Protein AF-A0A9X0A6A7-F1 (afdb_monomer_lite)

Secondary structure (DSSP, 8-state):
----PPPPHHHHHHHTTT--S---EEETTEEE-HHHHHHHHT-----EE------------SSS--SS--SS--S---------------------------------------PPPPPEEEEETTEEEEEPPPGGGTTS----PPPSS-------EEEEEETTEEEEEETTTTEEEEE---SS-EEEEEE-TTSSEEEEEEBP-SSTT----EEEEETTT--EEEEE-TTT-SSBEEEEEEPPGGGTT-EEEEEESSTT--EEEEETTTTEEEEEE---SS-EEEEEE-SS-TTEEEEEEBTEEEEEEEETTEEEEEE-B--SS---SBEEEEEE-TTS-EEEEETTS-EEEE-TT-SB-EEEEEETTSSSS-EEEEEE-TTSPEEEEETTTTEEEEEEESSSEEEEEEEEEPPTT---EEEEEE-TTTS-EEEEEETTSEEEEEEB-TTSSS-B-GGG---EEEEE--TTHHHHHHHTT--

Foldseek 3Di:
DDDDDDDDPVVVVVVVPPPPDWDWDDDPPDTHGVVVVVVVLLADFPWAKFWAPPPPPPCPPPDPPPDDPDDPDDDDDDDDDDDDDDDDDDDDDDDDDDDDDDDDDDDDDDDDDDDQDAWDWDADPNDTDTHGDPPVPDPDPVPDDDDPDDDDDTWIWTWGDDWQWIWTATLVVRDIDIQNPAPTGWQEKDDFQSSFKIKTWFWQDDDPVNFTWIFIAGNVVSDGPDIAQGVNADTIQNYKEFFAVVVSSQKIWTFHPDQQRKIWIDSVVVSDTLEIDRHHNFDWQYKYYFNVDRQWIWIWWAQWIWIWGQDPSYIDIDTQADDPVDTARTFQDWDAFPQQWIWTWGFQQWIWIAHNVGSYIDVVQIGRNNDNGTFQEWDAAPQRWIWTWFQQQQKIFIWQDDVHTHGPVAMEHDDPPFGTFNYWYARDPPSQKIWTQGSQRWIKIWGFPPPDSGRQPGNPTDIDTSDHPDPCVVPVVVVVVPD

Structure (mmCIF, N/CA/C/O backbone):
data_AF-A0A9X0A6A7-F1
#
_entry.id   AF-A0A9X0A6A7-F1
#
loop_
_atom_site.group_PDB
_atom_site.id
_atom_site.type_symbol
_atom_site.label_atom_id
_atom_site.label_alt_id
_atom_site.label_comp_id
_atom_site.label_asym_id
_atom_site.label_entity_id
_atom_site.label_seq_id
_atom_site.pdbx_PDB_ins_code
_atom_site.Cartn_x
_atom_site.Cartn_y
_atom_site.Cartn_z
_atom_site.occupancy
_atom_site.B_iso_or_equiv
_atom_site.auth_seq_id
_atom_site.auth_comp_id
_atom_site.auth_asym_id
_atom_site.auth_atom_id
_atom_site.pdbx_PDB_model_num
ATOM 1 N N . MET A 1 1 ? 1.467 -46.127 4.667 1.00 22.56 1 MET A N 1
ATOM 2 C CA . MET A 1 1 ? 0.309 -46.349 5.569 1.00 22.56 1 MET A CA 1
ATOM 3 C C . MET A 1 1 ? 0.331 -45.250 6.623 1.00 22.56 1 MET A C 1
ATOM 5 O O . MET A 1 1 ? 1.383 -44.643 6.739 1.00 22.56 1 MET A O 1
ATOM 9 N N . LYS A 1 2 ? -0.797 -45.018 7.312 1.00 24.25 2 LYS A N 1
ATOM 10 C CA . LYS A 1 2 ? -0.947 -44.501 8.693 1.00 24.25 2 LYS A CA 1
ATOM 11 C C . LYS A 1 2 ? 0.256 -43.810 9.369 1.00 24.25 2 LYS A C 1
ATOM 13 O O . LYS A 1 2 ? 1.313 -44.421 9.456 1.00 24.25 2 LYS A O 1
ATOM 18 N N . ASP A 1 3 ? 0.142 -42.628 9.968 1.00 27.12 3 ASP A N 1
ATOM 19 C CA . ASP A 1 3 ? -0.986 -41.698 10.210 1.00 27.12 3 ASP A CA 1
ATOM 20 C C . ASP A 1 3 ? -0.429 -40.252 9.980 1.00 27.12 3 ASP A C 1
ATOM 22 O O . ASP A 1 3 ? 0.742 -40.109 9.644 1.00 27.12 3 ASP A O 1
ATOM 26 N N . GLY A 1 4 ? -1.149 -39.127 9.944 1.00 33.72 4 GLY A N 1
ATOM 27 C CA . GLY A 1 4 ? -2.275 -38.662 10.760 1.00 33.72 4 GLY A CA 1
ATOM 28 C C . GLY A 1 4 ? -1.872 -37.570 11.772 1.00 33.72 4 GLY A C 1
ATOM 29 O O . GLY A 1 4 ? -2.642 -37.294 12.685 1.00 33.72 4 GLY A O 1
ATOM 30 N N . GLU A 1 5 ? -0.704 -36.935 11.609 1.00 27.47 5 GLU A N 1
ATOM 31 C CA . GLU A 1 5 ? -0.249 -35.802 12.429 1.00 27.47 5 GLU A CA 1
ATOM 32 C C . GLU A 1 5 ? -0.403 -34.466 11.682 1.00 27.47 5 GLU A C 1
ATOM 34 O O . GLU A 1 5 ? 0.126 -34.276 10.584 1.00 27.47 5 GLU A O 1
ATOM 39 N N . GLY A 1 6 ? -1.149 -33.537 12.283 1.00 27.61 6 GLY A N 1
ATOM 40 C CA . GLY A 1 6 ? -1.184 -32.129 11.890 1.00 27.61 6 GLY A CA 1
ATOM 41 C C . GLY A 1 6 ? -0.259 -31.320 12.797 1.00 27.61 6 GLY A C 1
ATOM 42 O O . GLY A 1 6 ? -0.292 -31.497 14.011 1.00 27.61 6 GLY A O 1
ATOM 43 N N . TRP A 1 7 ? 0.559 -30.448 12.211 1.00 33.16 7 TRP A N 1
ATOM 44 C CA . TRP A 1 7 ? 1.580 -29.672 12.922 1.00 33.16 7 TRP A CA 1
ATOM 45 C C . TRP A 1 7 ? 0.976 -28.745 13.989 1.00 33.16 7 TRP A C 1
ATOM 47 O O . TRP A 1 7 ? 0.117 -27.919 13.671 1.00 33.16 7 TRP A O 1
ATOM 57 N N . ASP A 1 8 ? 1.450 -28.834 15.237 1.00 29.64 8 ASP A N 1
ATOM 58 C CA . ASP A 1 8 ? 1.030 -27.914 16.297 1.00 29.64 8 ASP A CA 1
ATOM 59 C C . ASP A 1 8 ? 1.689 -26.537 16.104 1.00 29.64 8 ASP A C 1
ATOM 61 O O . ASP A 1 8 ? 2.912 -26.369 16.129 1.00 29.64 8 ASP A O 1
ATOM 65 N N . TYR A 1 9 ? 0.846 -25.516 15.962 1.00 34.06 9 TYR A N 1
ATOM 66 C CA . TYR A 1 9 ? 1.228 -24.108 15.882 1.00 34.06 9 TYR A CA 1
ATOM 67 C C . TYR A 1 9 ? 2.108 -23.647 17.063 1.00 34.06 9 TYR A C 1
ATOM 69 O O . TYR A 1 9 ? 2.899 -22.710 16.926 1.00 34.06 9 TYR A O 1
ATOM 77 N N . ASN A 1 10 ? 2.021 -24.308 18.221 1.00 32.03 10 ASN A N 1
ATOM 78 C CA . ASN A 1 10 ? 2.828 -23.989 19.395 1.00 32.03 10 ASN A CA 1
ATOM 79 C C . ASN A 1 10 ? 4.309 -24.397 19.261 1.00 32.03 10 ASN A C 1
ATOM 81 O O . ASN A 1 10 ? 5.158 -23.696 19.810 1.00 32.03 10 ASN A O 1
ATOM 85 N N . GLU A 1 11 ? 4.653 -25.440 18.494 1.00 32.41 11 GLU A N 1
ATOM 86 C CA . GLU A 1 11 ? 6.059 -25.829 18.253 1.00 32.41 11 GLU A CA 1
ATOM 87 C C . GLU A 1 11 ? 6.775 -24.855 17.305 1.00 32.41 11 GLU A C 1
ATOM 89 O O . GLU A 1 11 ? 7.938 -24.489 17.511 1.00 32.41 11 GLU A O 1
ATOM 94 N N . LEU A 1 12 ? 6.053 -24.345 16.302 1.00 31.97 12 LEU A N 1
ATOM 95 C CA . LEU A 1 12 ? 6.520 -23.235 15.466 1.00 31.97 12 LEU A CA 1
ATOM 96 C C . LEU A 1 12 ? 6.758 -21.975 16.318 1.00 31.97 12 LEU A C 1
ATOM 98 O O . LEU A 1 12 ? 7.754 -21.270 16.142 1.00 31.97 12 LEU A O 1
ATOM 102 N N . LYS A 1 13 ? 5.872 -21.715 17.287 1.00 30.58 13 LYS A N 1
ATOM 103 C CA . LYS A 1 13 ? 5.918 -20.537 18.163 1.00 30.58 13 LYS A CA 1
ATOM 104 C C . LYS A 1 13 ? 7.076 -20.559 19.169 1.00 30.58 13 LYS A C 1
ATOM 106 O O . LYS A 1 13 ? 7.669 -19.509 19.410 1.00 30.58 13 LYS A O 1
ATOM 111 N N . THR A 1 14 ? 7.430 -21.716 19.734 1.00 29.12 14 THR A N 1
ATOM 112 C CA . THR A 1 14 ? 8.611 -21.853 20.610 1.00 29.12 14 THR A CA 1
ATOM 113 C C . THR A 1 14 ? 9.916 -21.800 19.818 1.00 29.12 14 THR A C 1
ATOM 115 O O . THR A 1 14 ? 10.851 -21.118 20.239 1.00 29.12 14 THR A O 1
ATOM 118 N N . SER A 1 15 ? 9.961 -22.408 18.627 1.00 30.00 15 SER A N 1
ATOM 119 C CA . SER A 1 15 ? 11.117 -22.336 17.716 1.00 30.00 15 SER A CA 1
ATOM 120 C C . SER A 1 15 ? 11.502 -20.888 17.368 1.00 30.00 15 SER A C 1
ATOM 122 O O . SER A 1 15 ? 12.683 -20.535 17.337 1.00 30.00 15 SER A O 1
ATOM 124 N N . PHE A 1 16 ? 10.507 -20.010 17.197 1.00 27.56 16 PHE A N 1
ATOM 125 C CA . PHE A 1 16 ? 10.702 -18.580 16.932 1.00 27.56 16 PHE A CA 1
ATOM 126 C C . PHE A 1 16 ? 11.385 -17.793 18.069 1.00 27.56 16 PHE A C 1
ATOM 128 O O . PHE A 1 16 ? 11.919 -16.714 17.813 1.00 27.56 16 PHE A O 1
ATOM 135 N N . GLN A 1 17 ? 11.388 -18.288 19.313 1.00 28.72 17 GLN A N 1
ATOM 136 C CA . GLN A 1 17 ? 11.932 -17.549 20.463 1.00 28.72 17 GLN A CA 1
ATOM 137 C C . GLN A 1 17 ? 13.428 -17.786 20.739 1.00 28.72 17 GLN A C 1
ATOM 139 O O . GLN A 1 17 ? 13.971 -17.127 21.627 1.00 28.72 17 GLN A O 1
ATOM 144 N N . HIS A 1 18 ? 14.110 -18.703 20.037 1.00 28.11 18 HIS A N 1
ATOM 145 C CA . HIS A 1 18 ? 15.494 -19.101 20.377 1.00 28.11 18 HIS A CA 1
ATOM 146 C C . HIS A 1 18 ? 16.529 -19.040 19.232 1.00 28.11 18 HIS A C 1
ATOM 148 O O . HIS A 1 18 ? 17.720 -19.222 19.489 1.00 28.11 18 HIS A O 1
ATOM 154 N N . CYS A 1 19 ? 16.143 -18.716 17.992 1.00 28.52 19 CYS A N 1
ATOM 155 C CA . CYS A 1 19 ? 17.060 -18.679 16.837 1.00 28.52 19 CYS A CA 1
ATOM 156 C C . CYS A 1 19 ? 17.505 -17.265 16.401 1.00 28.52 19 CYS A C 1
ATOM 158 O O . CYS A 1 19 ? 17.434 -16.919 15.226 1.00 28.52 19 CYS A O 1
ATOM 160 N N . ASP A 1 20 ? 18.055 -16.467 17.322 1.00 35.94 20 ASP A N 1
ATOM 161 C CA . ASP A 1 20 ? 18.580 -15.111 17.038 1.00 35.94 20 ASP A CA 1
ATOM 162 C C . ASP A 1 20 ? 20.069 -15.091 16.602 1.00 35.94 20 ASP A C 1
ATOM 164 O O . ASP A 1 20 ? 20.794 -14.111 16.774 1.00 35.94 20 ASP A O 1
ATOM 168 N N . ARG A 1 21 ? 20.583 -16.215 16.074 1.00 31.36 21 ARG A N 1
ATOM 169 C CA . ARG A 1 21 ? 21.954 -16.342 15.537 1.00 31.36 21 ARG A CA 1
ATOM 170 C C . ARG A 1 21 ? 21.954 -17.217 14.287 1.00 31.36 21 ARG A C 1
ATOM 172 O O . ARG A 1 21 ? 21.617 -18.396 14.350 1.00 31.36 21 ARG A O 1
ATOM 179 N N . GLY A 1 22 ? 22.338 -16.625 13.156 1.00 35.69 22 GLY A N 1
ATOM 180 C CA . GLY A 1 22 ? 22.172 -17.216 11.827 1.00 35.69 22 GLY A CA 1
ATOM 181 C C . GLY A 1 22 ? 22.886 -18.556 11.635 1.00 35.69 22 GLY A C 1
ATOM 182 O O . GLY A 1 22 ? 24.112 -18.611 11.565 1.00 35.69 22 GLY A O 1
ATOM 183 N N . ARG A 1 23 ? 22.092 -19.616 11.478 1.00 33.72 23 ARG A N 1
ATOM 184 C CA . ARG A 1 23 ? 22.473 -20.906 10.892 1.00 33.72 23 ARG A CA 1
ATOM 185 C C . ARG A 1 23 ? 21.365 -21.352 9.943 1.00 33.72 23 ARG A C 1
ATOM 187 O O . ARG A 1 23 ? 20.203 -21.000 10.146 1.00 33.72 23 ARG A O 1
ATOM 194 N N . THR A 1 24 ? 21.730 -22.125 8.930 1.00 33.28 24 THR A N 1
ATOM 195 C CA . THR A 1 24 ? 20.784 -22.933 8.160 1.00 33.28 24 THR A CA 1
ATOM 196 C C . THR A 1 24 ? 20.178 -24.025 9.047 1.00 33.28 24 THR A C 1
ATOM 198 O O . THR A 1 24 ? 20.755 -24.421 10.064 1.00 33.28 24 THR A O 1
ATOM 201 N N . GLY A 1 25 ? 18.993 -24.504 8.679 1.00 32.25 25 GLY A N 1
ATOM 202 C CA . GLY A 1 25 ? 18.346 -25.658 9.298 1.00 32.25 25 GLY A CA 1
ATOM 203 C C . GLY A 1 25 ? 17.686 -26.524 8.236 1.00 32.25 25 GLY A C 1
ATOM 204 O O . GLY A 1 25 ? 17.488 -26.086 7.109 1.00 32.25 25 GLY A O 1
ATOM 205 N N . PHE A 1 26 ? 17.386 -27.774 8.567 1.00 32.78 26 PHE A N 1
ATOM 206 C CA . PHE A 1 26 ? 16.934 -28.757 7.584 1.00 32.78 26 PHE A CA 1
ATOM 207 C C . PHE A 1 26 ? 15.434 -29.026 7.716 1.00 32.78 26 PHE A C 1
ATOM 209 O O . PHE A 1 26 ? 14.932 -29.196 8.826 1.00 32.78 26 PHE A O 1
ATOM 216 N N . ILE A 1 27 ? 14.731 -29.111 6.583 1.00 32.94 27 ILE A N 1
ATOM 217 C CA . ILE A 1 27 ? 13.374 -29.671 6.508 1.00 32.94 27 ILE A CA 1
ATOM 218 C C . ILE A 1 27 ? 13.475 -30.982 5.729 1.00 32.94 27 ILE A C 1
ATOM 220 O O . ILE A 1 27 ? 13.661 -30.992 4.508 1.00 32.94 27 ILE A O 1
ATOM 224 N N . GLY A 1 28 ? 13.424 -32.102 6.454 1.00 52.09 28 GLY A N 1
ATOM 225 C CA . GLY A 1 28 ? 13.822 -33.402 5.914 1.00 52.09 28 GLY A CA 1
ATOM 226 C C . GLY A 1 28 ? 15.255 -33.351 5.368 1.00 52.09 28 GLY A C 1
ATOM 227 O O . GLY A 1 28 ? 16.141 -32.766 5.982 1.00 52.09 28 GLY A O 1
ATOM 228 N N . ASN A 1 29 ? 15.476 -33.902 4.174 1.00 25.73 29 ASN A N 1
ATOM 229 C CA . ASN A 1 29 ? 16.801 -33.953 3.541 1.00 25.73 29 ASN A CA 1
ATOM 230 C C . ASN A 1 29 ? 17.162 -32.688 2.725 1.00 25.73 29 ASN A C 1
ATOM 232 O O . ASN A 1 29 ? 17.981 -32.772 1.810 1.00 25.73 29 ASN A O 1
ATOM 236 N N . LYS A 1 30 ? 16.549 -31.525 2.996 1.00 28.44 30 LYS A N 1
ATOM 237 C CA . LYS A 1 30 ? 16.887 -30.253 2.331 1.00 28.44 30 LYS A CA 1
ATOM 238 C C . LYS A 1 30 ? 17.318 -29.193 3.334 1.00 28.44 30 LYS A C 1
ATOM 240 O O . LYS A 1 30 ? 16.608 -28.928 4.300 1.00 28.44 30 LYS A O 1
ATOM 245 N N . GLU A 1 31 ? 18.463 -28.575 3.062 1.00 29.80 31 GLU A N 1
ATOM 246 C CA . GLU A 1 31 ? 18.955 -27.410 3.793 1.00 29.80 31 GLU A CA 1
ATOM 247 C C . GLU A 1 31 ? 18.126 -26.169 3.432 1.00 29.80 31 GLU A C 1
ATOM 249 O O . GLU A 1 31 ? 17.845 -25.912 2.259 1.00 29.80 31 GLU A O 1
ATOM 254 N N . VAL A 1 32 ? 17.725 -25.405 4.446 1.00 32.44 32 VAL A N 1
ATOM 255 C CA . VAL A 1 32 ? 16.904 -24.199 4.331 1.00 32.44 32 VAL A CA 1
ATOM 256 C C . VAL A 1 32 ? 17.599 -23.050 5.060 1.00 32.44 32 VAL A C 1
ATOM 258 O O . VAL A 1 32 ? 17.988 -23.148 6.226 1.00 32.44 32 VAL A O 1
ATOM 261 N N . ASN A 1 33 ? 17.755 -21.928 4.362 1.00 33.41 33 ASN A N 1
ATOM 262 C CA . ASN A 1 33 ? 18.252 -20.687 4.938 1.00 33.41 33 ASN A CA 1
ATOM 263 C C . ASN A 1 33 ? 17.093 -19.927 5.594 1.00 33.41 33 ASN A C 1
ATOM 265 O O . ASN A 1 33 ? 16.207 -19.417 4.910 1.00 33.41 33 ASN A O 1
ATOM 269 N N . TRP A 1 34 ? 17.094 -19.816 6.923 1.00 33.38 34 TRP A N 1
ATOM 270 C CA . TRP A 1 34 ? 15.976 -19.202 7.647 1.00 33.38 34 TRP A CA 1
ATOM 271 C C . TRP A 1 34 ? 15.793 -17.700 7.384 1.00 33.38 34 TRP A C 1
ATOM 273 O O . TRP A 1 34 ? 14.681 -17.201 7.549 1.00 33.38 34 TRP A O 1
ATOM 283 N N . ARG A 1 35 ? 16.822 -16.996 6.881 1.00 33.81 35 ARG A N 1
ATOM 284 C CA . ARG A 1 35 ? 16.675 -15.619 6.363 1.00 33.81 35 ARG A CA 1
ATOM 285 C C . ARG A 1 35 ? 15.742 -15.542 5.155 1.00 33.81 35 ARG A C 1
ATOM 287 O O . ARG A 1 35 ? 15.048 -14.545 4.981 1.00 33.81 35 ARG A O 1
ATOM 294 N N . ASP A 1 36 ? 15.716 -16.589 4.337 1.00 30.92 36 ASP A N 1
ATOM 295 C CA . ASP A 1 36 ? 14.842 -16.646 3.170 1.00 30.92 36 ASP A CA 1
ATOM 296 C C . ASP A 1 36 ? 13.426 -17.082 3.570 1.00 30.92 36 ASP A C 1
ATOM 298 O O . ASP A 1 36 ? 12.470 -16.644 2.941 1.00 30.92 36 ASP A O 1
ATOM 302 N N . LEU A 1 37 ? 13.260 -17.857 4.655 1.00 27.30 37 LEU A N 1
ATOM 303 C CA . LEU A 1 37 ? 11.936 -18.232 5.169 1.00 27.30 37 LEU A CA 1
ATOM 304 C C . LEU A 1 37 ? 11.198 -17.054 5.829 1.00 27.30 37 LEU A C 1
ATOM 306 O O . LEU A 1 37 ? 9.998 -16.903 5.602 1.00 27.30 37 LEU A O 1
ATOM 310 N N . SER A 1 38 ? 11.883 -16.183 6.585 1.00 26.61 38 SER A N 1
ATOM 311 C CA . SER A 1 38 ? 11.249 -14.952 7.089 1.00 26.61 38 SER A CA 1
ATOM 312 C C . SER A 1 38 ? 10.813 -14.055 5.926 1.00 26.61 38 SER A C 1
ATOM 314 O O . SER A 1 38 ? 9.642 -13.691 5.846 1.00 26.61 38 SER A O 1
ATOM 316 N N . ARG A 1 39 ? 11.702 -13.849 4.942 1.00 32.78 39 ARG A N 1
ATOM 317 C CA . ARG A 1 39 ? 11.408 -13.148 3.678 1.00 32.78 39 ARG A CA 1
ATOM 318 C C . ARG A 1 39 ? 10.298 -13.815 2.844 1.00 32.78 39 ARG A C 1
ATOM 320 O O . ARG A 1 39 ? 9.667 -13.148 2.027 1.00 32.78 39 ARG A O 1
ATOM 327 N N . PHE A 1 40 ? 10.040 -15.113 3.029 1.00 25.22 40 PHE A N 1
ATOM 328 C CA . PHE A 1 40 ? 8.964 -15.849 2.353 1.00 25.22 40 PHE A CA 1
ATOM 329 C C . PHE A 1 40 ? 7.593 -15.603 2.999 1.00 25.22 40 PHE A C 1
ATOM 331 O O . PHE A 1 40 ? 6.604 -15.459 2.285 1.00 25.22 40 PHE A O 1
ATOM 338 N N . LEU A 1 41 ? 7.536 -15.497 4.331 1.00 27.00 41 LEU A N 1
ATOM 339 C CA . LEU A 1 41 ? 6.324 -15.128 5.079 1.00 27.00 41 LEU A CA 1
ATOM 340 C C . LEU A 1 41 ? 6.034 -13.615 5.004 1.00 27.00 41 LEU A C 1
ATOM 342 O O . LEU A 1 41 ? 4.882 -13.181 5.062 1.00 27.00 41 LEU A O 1
ATOM 346 N N . GLU A 1 42 ? 7.069 -12.797 4.805 1.00 30.58 42 GLU A N 1
ATOM 347 C CA . GLU A 1 42 ? 6.954 -11.351 4.586 1.00 30.58 42 GLU A CA 1
ATOM 348 C C . GLU A 1 42 ? 6.368 -10.976 3.213 1.00 30.58 42 GLU A C 1
ATOM 350 O O . GLU A 1 42 ? 5.966 -9.825 3.047 1.00 30.58 42 GLU A O 1
ATOM 355 N N . LYS A 1 43 ? 6.222 -11.909 2.256 1.00 34.84 43 LYS A N 1
ATOM 356 C CA . LYS A 1 43 ? 5.682 -11.622 0.912 1.00 34.84 43 LYS A CA 1
ATOM 357 C C . LYS A 1 43 ? 4.348 -10.866 0.970 1.00 34.84 43 LYS A C 1
ATOM 359 O O . LYS A 1 43 ? 3.411 -11.268 1.662 1.00 34.84 43 LYS A O 1
ATOM 364 N N . ALA A 1 44 ? 4.288 -9.731 0.277 1.00 30.03 44 ALA A N 1
ATOM 365 C CA . ALA A 1 44 ? 3.191 -8.784 0.404 1.00 30.03 44 ALA A CA 1
ATOM 366 C C . ALA A 1 44 ? 2.027 -9.127 -0.534 1.00 30.03 44 ALA A C 1
ATOM 368 O O . ALA A 1 44 ? 2.050 -8.816 -1.720 1.00 30.03 44 ALA A O 1
ATOM 369 N N . LEU A 1 45 ? 0.950 -9.673 0.029 1.00 32.75 45 LEU A N 1
ATOM 370 C CA . LEU A 1 45 ? -0.377 -9.572 -0.576 1.00 32.75 45 LEU A CA 1
ATOM 371 C C . LEU A 1 45 ? -0.883 -8.127 -0.428 1.00 32.75 45 LEU A C 1
ATOM 373 O O . LEU A 1 45 ? -1.726 -7.838 0.414 1.00 32.75 45 LEU A O 1
ATOM 377 N N . SER A 1 46 ? -0.370 -7.202 -1.242 1.00 44.06 46 SER A N 1
ATOM 378 C CA . SER A 1 46 ? -1.073 -5.946 -1.518 1.00 44.06 46 SER A CA 1
ATOM 379 C C . SER A 1 46 ? -2.201 -6.230 -2.510 1.00 44.06 46 SER A C 1
ATOM 381 O O . SER A 1 46 ? -2.091 -5.939 -3.696 1.00 44.06 46 SER A O 1
ATOM 383 N N . VAL A 1 47 ? -3.292 -6.834 -2.018 1.00 42.25 47 VAL A N 1
ATOM 384 C CA . VAL A 1 47 ? -4.543 -6.907 -2.784 1.00 42.25 47 VAL A CA 1
ATOM 385 C C . VAL A 1 47 ? -5.048 -5.480 -2.958 1.00 42.25 47 VAL A C 1
ATOM 387 O O . VAL A 1 47 ? -5.417 -4.836 -1.977 1.00 42.25 47 VAL A O 1
ATOM 390 N N . VAL A 1 48 ? -5.061 -4.987 -4.193 1.00 54.88 48 VAL A N 1
ATOM 391 C CA . VAL A 1 48 ? -5.617 -3.675 -4.544 1.00 54.88 48 VAL A CA 1
ATOM 392 C C . VAL A 1 48 ? -6.714 -3.881 -5.578 1.00 54.88 48 VAL A C 1
ATOM 394 O O . VAL A 1 48 ? -6.520 -4.603 -6.553 1.00 54.88 48 VAL A O 1
ATOM 397 N N . ALA A 1 49 ? -7.871 -3.255 -5.376 1.00 40.75 49 ALA A N 1
ATOM 398 C CA . ALA A 1 49 ? -8.911 -3.236 -6.391 1.00 40.75 49 ALA A CA 1
ATOM 399 C C . ALA A 1 49 ? -8.562 -2.215 -7.483 1.00 40.75 49 ALA A C 1
ATOM 401 O O . ALA A 1 49 ? -8.335 -1.036 -7.195 1.00 40.75 49 ALA A O 1
ATOM 402 N N . LEU A 1 50 ? -8.576 -2.657 -8.736 1.00 42.72 50 LEU A N 1
ATOM 403 C CA . LEU A 1 50 ? -8.786 -1.780 -9.881 1.00 42.72 50 LEU A CA 1
ATOM 404 C C . LEU A 1 50 ? -10.274 -1.439 -9.993 1.00 42.72 50 LEU A C 1
ATOM 406 O O . LEU A 1 50 ? -11.152 -2.113 -9.450 1.00 42.72 50 LEU A O 1
ATOM 410 N N . GLY A 1 51 ? -10.559 -0.360 -10.709 1.00 31.20 51 GLY A N 1
ATOM 411 C CA . GLY A 1 51 ? -11.921 0.017 -11.056 1.00 31.20 51 GLY A CA 1
ATOM 412 C C . GLY A 1 51 ? -11.908 1.292 -11.870 1.00 31.20 51 GLY A C 1
ATOM 413 O O . GLY A 1 51 ? -11.343 2.303 -11.453 1.00 31.20 51 GLY A O 1
ATOM 414 N N . ASN A 1 52 ? -12.511 1.217 -13.047 1.00 29.17 52 ASN A N 1
ATOM 415 C CA . ASN A 1 52 ? -12.408 2.252 -14.057 1.00 29.17 52 ASN A CA 1
ATOM 416 C C . ASN A 1 52 ? -13.411 3.376 -13.747 1.00 29.17 52 ASN A C 1
ATOM 418 O O . ASN A 1 52 ? -14.584 3.274 -14.085 1.00 29.17 52 ASN A O 1
ATOM 422 N N . SER A 1 53 ? -12.966 4.443 -13.076 1.00 27.81 53 SER A N 1
ATOM 423 C CA . SER A 1 53 ? -13.818 5.589 -12.710 1.00 27.81 53 SER A CA 1
ATOM 424 C C . SER A 1 53 ? -13.661 6.746 -13.704 1.00 27.81 53 SER A C 1
ATOM 426 O O . SER A 1 53 ? -13.372 7.891 -13.339 1.00 27.81 53 SER A O 1
ATOM 428 N N . LEU A 1 54 ? -13.847 6.441 -14.991 1.00 28.48 54 LEU A N 1
ATOM 429 C CA . LEU A 1 54 ? -13.929 7.436 -16.060 1.00 28.48 54 LEU A CA 1
ATOM 430 C C . LEU A 1 54 ? -15.312 8.101 -16.068 1.00 28.48 54 LEU A C 1
ATOM 432 O O . LEU A 1 54 ? -16.098 7.940 -16.998 1.00 28.48 54 LEU A O 1
ATOM 436 N N . ARG A 1 55 ? -15.590 8.927 -15.049 1.00 25.45 55 ARG A N 1
ATOM 437 C CA . ARG A 1 55 ? -16.599 9.979 -15.217 1.00 25.45 55 ARG A CA 1
ATOM 438 C C . ARG A 1 55 ? -16.148 10.882 -16.359 1.00 25.45 55 ARG A C 1
ATOM 440 O O . ARG A 1 55 ? -15.116 11.545 -16.261 1.00 25.45 55 ARG A O 1
ATOM 447 N N . SER A 1 56 ? -16.939 10.922 -17.423 1.00 23.36 56 SER A N 1
ATOM 448 C CA . SER A 1 56 ? -16.767 11.859 -18.524 1.00 23.36 56 SER A CA 1
ATOM 449 C C . SER A 1 56 ? -17.030 13.286 -18.038 1.00 23.36 56 SER A C 1
ATOM 451 O O . SER A 1 56 ? -18.161 13.770 -18.074 1.00 23.36 56 SER A O 1
ATOM 453 N N . GLU A 1 57 ? -15.980 13.980 -17.594 1.00 26.42 57 GLU A N 1
ATOM 454 C CA . GLU A 1 57 ? -15.995 15.442 -17.540 1.00 26.42 57 GLU A CA 1
ATOM 455 C C . GLU A 1 57 ? -16.049 15.979 -18.974 1.00 26.42 57 GLU A C 1
ATOM 457 O O . GLU A 1 57 ? -15.026 16.265 -19.606 1.00 26.42 57 GLU A O 1
ATOM 462 N N . GLU A 1 58 ? -17.266 16.109 -19.504 1.00 23.81 58 GLU A N 1
ATOM 463 C CA . GLU A 1 58 ? -17.500 16.888 -20.709 1.00 23.81 58 GLU A CA 1
ATOM 464 C C . GLU A 1 58 ? -16.970 18.304 -20.495 1.00 23.81 58 GLU A C 1
ATOM 466 O O . GLU A 1 58 ? -17.468 19.077 -19.671 1.00 23.81 58 GLU A O 1
ATOM 471 N N . LYS A 1 59 ? -15.956 18.673 -21.281 1.00 25.14 59 LYS A N 1
ATOM 472 C CA . LYS A 1 59 ? -15.468 20.049 -21.356 1.00 25.14 59 LYS A CA 1
ATOM 473 C C . LYS A 1 59 ? -16.484 20.907 -22.103 1.00 25.14 59 LYS A C 1
ATOM 475 O O . LYS A 1 59 ? -16.253 21.290 -23.250 1.00 25.14 59 LYS A O 1
ATOM 480 N N . VAL A 1 60 ? -17.579 21.260 -21.427 1.00 25.03 60 VAL A N 1
ATOM 481 C CA . VAL A 1 60 ? -18.492 22.322 -21.858 1.00 25.03 60 VAL A CA 1
ATOM 482 C C . VAL A 1 60 ? -17.707 23.634 -21.860 1.00 25.03 60 VAL A C 1
ATOM 484 O O . VAL A 1 60 ? -17.565 24.325 -20.850 1.00 25.03 60 VAL A O 1
ATOM 487 N N . SER A 1 61 ? -17.124 23.938 -23.019 1.00 25.83 61 SER A N 1
ATOM 488 C CA . SER A 1 61 ? -16.317 25.128 -23.261 1.00 25.83 61 SER A CA 1
ATOM 489 C C . SER A 1 61 ? -17.146 26.374 -22.965 1.00 25.83 61 SER A C 1
ATOM 491 O O . SER A 1 61 ? -18.112 26.675 -23.664 1.00 25.83 61 SER A O 1
ATOM 493 N N . SER A 1 62 ? -16.775 27.115 -21.922 1.00 30.45 62 SER A N 1
ATOM 494 C CA . SER A 1 62 ? -17.525 28.266 -21.411 1.00 30.45 62 SER A CA 1
ATOM 495 C C . SER A 1 62 ? -17.333 29.535 -22.257 1.00 30.45 62 SER A C 1
ATOM 497 O O . SER A 1 62 ? -16.952 30.594 -21.757 1.00 30.45 62 SER A O 1
ATOM 499 N N . LYS A 1 63 ? -17.618 29.440 -23.563 1.00 30.95 63 LYS A N 1
ATOM 500 C CA . LYS A 1 63 ? -17.683 30.547 -24.531 1.00 30.95 63 LYS A CA 1
ATOM 501 C C . LYS A 1 63 ? -18.810 30.307 -25.542 1.00 30.95 63 LYS A C 1
ATOM 503 O O . LYS A 1 63 ? -18.953 29.212 -26.063 1.00 30.95 63 LYS A O 1
ATOM 508 N N . ASN A 1 64 ? -19.548 31.377 -25.851 1.00 32.47 64 ASN A N 1
ATOM 509 C CA . ASN A 1 64 ? -20.645 31.455 -26.831 1.00 32.47 64 ASN A CA 1
ATOM 510 C C . ASN A 1 64 ? -21.983 30.783 -26.453 1.00 32.47 64 ASN A C 1
ATOM 512 O O . ASN A 1 64 ? -22.522 29.996 -27.221 1.00 32.47 64 ASN A O 1
ATOM 516 N N . CYS A 1 65 ? -22.602 31.209 -25.343 1.00 27.50 65 CYS A N 1
ATOM 517 C CA . CYS A 1 65 ? -24.067 31.113 -25.189 1.00 27.50 65 CYS A CA 1
ATOM 518 C C . CYS A 1 65 ? -24.690 32.355 -24.510 1.00 27.50 65 CYS A C 1
ATOM 520 O O . CYS A 1 65 ? -25.632 32.282 -23.727 1.00 27.50 65 CYS A O 1
ATOM 522 N N . SER A 1 66 ? -24.136 33.540 -24.786 1.00 31.69 66 SER A N 1
ATOM 523 C CA . SER A 1 66 ? -24.550 34.825 -24.203 1.00 31.69 66 SER A CA 1
ATOM 524 C C . SER A 1 66 ? -25.580 35.577 -25.064 1.00 31.69 66 SER A C 1
ATOM 526 O O . SER A 1 66 ? -25.380 36.740 -25.417 1.00 31.69 66 SER A O 1
ATOM 528 N N . ARG A 1 67 ? -26.702 34.917 -25.394 1.00 33.25 67 ARG A N 1
ATOM 529 C CA . ARG A 1 67 ? -27.953 35.524 -25.904 1.00 33.25 67 ARG A CA 1
ATOM 530 C C . ARG A 1 67 ? -29.127 34.535 -25.769 1.00 33.25 67 ARG A C 1
ATOM 532 O O . ARG A 1 67 ? -28.917 33.336 -25.665 1.00 33.25 67 ARG A O 1
ATOM 539 N N . THR A 1 68 ? -30.355 35.063 -25.788 1.00 32.09 68 THR A N 1
ATOM 540 C CA . THR A 1 68 ? -31.622 34.296 -25.902 1.00 32.09 68 THR A CA 1
ATOM 541 C C . THR A 1 68 ? -32.145 33.557 -24.650 1.00 32.09 68 THR A C 1
ATOM 543 O O . THR A 1 68 ? -32.920 32.617 -24.772 1.00 32.09 68 THR A O 1
ATOM 546 N N . ILE A 1 69 ? -31.878 34.056 -23.434 1.00 28.34 69 ILE A N 1
ATOM 547 C CA . ILE A 1 69 ? -32.798 33.865 -22.284 1.00 28.34 69 ILE A CA 1
ATOM 548 C C . ILE A 1 69 ? -33.135 35.240 -21.687 1.00 28.34 69 ILE A C 1
ATOM 550 O O . ILE A 1 69 ? -32.530 35.694 -20.720 1.00 28.34 69 ILE A O 1
ATOM 554 N N . ALA A 1 70 ? -34.076 35.939 -22.328 1.00 29.44 70 ALA A N 1
ATOM 555 C CA . ALA A 1 70 ? -34.534 37.280 -21.938 1.00 29.44 70 ALA A CA 1
ATOM 556 C C . ALA A 1 70 ? -36.041 37.493 -22.213 1.00 29.44 70 ALA A C 1
ATOM 558 O O . ALA A 1 70 ? -36.483 38.585 -22.561 1.00 29.44 70 ALA A O 1
ATOM 559 N N . ALA A 1 71 ? -36.833 36.430 -22.062 1.00 31.45 71 ALA A N 1
ATOM 560 C CA . ALA A 1 71 ? -38.294 36.438 -22.098 1.00 31.45 71 ALA A CA 1
ATOM 561 C C . ALA A 1 71 ? -38.831 35.435 -21.056 1.00 31.45 71 ALA A C 1
ATOM 563 O O . ALA A 1 71 ? -38.063 34.646 -20.513 1.00 31.45 71 ALA A O 1
ATOM 564 N N . VAL A 1 72 ? -40.139 35.465 -20.772 1.00 31.25 72 VAL A N 1
ATOM 565 C CA . VAL A 1 72 ? -40.814 34.556 -19.814 1.00 31.25 72 VAL A CA 1
ATOM 566 C C . VAL A 1 72 ? -40.309 34.685 -18.359 1.00 31.25 72 VAL A C 1
ATOM 568 O O . VAL A 1 72 ? -39.966 33.713 -17.693 1.00 31.25 72 VAL A O 1
ATOM 571 N N . LYS A 1 73 ? -40.319 35.916 -17.819 1.00 29.45 73 LYS A N 1
ATOM 572 C CA . LYS A 1 73 ? -40.380 36.149 -16.357 1.00 29.45 73 LYS A CA 1
ATOM 573 C C . LYS A 1 73 ? -41.105 37.450 -15.963 1.00 29.45 73 LYS A C 1
ATOM 575 O O . LYS A 1 73 ? -40.605 38.278 -15.208 1.00 29.45 73 LYS A O 1
ATOM 580 N N . LYS A 1 74 ? -42.325 37.612 -16.485 1.00 29.59 74 LYS A N 1
ATOM 581 C CA . LYS A 1 74 ? -43.380 38.507 -15.970 1.00 29.59 74 LYS A CA 1
ATOM 582 C C . LYS A 1 74 ? -44.706 37.737 -15.980 1.00 29.59 74 LYS A C 1
ATOM 584 O O . LYS A 1 74 ? -44.880 36.890 -16.848 1.00 29.59 74 LYS A O 1
ATOM 589 N N . HIS A 1 75 ? -45.601 38.067 -15.043 1.00 27.83 75 HIS A N 1
ATOM 590 C CA . HIS A 1 75 ? -46.827 37.332 -14.667 1.00 27.83 75 HIS A CA 1
ATOM 591 C C . HIS A 1 75 ? -46.601 36.044 -13.856 1.00 27.83 75 HIS A C 1
ATOM 593 O O . HIS A 1 75 ? -46.613 34.940 -14.387 1.00 27.83 75 HIS A O 1
ATOM 599 N N . ASN A 1 76 ? -46.433 36.191 -12.536 1.00 29.58 76 ASN A N 1
ATOM 600 C CA . ASN A 1 76 ? -47.511 35.898 -11.573 1.00 29.58 76 ASN A CA 1
ATOM 601 C C . ASN A 1 76 ? -47.026 36.149 -10.135 1.00 29.58 76 ASN A C 1
ATOM 603 O O . ASN A 1 76 ? -46.131 35.469 -9.642 1.00 29.58 76 ASN A O 1
ATOM 607 N N . SER A 1 77 ? -47.617 37.141 -9.464 1.00 25.16 77 SER A N 1
ATOM 608 C CA . SER A 1 77 ? -47.321 37.482 -8.066 1.00 25.16 77 SER A CA 1
ATOM 609 C C . SER A 1 77 ? -48.510 38.216 -7.439 1.00 25.16 77 SER A C 1
ATOM 611 O O . SER A 1 77 ? -48.665 39.427 -7.610 1.00 25.16 77 SER A O 1
ATOM 613 N N . SER A 1 78 ? -49.388 37.488 -6.753 1.00 27.12 78 SER A N 1
ATOM 614 C CA . SER A 1 78 ? -50.538 38.022 -6.007 1.00 27.12 78 SER A CA 1
ATOM 615 C C . SER A 1 78 ? -50.985 36.982 -4.977 1.00 27.12 78 SER A C 1
ATOM 617 O O . SER A 1 78 ? -51.060 35.818 -5.351 1.00 27.12 78 SER A O 1
ATOM 619 N N . LEU A 1 79 ? -51.321 37.413 -3.750 1.00 28.33 79 LEU A N 1
ATOM 620 C CA . LEU A 1 79 ? -51.997 36.633 -2.687 1.00 28.33 79 LEU A CA 1
ATOM 621 C C . LEU A 1 79 ? -51.195 35.395 -2.201 1.00 28.33 79 LEU A C 1
ATOM 623 O O . LEU A 1 79 ? -51.130 34.391 -2.895 1.00 28.33 79 LEU A O 1
ATOM 627 N N . THR A 1 80 ? -50.440 35.362 -1.093 1.00 25.36 80 THR A N 1
ATOM 628 C CA . THR A 1 80 ? -50.568 35.868 0.301 1.00 25.36 80 THR A CA 1
ATOM 629 C C . THR A 1 80 ? -51.647 35.199 1.165 1.00 25.36 80 THR A C 1
ATOM 631 O O . THR A 1 80 ? -52.826 35.365 0.876 1.00 25.36 80 THR A O 1
ATOM 634 N N . THR A 1 81 ? -51.203 34.618 2.300 1.00 25.20 81 THR A N 1
ATOM 635 C CA . THR A 1 81 ? -51.943 34.323 3.565 1.00 25.20 81 THR A CA 1
ATOM 636 C C . THR A 1 81 ? -53.134 33.339 3.513 1.00 25.20 81 THR A C 1
ATOM 638 O O . THR A 1 81 ? -53.892 33.352 2.556 1.00 25.20 81 THR A O 1
ATOM 641 N N . SER A 1 82 ? -53.403 32.487 4.518 1.00 24.11 82 SER A N 1
ATOM 642 C CA . SER A 1 82 ? -52.677 32.091 5.753 1.00 24.11 82 SER A CA 1
ATOM 643 C C . SER A 1 82 ? -53.333 30.830 6.391 1.00 24.11 82 SER A C 1
ATOM 645 O O . SER A 1 82 ? -54.251 30.277 5.801 1.00 24.11 82 SER A O 1
ATOM 647 N N . THR A 1 83 ? -52.820 30.363 7.548 1.00 25.38 83 THR A N 1
ATOM 648 C CA . THR A 1 83 ? -53.525 29.767 8.733 1.00 25.38 83 THR A CA 1
ATOM 649 C C . THR A 1 83 ? -54.985 29.248 8.584 1.00 25.38 83 THR A C 1
ATOM 651 O O . THR A 1 83 ? -55.824 29.965 8.057 1.00 25.38 83 THR A O 1
ATOM 654 N N . GLU A 1 84 ? -55.433 28.123 9.169 1.00 24.66 84 GLU A N 1
ATOM 655 C CA . GLU A 1 84 ? -54.856 27.288 10.245 1.00 24.66 84 GLU A CA 1
ATOM 656 C C . GLU A 1 84 ? -55.552 25.902 10.407 1.00 24.66 84 GLU A C 1
ATOM 658 O O . GLU A 1 84 ? -56.564 25.616 9.781 1.00 24.66 84 GLU A O 1
ATOM 663 N N . THR A 1 85 ? -54.953 25.075 11.273 1.00 24.06 85 THR A N 1
ATOM 664 C CA . THR A 1 85 ? -55.377 23.849 12.007 1.00 24.06 85 THR A CA 1
ATOM 665 C C . THR A 1 85 ? -56.826 23.296 12.041 1.00 24.06 85 THR A C 1
ATOM 667 O O . THR A 1 85 ? -57.786 24.052 12.071 1.00 24.06 85 THR A O 1
ATOM 670 N N . GLN A 1 86 ? -56.899 21.981 12.374 1.00 23.36 86 GLN A N 1
ATOM 671 C CA . GLN A 1 86 ? -57.979 21.252 13.107 1.00 23.36 86 GLN A CA 1
ATOM 672 C C . GLN A 1 86 ? -59.297 20.945 12.343 1.00 23.36 86 GLN A C 1
ATOM 674 O O . GLN A 1 86 ? -59.666 21.684 11.444 1.00 23.36 86 GLN A O 1
ATOM 679 N N . THR A 1 87 ? -60.096 19.892 12.621 1.00 23.62 87 THR A N 1
ATOM 680 C CA . THR A 1 87 ? -59.933 18.531 13.229 1.00 23.62 87 THR A CA 1
ATOM 681 C C . THR A 1 87 ? -61.217 17.718 12.956 1.00 23.62 87 THR A C 1
ATOM 683 O O . THR A 1 87 ? -62.278 18.332 12.931 1.00 23.62 87 THR A O 1
ATOM 686 N N . SER A 1 88 ? -61.147 16.368 12.957 1.00 23.77 88 SER A N 1
ATOM 687 C CA . SER A 1 88 ? -62.274 15.411 13.210 1.00 23.77 88 SER A CA 1
ATOM 688 C C . SER A 1 88 ? -63.504 15.442 12.263 1.00 23.77 88 SER A C 1
ATOM 690 O O . SER A 1 88 ? -63.766 16.442 11.614 1.00 23.77 88 SER A O 1
ATOM 692 N N . SER A 1 89 ? -64.335 14.397 12.133 1.00 26.20 89 SER A N 1
ATOM 693 C CA . SER A 1 89 ? -64.204 12.940 12.377 1.00 26.20 89 SER A CA 1
ATOM 694 C C . SER A 1 89 ? -65.381 12.196 11.698 1.00 26.20 89 SER A C 1
ATOM 696 O O . SER A 1 89 ? -66.319 12.835 11.228 1.00 26.20 89 SER A O 1
ATOM 698 N N . ASP A 1 90 ? -65.343 10.853 11.715 1.00 26.86 90 ASP A N 1
ATOM 699 C CA . ASP A 1 90 ? -66.490 9.931 11.545 1.00 26.86 90 ASP A CA 1
ATOM 700 C C . ASP A 1 90 ? -67.226 9.907 10.180 1.00 26.86 90 ASP A C 1
ATOM 702 O O . ASP A 1 90 ? -66.960 10.709 9.291 1.00 26.86 90 ASP A O 1
ATOM 706 N N . GLY A 1 91 ? -68.156 8.948 9.988 1.00 25.47 91 GLY A N 1
ATOM 707 C CA . GLY A 1 91 ? -69.197 9.097 8.945 1.00 25.47 91 GLY A CA 1
ATOM 708 C C . GLY A 1 91 ? -69.581 7.927 8.019 1.00 25.47 91 GLY A C 1
ATOM 709 O O . GLY A 1 91 ? -70.218 8.187 7.012 1.00 25.47 91 GLY A O 1
ATOM 710 N N . ASN A 1 92 ? -69.222 6.674 8.319 1.00 26.36 92 ASN A N 1
ATOM 711 C CA . ASN A 1 92 ? -69.931 5.423 7.945 1.00 26.36 92 ASN A CA 1
ATOM 712 C C . ASN A 1 92 ? -70.808 5.322 6.645 1.00 26.36 92 ASN A C 1
ATOM 714 O O . ASN A 1 92 ? -71.886 5.897 6.574 1.00 26.36 92 ASN A O 1
ATOM 718 N N . VAL A 1 93 ? -70.484 4.330 5.788 1.00 26.94 93 VAL A N 1
ATOM 719 C CA . VAL A 1 93 ? -71.435 3.423 5.065 1.00 26.94 93 VAL A CA 1
ATOM 720 C C . VAL A 1 93 ? -72.352 3.967 3.933 1.00 26.94 93 VAL A C 1
ATOM 722 O O . VAL A 1 93 ? -73.041 4.966 4.067 1.00 26.94 93 VAL A O 1
ATOM 725 N N . GLY A 1 94 ? -72.488 3.174 2.849 1.00 26.69 94 GLY A N 1
ATOM 726 C CA . GLY A 1 94 ? -73.596 3.249 1.865 1.00 26.69 94 GLY A CA 1
ATOM 727 C C . GLY A 1 94 ? -73.155 3.600 0.430 1.00 26.69 94 GLY A C 1
ATOM 728 O O . GLY A 1 94 ? -73.019 4.763 0.089 1.00 26.69 94 GLY A O 1
ATOM 729 N N . SER A 1 95 ? -72.772 2.649 -0.431 1.00 25.34 95 SER A N 1
ATOM 730 C CA . SER A 1 95 ? -73.622 1.687 -1.173 1.00 25.34 95 SER A CA 1
ATOM 731 C C . SER A 1 95 ? -74.299 2.226 -2.455 1.00 25.34 95 SER A C 1
ATOM 733 O O . SER A 1 95 ? -75.431 2.687 -2.420 1.00 25.34 95 SER A O 1
ATOM 735 N N . LEU A 1 96 ? -73.618 2.010 -3.592 1.00 26.84 96 LEU A N 1
ATOM 736 C CA . LEU A 1 96 ? -74.128 1.461 -4.872 1.00 26.84 96 LEU A CA 1
ATOM 737 C C . LEU A 1 96 ? -75.505 1.899 -5.440 1.00 26.84 96 LEU A C 1
ATOM 739 O O . LEU A 1 96 ? -76.554 1.564 -4.901 1.00 26.84 96 LEU A O 1
ATOM 743 N N . GLY A 1 97 ? -75.490 2.424 -6.677 1.00 24.03 97 GLY A N 1
ATOM 744 C CA . GLY A 1 97 ? -76.669 2.580 -7.557 1.00 24.03 97 GLY A CA 1
ATOM 745 C C . GLY A 1 97 ? -76.553 3.824 -8.454 1.00 24.03 97 GLY A C 1
ATOM 746 O O . GLY A 1 97 ? -76.883 4.912 -8.012 1.00 24.03 97 GLY A O 1
ATOM 747 N N . ARG A 1 98 ? -75.965 3.816 -9.660 1.00 24.03 98 ARG A N 1
ATOM 748 C CA . ARG A 1 98 ? -76.209 2.998 -10.872 1.00 24.03 98 ARG A CA 1
ATOM 749 C C . ARG A 1 98 ? -77.601 3.213 -11.494 1.00 24.03 98 ARG A C 1
ATOM 751 O O . ARG A 1 98 ? -78.490 2.409 -11.246 1.00 24.03 98 ARG A O 1
ATOM 758 N N . CYS A 1 99 ? -77.731 4.180 -12.413 1.00 24.11 99 CYS A N 1
ATOM 759 C CA . CYS A 1 99 ? -78.165 3.878 -13.790 1.00 24.11 99 CYS A CA 1
ATOM 760 C C . CYS A 1 99 ? -78.023 5.045 -14.788 1.00 24.11 99 CYS A C 1
ATOM 762 O O . CYS A 1 99 ? -78.033 6.217 -14.435 1.00 24.11 99 CYS A O 1
ATOM 764 N N . SER A 1 100 ? -77.880 4.661 -16.055 1.00 29.39 100 SER A N 1
ATOM 765 C CA . SER A 1 100 ? -77.709 5.484 -17.259 1.00 29.39 100 SER A CA 1
ATOM 766 C C . SER A 1 100 ? -78.953 6.258 -17.706 1.00 29.39 100 SER A C 1
ATOM 768 O O . SER A 1 100 ? -80.067 5.760 -17.543 1.00 29.39 100 SER A O 1
ATOM 770 N N . SER A 1 101 ? -78.750 7.306 -18.510 1.00 26.81 101 SER A N 1
ATOM 771 C CA . SER A 1 101 ? -79.695 7.699 -19.564 1.00 26.81 101 SER A CA 1
ATOM 772 C C . SER A 1 101 ? -79.020 7.734 -20.946 1.00 26.81 101 SER A C 1
ATOM 774 O O . SER A 1 101 ? -77.830 8.010 -21.084 1.00 26.81 101 SER A O 1
ATOM 776 N N . LYS A 1 102 ? -79.802 7.403 -21.978 1.00 27.88 102 LYS A N 1
ATOM 777 C CA . LYS A 1 102 ? -79.565 7.728 -23.398 1.00 27.88 102 LYS A CA 1
ATOM 778 C C . LYS A 1 102 ? -80.591 8.827 -23.760 1.00 27.88 102 LYS A C 1
ATOM 780 O O . LYS A 1 102 ? -81.537 9.001 -23.000 1.00 27.88 102 LYS A O 1
ATOM 785 N N . HIS A 1 103 ? -80.555 9.583 -24.854 1.00 28.88 103 HIS A N 1
ATOM 786 C CA . HIS A 1 103 ? -79.770 9.624 -26.096 1.00 28.88 103 HIS A CA 1
ATOM 787 C C . HIS A 1 103 ? -79.712 11.103 -26.546 1.00 28.88 103 HIS A C 1
ATOM 789 O O . HIS A 1 103 ? -80.586 11.875 -26.160 1.00 28.88 103 HIS A O 1
ATOM 795 N N . ASN A 1 104 ? -78.799 11.472 -27.452 1.00 26.75 104 ASN A N 1
ATOM 796 C CA . ASN A 1 104 ? -79.187 11.941 -28.797 1.00 26.75 104 ASN A CA 1
ATOM 797 C C . ASN A 1 104 ? -77.975 12.127 -29.718 1.00 26.75 104 ASN A C 1
ATOM 799 O O . ASN A 1 104 ? -76.842 12.244 -29.258 1.00 26.75 104 ASN A O 1
ATOM 803 N N . LYS A 1 105 ? -78.234 12.098 -31.030 1.00 33.56 105 LYS A N 1
ATOM 804 C CA . LYS A 1 105 ? -77.283 12.471 -32.083 1.00 33.56 105 LYS A CA 1
ATOM 805 C C . LYS A 1 105 ? -77.625 13.869 -32.598 1.00 33.56 105 LYS A C 1
ATOM 807 O O . LYS A 1 105 ? -78.802 14.193 -32.729 1.00 33.56 105 LYS A O 1
ATOM 812 N N . SER A 1 106 ? -76.603 14.614 -32.989 1.00 30.08 106 SER A N 1
ATOM 813 C CA . SER A 1 106 ? -76.674 15.679 -33.990 1.00 30.08 106 SER A CA 1
ATOM 814 C C . SER A 1 106 ? -75.467 15.523 -34.915 1.00 30.08 106 SER A C 1
ATOM 816 O O . SER A 1 106 ? -74.414 15.048 -34.483 1.00 30.08 106 SER A O 1
ATOM 818 N N . ASP A 1 107 ? -75.644 15.817 -36.198 1.00 37.16 107 ASP A N 1
ATOM 819 C CA . ASP A 1 107 ? -74.679 15.441 -37.229 1.00 37.16 107 ASP A CA 1
ATOM 820 C C . ASP A 1 107 ? -73.370 16.236 -37.163 1.00 37.16 107 ASP A C 1
ATOM 822 O O . ASP A 1 107 ? -73.349 17.419 -36.823 1.00 37.16 107 ASP A O 1
ATOM 826 N N . PHE A 1 108 ? -72.278 15.586 -37.570 1.00 30.19 108 PHE A N 1
ATOM 827 C CA . PHE A 1 108 ? -71.024 16.248 -37.916 1.00 30.19 108 PHE A CA 1
ATOM 828 C C . PHE A 1 108 ? -70.570 15.789 -39.301 1.00 30.19 108 PHE A C 1
ATOM 830 O O . PHE A 1 108 ? -70.740 14.627 -39.675 1.00 30.19 108 PHE A O 1
ATOM 837 N N . GLN A 1 109 ? -70.047 16.727 -40.088 1.00 34.47 109 GLN A N 1
ATOM 838 C CA . GLN A 1 109 ? -69.726 16.498 -41.495 1.00 34.47 109 GLN A CA 1
ATOM 839 C C . GLN A 1 109 ? -68.493 15.601 -41.663 1.00 34.47 109 GLN A C 1
ATOM 841 O O . GLN A 1 109 ? -67.584 15.589 -40.836 1.00 34.47 109 GLN A O 1
ATOM 846 N N . ARG A 1 110 ? -68.470 14.853 -42.770 1.00 36.88 110 ARG A N 1
ATOM 847 C CA . ARG A 1 110 ? -67.408 13.902 -43.111 1.00 36.88 110 ARG A CA 1
ATOM 848 C C . ARG A 1 110 ? -66.129 14.658 -43.502 1.00 36.88 110 ARG A C 1
ATOM 850 O O . ARG A 1 110 ? -66.074 15.249 -44.578 1.00 36.88 110 ARG A O 1
ATOM 857 N N . SER A 1 111 ? -65.123 14.639 -42.631 1.00 34.38 111 SER A N 1
ATOM 858 C CA . SER A 1 111 ? -63.757 15.085 -42.934 1.00 34.38 111 SER A CA 1
ATOM 859 C C . SER A 1 111 ? -63.108 14.198 -44.014 1.00 34.38 111 SER A C 1
ATOM 861 O O . SER A 1 111 ? -63.554 13.062 -44.212 1.00 34.38 111 SER A O 1
ATOM 863 N N . PRO A 1 112 ? -62.092 14.698 -44.748 1.00 39.50 112 PRO A N 1
ATOM 864 C CA . PRO A 1 112 ? -61.438 13.934 -45.810 1.00 39.50 112 PRO A CA 1
ATOM 865 C C . PRO A 1 112 ? -60.711 12.696 -45.272 1.00 39.50 112 PRO A C 1
ATOM 867 O O . PRO A 1 112 ? -60.338 12.633 -44.102 1.00 39.50 112 PRO A O 1
ATOM 870 N N . GLU A 1 113 ? -60.503 11.720 -46.156 1.00 45.44 113 GLU A N 1
ATOM 871 C CA . GLU A 1 113 ? -59.863 10.442 -45.845 1.00 45.44 113 GLU A CA 1
ATOM 872 C C . GLU A 1 113 ? -58.395 10.642 -45.441 1.00 45.44 113 GLU A C 1
ATOM 874 O O . GLU A 1 113 ? -57.508 10.815 -46.279 1.00 45.44 113 GLU A O 1
ATOM 879 N N . THR A 1 114 ? -58.131 10.592 -44.135 1.00 45.09 114 THR A N 1
ATOM 880 C CA . THR A 1 114 ? -56.790 10.356 -43.600 1.00 45.09 114 THR A CA 1
ATOM 881 C C . THR A 1 114 ? -56.356 8.959 -44.023 1.00 45.09 114 THR A C 1
ATOM 883 O O . THR A 1 114 ? -56.939 7.973 -43.570 1.00 45.09 114 THR A O 1
ATOM 886 N N . LYS A 1 115 ? -55.350 8.861 -44.897 1.00 50.03 115 LYS A N 1
ATOM 887 C CA . LYS A 1 115 ? -54.704 7.578 -45.188 1.00 50.03 115 LYS A CA 1
ATOM 888 C C . LYS A 1 115 ? -54.090 7.043 -43.897 1.00 50.03 115 LYS A C 1
ATOM 890 O O . LYS A 1 115 ? -53.226 7.706 -43.329 1.00 50.03 115 LYS A O 1
ATOM 895 N N . GLU A 1 116 ? -54.526 5.867 -43.461 1.00 54.34 116 GLU A N 1
ATOM 896 C CA . GLU A 1 116 ? -53.843 5.134 -42.393 1.00 54.34 116 GLU A CA 1
ATOM 897 C C . GLU A 1 116 ? -52.396 4.824 -42.835 1.00 54.34 116 GLU A C 1
ATOM 899 O O . GLU A 1 116 ? -52.172 4.550 -44.021 1.00 54.34 116 GLU A O 1
ATOM 904 N N . PRO A 1 117 ? -51.406 4.885 -41.927 1.00 57.94 117 PRO A N 1
ATOM 905 C CA . PRO A 1 117 ? -50.014 4.602 -42.263 1.00 57.94 117 PRO A CA 1
ATOM 906 C C . PRO A 1 117 ? -49.817 3.129 -42.651 1.00 57.94 117 PRO A C 1
ATOM 908 O O . PRO A 1 117 ? -50.230 2.224 -41.921 1.00 57.94 117 PRO A O 1
ATOM 911 N N . ASP A 1 118 ? -49.135 2.881 -43.776 1.00 65.44 118 ASP A N 1
ATOM 912 C CA . ASP A 1 118 ? -48.796 1.523 -44.219 1.00 65.44 118 ASP A CA 1
ATOM 913 C C . ASP A 1 118 ? -47.952 0.795 -43.146 1.00 65.44 118 ASP A C 1
ATOM 915 O O . ASP A 1 118 ? -46.903 1.303 -42.731 1.00 65.44 118 ASP A O 1
ATOM 919 N N . PRO A 1 119 ? -48.363 -0.399 -42.675 1.00 71.31 119 PRO A N 1
ATOM 920 C CA . PRO A 1 119 ? -47.698 -1.061 -41.560 1.00 71.31 119 PRO A CA 1
ATOM 921 C C . PRO A 1 119 ? -46.324 -1.624 -41.932 1.00 71.31 119 PRO A C 1
ATOM 923 O O . PRO A 1 119 ? -46.166 -2.387 -42.891 1.00 71.31 119 PRO A O 1
ATOM 926 N N . VAL A 1 120 ? -45.336 -1.357 -41.078 1.00 77.75 120 VAL A N 1
ATOM 927 C CA . VAL A 1 120 ? -43.979 -1.899 -41.186 1.00 77.75 120 VAL A CA 1
ATOM 928 C C . VAL A 1 120 ? -44.022 -3.416 -40.995 1.00 77.75 120 VAL A C 1
ATOM 930 O O . VAL A 1 120 ? -44.343 -3.932 -39.920 1.00 77.75 120 VAL A O 1
ATOM 933 N N . LYS A 1 121 ? -43.691 -4.147 -42.061 1.00 81.31 121 LYS A N 1
ATOM 934 C CA . LYS A 1 121 ? -43.728 -5.610 -42.105 1.00 81.31 121 LYS A CA 1
ATOM 935 C C . LYS A 1 121 ? -42.389 -6.220 -41.679 1.00 81.31 121 LYS A C 1
ATOM 937 O O . LYS A 1 121 ? -41.442 -6.273 -42.461 1.00 81.31 121 LYS A O 1
ATOM 942 N N . LEU A 1 122 ? -42.345 -6.793 -40.481 1.00 78.62 122 LEU A N 1
ATOM 943 C CA . LEU A 1 122 ? -41.246 -7.640 -40.012 1.00 78.62 122 LEU A CA 1
ATOM 944 C C . LEU A 1 122 ? -41.523 -9.114 -40.340 1.00 78.62 122 LEU A C 1
ATOM 946 O O . LEU A 1 122 ? -42.662 -9.572 -40.286 1.00 78.62 122 LEU A O 1
ATOM 950 N N . THR A 1 123 ? -40.483 -9.888 -40.664 1.00 83.31 123 THR A N 1
ATOM 951 C CA . THR A 1 123 ? -40.613 -11.335 -40.928 1.00 83.31 123 THR A CA 1
ATOM 952 C C . THR A 1 123 ? -39.756 -12.122 -39.943 1.00 83.31 123 THR A C 1
ATOM 954 O O . THR A 1 123 ? -38.538 -12.188 -40.079 1.00 83.31 123 THR A O 1
ATOM 957 N N . LEU A 1 124 ? -40.391 -12.735 -38.943 1.00 65.56 124 LEU A N 1
ATOM 958 C CA . LEU A 1 124 ? -39.724 -13.497 -37.886 1.00 65.56 124 LEU A CA 1
ATOM 959 C C . LEU A 1 124 ? -39.962 -14.995 -38.093 1.00 65.56 124 LEU A C 1
ATOM 961 O O . LEU A 1 124 ? -41.091 -15.476 -38.008 1.00 65.56 124 LEU A O 1
ATOM 965 N N . ARG A 1 125 ? -38.883 -15.736 -38.389 1.00 71.81 125 ARG A N 1
ATOM 966 C CA . ARG A 1 125 ? -38.896 -17.195 -38.649 1.00 71.81 125 ARG A CA 1
ATOM 967 C C . ARG A 1 125 ? -39.969 -17.621 -39.672 1.00 71.81 125 ARG A C 1
ATOM 969 O O . ARG A 1 125 ? -40.678 -18.601 -39.471 1.00 71.81 125 ARG A O 1
ATOM 976 N N . GLY A 1 126 ? -40.110 -16.850 -40.753 1.00 72.75 126 GLY A N 1
ATOM 977 C CA . GLY A 1 126 ? -41.086 -17.092 -41.826 1.00 72.75 126 GLY A CA 1
ATOM 978 C C . GLY A 1 126 ? -42.513 -16.597 -41.548 1.00 72.75 126 GLY A C 1
ATOM 979 O O . GLY A 1 126 ? -43.343 -16.631 -42.453 1.00 72.75 126 GLY A O 1
ATOM 980 N N . ARG A 1 127 ? -42.814 -16.093 -40.342 1.00 66.12 127 ARG A N 1
ATOM 981 C CA . ARG A 1 127 ? -44.108 -15.475 -40.020 1.00 66.12 127 ARG A CA 1
ATOM 982 C C . ARG A 1 127 ? -44.029 -13.956 -40.167 1.00 66.12 127 ARG A C 1
ATOM 984 O O . ARG A 1 127 ? -43.159 -13.314 -39.582 1.00 66.12 127 ARG A O 1
ATOM 991 N N . ASN A 1 128 ? -44.966 -13.385 -40.920 1.00 84.38 128 ASN A N 1
ATOM 992 C CA . ASN A 1 128 ? -45.116 -11.936 -41.050 1.00 84.38 128 ASN A CA 1
ATOM 993 C C . ASN A 1 128 ? -45.751 -11.355 -39.774 1.00 84.38 128 ASN A C 1
ATOM 995 O O . ASN A 1 128 ? -46.739 -11.897 -39.272 1.00 84.38 128 ASN A O 1
ATOM 999 N N . ILE A 1 129 ? -45.201 -10.248 -39.286 1.00 84.31 129 ILE A N 1
ATOM 1000 C CA . ILE A 1 129 ? -45.716 -9.420 -38.193 1.00 84.31 129 ILE A CA 1
ATOM 1001 C C . ILE A 1 129 ? -45.779 -7.985 -38.719 1.00 84.31 129 ILE A C 1
ATOM 1003 O O . ILE A 1 129 ? -44.857 -7.531 -39.393 1.00 84.31 129 ILE A O 1
ATOM 1007 N N . TYR A 1 130 ? -46.874 -7.290 -38.434 1.00 83.75 130 TYR A N 1
ATOM 1008 C CA . TYR A 1 130 ? -47.158 -5.952 -38.945 1.00 83.75 130 TYR A CA 1
ATOM 1009 C C . TYR A 1 130 ? -47.195 -4.976 -37.769 1.00 83.75 130 TYR A C 1
ATOM 1011 O O . TYR A 1 130 ? -47.928 -5.210 -36.807 1.00 83.75 130 TYR A O 1
ATOM 1019 N N . LEU A 1 131 ? -46.380 -3.922 -37.830 1.00 77.75 131 LEU A N 1
ATOM 1020 C CA . LEU A 1 131 ? -46.315 -2.863 -36.825 1.00 77.75 131 LEU A CA 1
ATOM 1021 C C . LEU A 1 131 ? -46.827 -1.556 -37.431 1.00 77.75 131 LEU A C 1
ATOM 1023 O O . LEU A 1 131 ? -46.331 -1.118 -38.465 1.00 77.75 131 LEU A O 1
ATOM 1027 N N . TYR A 1 132 ? -47.796 -0.929 -36.773 1.00 77.19 132 TYR A N 1
ATOM 1028 C CA . TYR A 1 132 ? -48.336 0.367 -37.177 1.00 77.19 132 TYR A CA 1
ATOM 1029 C C . TYR A 1 132 ? -47.595 1.470 -36.404 1.00 77.19 132 TYR A C 1
ATOM 1031 O O . TYR A 1 132 ? -47.645 1.458 -35.169 1.00 77.19 132 TYR A O 1
ATOM 1039 N N . PRO A 1 133 ? -46.868 2.384 -37.074 1.00 66.12 133 PRO A N 1
ATOM 1040 C CA . PRO A 1 133 ? -46.278 3.541 -36.410 1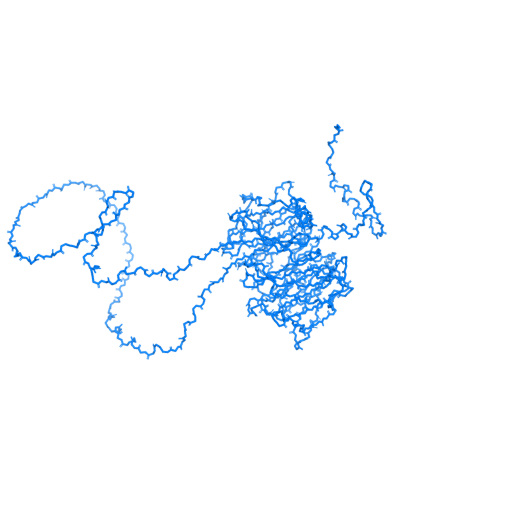.00 66.12 133 PRO A CA 1
ATOM 1041 C C . PRO A 1 133 ? -47.380 4.546 -36.015 1.00 66.12 133 PRO A C 1
ATOM 1043 O O . PRO A 1 133 ? -48.402 4.613 -36.698 1.00 66.12 133 PRO A O 1
ATOM 1046 N N . PRO A 1 134 ? -47.201 5.352 -34.951 1.00 75.00 134 PRO A N 1
ATOM 1047 C CA . PRO A 1 134 ? -48.116 6.452 -34.645 1.00 75.00 134 PRO A CA 1
ATOM 1048 C C . PRO A 1 134 ? -48.133 7.495 -35.772 1.00 75.00 134 PRO A C 1
ATOM 1050 O O . PRO A 1 134 ? -47.082 7.813 -36.326 1.00 75.00 134 PRO A O 1
ATOM 1053 N N . ASP A 1 135 ? -49.295 8.087 -36.055 1.00 64.44 135 ASP A N 1
ATOM 1054 C CA . ASP A 1 135 ? -49.532 8.917 -37.255 1.00 64.44 135 ASP A CA 1
ATOM 1055 C C . ASP A 1 135 ? -48.566 10.110 -37.424 1.00 64.44 135 ASP A C 1
ATOM 1057 O O . ASP A 1 135 ? -48.329 10.577 -38.535 1.00 64.44 135 ASP A O 1
ATOM 1061 N N . GLY A 1 136 ? -47.971 10.598 -36.329 1.00 62.53 136 GLY A N 1
ATOM 1062 C CA . GLY A 1 136 ? -47.004 11.703 -36.332 1.00 62.53 136 GLY A CA 1
ATOM 1063 C C . GLY A 1 136 ? -45.570 11.350 -36.760 1.00 62.53 136 GLY A C 1
ATOM 1064 O O . GLY A 1 136 ? -44.723 12.238 -36.738 1.00 62.53 136 GLY A O 1
ATOM 1065 N N . TYR A 1 137 ? -45.269 10.092 -37.107 1.00 60.69 137 TYR A N 1
ATOM 1066 C CA . TYR A 1 137 ? -43.900 9.625 -37.407 1.00 60.69 137 TYR A CA 1
ATOM 1067 C C . TYR A 1 137 ? -43.546 9.516 -38.903 1.00 60.69 137 TYR A C 1
ATOM 1069 O O . TYR A 1 137 ? -42.443 9.087 -39.233 1.00 60.69 137 TYR A O 1
ATOM 1077 N N . LEU A 1 138 ? -44.457 9.880 -39.810 1.00 57.44 138 LEU A N 1
ATOM 1078 C CA . LEU A 1 138 ? -44.355 9.547 -41.240 1.00 57.44 138 LEU A CA 1
ATOM 1079 C C . LEU A 1 138 ? -43.288 10.318 -42.042 1.00 57.44 138 LEU A C 1
ATOM 1081 O O . LEU A 1 138 ? -42.770 9.767 -43.009 1.00 57.44 138 LEU A O 1
ATOM 1085 N N . ASP A 1 139 ? -42.946 11.547 -41.642 1.00 56.44 139 ASP A N 1
ATOM 1086 C CA . ASP A 1 139 ? -42.050 12.449 -42.395 1.00 56.44 139 ASP A CA 1
ATOM 1087 C C . ASP A 1 139 ? -40.660 12.647 -41.741 1.00 56.44 139 ASP A C 1
ATOM 1089 O O . ASP A 1 139 ? -39.926 13.571 -42.097 1.00 56.44 139 ASP A O 1
ATOM 1093 N N . MET A 1 140 ? -40.273 11.813 -40.767 1.00 59.31 140 MET A N 1
ATOM 1094 C CA . MET A 1 140 ? -38.929 11.861 -40.168 1.00 59.31 140 MET A CA 1
ATOM 1095 C C . MET A 1 140 ? -37.960 10.884 -40.843 1.00 59.31 140 MET A C 1
ATOM 1097 O O . MET A 1 140 ? -38.328 9.763 -41.187 1.00 59.31 140 MET A O 1
ATOM 1101 N N . ASP A 1 141 ? -36.688 11.276 -40.957 1.00 57.00 141 ASP A N 1
ATOM 1102 C CA . ASP A 1 141 ? -35.606 10.347 -41.295 1.00 57.00 141 ASP A CA 1
ATOM 1103 C C . ASP A 1 141 ? -35.365 9.410 -40.100 1.00 57.00 141 ASP A C 1
ATOM 1105 O O . ASP A 1 141 ? -34.710 9.767 -39.122 1.00 57.00 141 ASP A O 1
ATOM 1109 N N . THR A 1 142 ? -35.950 8.212 -40.155 1.00 58.50 142 THR A N 1
ATOM 1110 C CA . THR A 1 142 ? -35.818 7.187 -39.110 1.00 58.50 142 THR A CA 1
ATOM 1111 C C . THR A 1 142 ? -34.594 6.288 -39.316 1.00 58.50 142 THR A C 1
ATOM 1113 O O . THR A 1 142 ? -34.617 5.124 -38.902 1.00 58.50 142 THR A O 1
ATOM 1116 N N . SER A 1 143 ? -33.541 6.756 -39.996 1.00 66.25 143 SER A N 1
ATOM 1117 C CA . SER A 1 143 ? -32.289 6.001 -40.078 1.00 66.25 143 SER A CA 1
ATOM 1118 C C . SER A 1 143 ? -31.703 5.812 -38.667 1.00 66.25 143 SER A C 1
ATOM 1120 O O . SER A 1 143 ? -31.515 6.783 -37.934 1.00 66.25 143 SER A O 1
ATOM 1122 N N . PRO A 1 144 ? -31.448 4.565 -38.220 1.00 59.09 144 PRO A N 1
ATOM 1123 C CA . PRO A 1 144 ? -31.089 4.308 -36.832 1.00 59.09 144 PRO A CA 1
ATOM 1124 C C . PRO A 1 144 ? -29.663 4.786 -36.553 1.00 59.09 144 PRO A C 1
ATOM 1126 O O . PRO A 1 144 ? -28.687 4.092 -36.848 1.00 59.09 144 PRO A O 1
ATOM 1129 N N . HIS A 1 145 ? -29.541 5.976 -35.969 1.00 63.12 145 HIS A N 1
ATOM 1130 C CA . HIS A 1 145 ? -28.283 6.441 -35.401 1.00 63.12 145 HIS A CA 1
ATOM 1131 C C . HIS A 1 145 ? -27.813 5.455 -34.314 1.00 63.12 145 HIS A C 1
ATOM 1133 O O . HIS A 1 145 ? -28.637 4.969 -33.531 1.00 63.12 145 HIS A O 1
ATOM 1139 N N . PRO A 1 146 ? -26.509 5.127 -34.248 1.00 65.94 146 PRO A N 1
ATOM 1140 C CA . PRO A 1 146 ? -25.982 4.357 -33.130 1.00 65.94 146 PRO A CA 1
ATOM 1141 C C . PRO A 1 146 ? -26.201 5.148 -31.828 1.00 65.94 146 PRO A C 1
ATOM 1143 O O . PRO A 1 146 ? -26.078 6.374 -31.855 1.00 65.94 146 PRO A O 1
ATOM 1146 N N . PRO A 1 147 ? -26.514 4.486 -30.699 1.00 67.12 147 PRO A N 1
ATOM 1147 C CA . PRO A 1 147 ? -26.706 5.182 -29.432 1.00 67.12 147 PRO A CA 1
ATOM 1148 C C . PRO A 1 147 ? -25.438 5.952 -29.046 1.00 67.12 147 PRO A C 1
ATOM 1150 O O . PRO A 1 147 ? -24.323 5.441 -29.173 1.00 67.12 147 PRO A O 1
ATOM 1153 N N . GLU A 1 148 ? -25.624 7.186 -28.579 1.00 70.69 148 GLU A N 1
ATOM 1154 C CA . GLU A 1 148 ? -24.532 8.057 -28.128 1.00 70.69 148 GLU A CA 1
ATOM 1155 C C . GLU A 1 148 ? -23.846 7.471 -26.881 1.00 70.69 148 GLU A C 1
ATOM 1157 O O . GLU A 1 148 ? -22.621 7.519 -26.747 1.00 70.69 148 GLU A O 1
ATOM 1162 N N . GLU A 1 149 ? -24.632 6.823 -26.016 1.00 55.44 149 GLU A N 1
ATOM 1163 C CA . GLU A 1 149 ? -24.152 6.039 -24.881 1.00 55.44 149 GLU A CA 1
ATOM 1164 C C . GLU A 1 149 ? -23.531 4.709 -25.336 1.00 55.44 149 GLU A C 1
ATOM 1166 O O . GLU A 1 149 ? -24.191 3.829 -25.897 1.00 55.44 149 GLU A O 1
ATOM 1171 N N . LYS A 1 150 ? -22.243 4.528 -25.029 1.00 49.09 150 LYS A N 1
ATOM 1172 C CA . LYS A 1 150 ? -21.545 3.245 -25.164 1.00 49.09 150 LYS A CA 1
ATOM 1173 C C . LYS A 1 150 ? -21.543 2.532 -23.819 1.00 49.09 150 LYS A C 1
ATOM 1175 O O . LYS A 1 150 ? -21.060 3.085 -22.837 1.00 49.09 150 LYS A O 1
ATOM 1180 N N . LEU A 1 151 ? -22.012 1.285 -23.793 1.00 33.72 151 LEU A N 1
ATOM 1181 C CA . LEU A 1 151 ? -21.918 0.432 -22.608 1.00 33.72 151 LEU A CA 1
ATOM 1182 C C . LEU A 1 151 ? -20.445 0.161 -22.271 1.00 33.72 151 LEU A C 1
ATOM 1184 O O . LEU A 1 151 ? -19.770 -0.600 -22.966 1.00 33.72 151 LEU A O 1
ATOM 1188 N N . GLN A 1 152 ? -19.959 0.782 -21.198 1.00 40.09 152 GLN A N 1
ATOM 1189 C CA . GLN A 1 152 ? -18.653 0.513 -20.609 1.00 40.09 152 GLN A CA 1
ATOM 1190 C C . GLN A 1 152 ? -18.835 -0.476 -19.452 1.00 40.09 152 GLN A C 1
ATOM 1192 O O . GLN A 1 152 ? -19.700 -0.294 -18.600 1.00 40.09 152 GLN A O 1
ATOM 1197 N N . LEU A 1 153 ? -18.058 -1.560 -19.451 1.00 36.88 153 LEU A N 1
ATOM 1198 C CA . LEU A 1 153 ? -18.177 -2.619 -18.448 1.00 36.88 153 LEU A CA 1
ATOM 1199 C C . LEU A 1 153 ? -17.402 -2.238 -17.181 1.00 36.88 153 LEU A C 1
ATOM 1201 O O . LEU A 1 153 ? -16.172 -2.188 -17.183 1.00 36.88 153 LEU A O 1
ATOM 1205 N N . GLU A 1 154 ? -18.133 -1.974 -16.100 1.00 48.06 154 GLU A N 1
ATOM 1206 C CA . GLU A 1 154 ? -17.574 -1.750 -14.765 1.00 48.06 154 GLU A CA 1
ATOM 1207 C C . GLU A 1 154 ? -17.238 -3.089 -14.090 1.00 48.06 154 GLU A C 1
ATOM 1209 O O . GLU A 1 154 ? -18.032 -3.660 -13.344 1.00 48.06 154 GLU A O 1
ATOM 1214 N N . TRP A 1 155 ? -16.038 -3.603 -14.355 1.00 54.00 155 TRP A N 1
ATOM 1215 C CA . TRP A 1 155 ? -15.453 -4.729 -13.620 1.00 54.00 155 TRP A CA 1
ATOM 1216 C C . TRP A 1 155 ? -14.494 -4.252 -12.523 1.00 54.00 155 TRP A C 1
ATOM 1218 O O . TRP A 1 155 ? -13.703 -3.324 -12.712 1.00 54.00 155 TRP A O 1
ATOM 1228 N N . VAL A 1 156 ? -14.550 -4.931 -11.375 1.00 65.94 156 VAL A N 1
ATOM 1229 C CA . VAL A 1 156 ? -13.607 -4.772 -10.261 1.00 65.94 156 VAL A CA 1
ATOM 1230 C C . VAL A 1 156 ? -12.636 -5.948 -10.300 1.00 65.94 156 VAL A C 1
ATOM 1232 O O . VAL A 1 156 ? -12.967 -7.054 -9.868 1.00 65.94 156 VAL A O 1
ATOM 1235 N N . GLU A 1 157 ? -11.437 -5.706 -10.825 1.00 79.31 157 GLU A N 1
ATOM 1236 C CA . GLU A 1 157 ? -10.346 -6.677 -10.780 1.00 79.31 157 GLU A CA 1
ATOM 1237 C C . GLU A 1 157 ? -9.523 -6.506 -9.499 1.00 79.31 157 GLU A C 1
ATOM 1239 O O . GLU A 1 157 ? -9.105 -5.401 -9.153 1.00 79.31 157 GLU A O 1
ATOM 1244 N N . LEU A 1 158 ? -9.255 -7.607 -8.801 1.00 84.19 158 LEU A N 1
ATOM 1245 C CA . LEU A 1 158 ? -8.305 -7.649 -7.695 1.00 84.19 158 LEU A CA 1
ATOM 1246 C C . LEU A 1 158 ? -6.909 -7.912 -8.247 1.00 84.19 158 LEU A C 1
ATOM 1248 O O . LEU A 1 158 ? -6.682 -8.944 -8.877 1.00 84.19 158 LEU A O 1
ATOM 1252 N N . VAL A 1 159 ? -5.974 -7.006 -7.980 1.00 85.69 159 VAL A N 1
ATOM 1253 C CA . VAL A 1 159 ? -4.572 -7.150 -8.375 1.00 85.69 159 VAL A CA 1
ATOM 1254 C C . VAL A 1 159 ? -3.745 -7.554 -7.168 1.00 85.69 159 VAL A C 1
ATOM 1256 O O . VAL A 1 159 ? -3.853 -6.957 -6.099 1.00 85.69 159 VAL A O 1
ATOM 1259 N N . TYR A 1 160 ? -2.917 -8.573 -7.355 1.00 83.88 160 TYR A N 1
ATOM 1260 C CA . TYR A 1 160 ? -1.926 -9.067 -6.402 1.00 83.88 160 TYR A CA 1
ATOM 1261 C C . TYR A 1 160 ? -0.798 -9.754 -7.184 1.00 83.88 160 TYR A C 1
ATOM 1263 O O . TYR A 1 160 ? -0.911 -9.953 -8.392 1.00 83.88 160 TYR A O 1
ATOM 1271 N N . PHE A 1 161 ? 0.299 -10.138 -6.533 1.00 83.44 161 PHE A N 1
ATOM 1272 C CA . PHE A 1 161 ? 1.411 -10.819 -7.206 1.00 83.44 161 PHE A CA 1
ATOM 1273 C C . PHE A 1 161 ? 1.817 -12.121 -6.516 1.00 83.44 161 PHE A C 1
ATOM 1275 O O . PHE A 1 161 ? 1.596 -12.319 -5.321 1.00 83.44 161 PHE A O 1
ATOM 1282 N N . THR A 1 162 ? 2.421 -13.023 -7.288 1.00 82.12 162 THR A N 1
ATOM 1283 C CA . THR A 1 162 ? 3.036 -14.257 -6.800 1.00 82.12 162 THR A CA 1
ATOM 1284 C C . THR A 1 162 ? 4.257 -14.600 -7.652 1.00 82.12 162 THR A C 1
ATOM 1286 O O . THR A 1 162 ? 4.194 -14.638 -8.880 1.00 82.12 162 THR A O 1
ATOM 1289 N N . ALA A 1 163 ? 5.400 -14.808 -6.995 1.00 85.44 163 ALA A N 1
ATOM 1290 C CA . ALA A 1 163 ? 6.710 -14.879 -7.646 1.00 85.44 163 ALA A CA 1
ATOM 1291 C C . ALA A 1 163 ? 6.933 -13.713 -8.639 1.00 85.44 163 ALA A C 1
ATOM 1293 O O . ALA A 1 163 ? 6.794 -12.557 -8.247 1.00 85.44 163 ALA A O 1
ATOM 1294 N N . ALA A 1 164 ? 7.267 -14.006 -9.898 1.00 88.12 164 ALA A N 1
ATOM 1295 C CA . ALA A 1 164 ? 7.503 -13.026 -10.962 1.00 88.12 164 ALA A CA 1
ATOM 1296 C C . ALA A 1 164 ? 6.225 -12.595 -11.727 1.00 88.12 164 ALA A C 1
ATOM 1298 O O . ALA A 1 164 ? 6.312 -11.948 -12.767 1.00 88.12 164 ALA A O 1
ATOM 1299 N N . VAL A 1 165 ? 5.029 -12.968 -11.255 1.00 86.88 165 VAL A N 1
ATOM 1300 C CA . VAL A 1 165 ? 3.762 -12.739 -11.972 1.00 86.88 165 VAL A CA 1
ATOM 1301 C C . VAL A 1 165 ? 2.841 -11.831 -11.165 1.00 86.88 165 VAL A C 1
ATOM 1303 O O . VAL A 1 165 ? 2.557 -12.113 -9.999 1.00 86.88 165 VAL A O 1
ATOM 1306 N N . VAL A 1 166 ? 2.317 -10.775 -11.794 1.00 88.94 166 VAL A N 1
ATOM 1307 C CA . VAL A 1 166 ? 1.133 -10.072 -11.275 1.00 88.94 166 VAL A CA 1
ATOM 1308 C C . VAL A 1 166 ? -0.111 -10.737 -11.855 1.00 88.94 166 VAL A C 1
ATOM 1310 O O . VAL A 1 166 ? -0.184 -10.994 -13.057 1.00 88.94 166 VAL A O 1
ATOM 1313 N N . VAL A 1 167 ? -1.092 -11.014 -11.003 1.00 85.31 167 VAL A N 1
ATOM 1314 C CA . VAL A 1 167 ? -2.391 -11.557 -11.392 1.00 85.31 167 VAL A CA 1
ATOM 1315 C C . VAL A 1 167 ? -3.448 -10.476 -11.210 1.00 85.31 167 VAL A C 1
ATOM 1317 O O . VAL A 1 167 ? -3.508 -9.828 -10.166 1.00 85.31 167 VAL A O 1
ATOM 1320 N N . LEU A 1 168 ? -4.287 -10.306 -12.226 1.00 87.12 168 LEU A N 1
ATOM 1321 C CA . LEU A 1 168 ? -5.504 -9.510 -12.183 1.00 87.12 168 LEU A CA 1
ATOM 1322 C C . LEU A 1 168 ? -6.672 -10.493 -12.171 1.00 87.12 168 LEU A C 1
ATOM 1324 O O . LEU A 1 168 ? -6.759 -11.358 -13.043 1.00 87.12 168 LEU A O 1
ATOM 1328 N N . TYR A 1 169 ? -7.540 -10.401 -11.171 1.00 83.88 169 TYR A N 1
ATOM 1329 C CA . TYR A 1 169 ? -8.645 -11.332 -10.982 1.00 83.88 169 TYR A CA 1
ATOM 1330 C C . TYR A 1 169 ? -9.988 -10.609 -11.023 1.00 83.88 169 TYR A C 1
ATOM 1332 O O . TYR A 1 169 ? -10.327 -9.876 -10.094 1.00 83.88 169 TYR A O 1
ATOM 1340 N N . ASP A 1 170 ? -10.770 -10.850 -12.070 1.00 83.44 170 ASP A N 1
ATOM 1341 C CA . ASP A 1 170 ? -12.148 -10.374 -12.157 1.00 83.44 170 ASP A CA 1
ATOM 1342 C C . ASP A 1 170 ? -13.049 -11.220 -11.249 1.00 83.44 170 ASP A C 1
ATOM 1344 O O . ASP A 1 170 ? -13.299 -12.403 -11.502 1.00 83.44 170 ASP A O 1
ATOM 1348 N N . VAL A 1 171 ? -13.564 -10.581 -10.198 1.00 78.69 171 VAL A N 1
ATOM 1349 C CA . VAL A 1 171 ? -14.463 -11.195 -9.212 1.00 78.69 171 VAL A CA 1
ATOM 1350 C C . VAL A 1 171 ? -15.816 -11.569 -9.823 1.00 78.69 171 VAL A C 1
ATOM 1352 O O . VAL A 1 171 ? -16.460 -12.495 -9.335 1.00 78.69 171 VAL A O 1
ATOM 1355 N N . SER A 1 172 ? -16.246 -10.885 -10.888 1.00 80.19 172 SER A N 1
ATOM 1356 C CA . SER A 1 172 ? -17.567 -11.066 -11.499 1.00 80.19 172 SER A CA 1
ATOM 1357 C C . SER A 1 172 ? -17.633 -12.252 -12.467 1.00 80.19 172 SER A C 1
ATOM 1359 O O . SER A 1 172 ? -18.612 -12.998 -12.445 1.00 80.19 172 SER A O 1
ATOM 1361 N N . SER A 1 173 ? -16.592 -12.476 -13.279 1.00 81.31 173 SER A N 1
ATOM 1362 C CA . SER A 1 173 ? -16.501 -13.637 -14.181 1.00 81.31 173 SER A CA 1
ATOM 1363 C C . SER A 1 173 ? -15.627 -14.785 -13.658 1.00 81.31 173 SER A C 1
ATOM 1365 O O . SER A 1 173 ? -15.528 -15.819 -14.324 1.00 81.31 173 SER A O 1
ATOM 1367 N N . HIS A 1 174 ? -15.008 -14.623 -12.481 1.00 82.31 174 HIS A N 1
ATOM 1368 C CA . HIS A 1 174 ? -14.032 -15.544 -11.880 1.00 82.31 174 HIS A CA 1
ATOM 1369 C C . HIS A 1 174 ? -12.840 -15.866 -12.804 1.00 82.31 174 HIS A C 1
ATOM 1371 O O . HIS A 1 174 ? -12.351 -16.998 -12.842 1.00 82.31 174 HIS A O 1
ATOM 1377 N N . ARG A 1 175 ? -12.366 -14.873 -13.569 1.00 83.31 175 ARG A N 1
ATOM 1378 C CA . ARG A 1 175 ? -11.262 -15.022 -14.534 1.00 83.31 175 ARG A CA 1
ATOM 1379 C C . ARG A 1 175 ? -9.974 -14.385 -14.030 1.00 83.31 175 ARG A C 1
ATOM 1381 O O . ARG A 1 175 ? -10.001 -13.373 -13.341 1.00 83.31 175 ARG A O 1
ATOM 1388 N N . GLN A 1 176 ? -8.846 -14.968 -14.430 1.00 83.94 176 GLN A N 1
ATOM 1389 C CA . GLN A 1 176 ? -7.509 -14.430 -14.186 1.00 83.94 176 GLN A CA 1
ATOM 1390 C C . GLN A 1 176 ? -6.881 -13.942 -15.490 1.00 83.94 176 GLN A C 1
ATOM 1392 O O . GLN A 1 176 ? -6.932 -14.630 -16.511 1.00 83.94 176 GLN A O 1
ATOM 1397 N N . ARG A 1 177 ? -6.248 -12.773 -15.428 1.00 87.38 177 ARG A N 1
ATOM 1398 C CA . ARG A 1 177 ? -5.319 -12.253 -16.431 1.00 87.38 177 ARG A CA 1
ATOM 1399 C C . ARG A 1 177 ? -3.944 -12.115 -15.777 1.00 87.38 177 ARG A C 1
ATOM 1401 O O . ARG A 1 177 ? -3.852 -11.869 -14.576 1.00 87.38 177 ARG A O 1
ATOM 1408 N N . HIS A 1 178 ? -2.881 -12.312 -16.547 1.00 86.19 178 HIS A N 1
ATOM 1409 C CA . HIS A 1 178 ? -1.527 -12.445 -16.014 1.00 86.19 178 HIS A CA 1
ATOM 1410 C C . HIS A 1 178 ? -0.577 -11.472 -16.700 1.00 86.19 178 HIS A C 1
ATOM 1412 O O . HIS A 1 178 ? -0.530 -11.410 -17.925 1.00 86.19 178 HIS A O 1
ATOM 1418 N N . TYR A 1 179 ? 0.201 -10.755 -15.898 1.00 90.31 179 TYR A N 1
ATOM 1419 C CA . TYR A 1 179 ? 1.292 -9.904 -16.345 1.00 90.31 179 TYR A CA 1
ATOM 1420 C C . TYR A 1 179 ? 2.613 -10.551 -15.910 1.00 90.31 179 TYR A C 1
ATOM 1422 O O . TYR A 1 179 ? 2.934 -10.614 -14.720 1.00 90.31 179 TYR A O 1
ATOM 1430 N N . THR A 1 180 ? 3.337 -11.095 -16.888 1.00 92.50 180 THR A N 1
ATOM 1431 C CA . THR A 1 180 ? 4.466 -12.032 -16.714 1.00 92.50 180 THR A CA 1
ATOM 1432 C C . THR A 1 180 ? 5.808 -11.442 -17.162 1.00 92.50 180 THR A C 1
ATOM 1434 O O . THR A 1 180 ? 6.736 -12.172 -17.483 1.00 92.50 180 THR A O 1
ATOM 1437 N N . GLU A 1 181 ? 5.896 -10.114 -17.235 1.00 92.94 181 GLU A N 1
ATOM 1438 C CA . GLU A 1 181 ? 7.047 -9.377 -17.777 1.00 92.94 181 GLU A CA 1
ATOM 1439 C C . GLU A 1 181 ? 8.222 -9.217 -16.787 1.00 92.94 181 GLU A C 1
ATOM 1441 O O . GLU A 1 181 ? 9.304 -8.769 -17.173 1.00 92.94 181 GLU A O 1
ATOM 1446 N N . HIS A 1 182 ? 8.045 -9.546 -15.504 1.00 89.31 182 HIS A N 1
ATOM 1447 C CA . HIS A 1 182 ? 9.155 -9.552 -14.541 1.00 89.31 182 HIS A CA 1
ATOM 1448 C C . HIS A 1 182 ? 9.979 -10.835 -14.675 1.00 89.31 182 HIS A C 1
ATOM 1450 O O . HIS A 1 182 ? 9.451 -11.907 -14.961 1.00 89.31 182 HIS A O 1
ATOM 1456 N N . THR A 1 183 ? 11.288 -10.724 -14.464 1.00 90.25 183 THR A N 1
ATOM 1457 C CA . THR A 1 183 ? 12.250 -11.826 -14.620 1.00 90.25 183 THR A CA 1
ATOM 1458 C C . THR A 1 183 ? 12.600 -12.510 -13.298 1.00 90.25 183 THR A C 1
ATOM 1460 O O . THR A 1 183 ? 13.170 -13.596 -13.320 1.00 90.25 183 THR A O 1
ATOM 1463 N N . ASP A 1 184 ? 12.288 -11.897 -12.150 1.00 89.75 184 ASP A N 1
ATOM 1464 C CA . ASP A 1 184 ? 12.451 -12.503 -10.821 1.00 89.75 184 ASP A CA 1
ATOM 1465 C C . ASP A 1 184 ? 11.337 -12.040 -9.848 1.00 89.75 184 ASP A C 1
ATOM 1467 O O . ASP A 1 184 ? 10.381 -11.365 -10.228 1.00 89.75 184 ASP A O 1
ATOM 1471 N N . ASP A 1 185 ? 11.431 -12.457 -8.588 1.00 87.38 185 ASP A N 1
ATOM 1472 C CA . ASP A 1 185 ? 10.452 -12.315 -7.511 1.00 87.38 185 ASP A CA 1
ATOM 1473 C C . ASP A 1 185 ? 10.015 -10.842 -7.302 1.00 87.38 185 ASP A C 1
ATOM 1475 O O . ASP A 1 185 ? 10.781 -10.004 -6.809 1.00 87.38 185 ASP A O 1
ATOM 1479 N N . ILE A 1 186 ? 8.757 -10.528 -7.632 1.00 89.12 186 ILE A N 1
ATOM 1480 C CA . ILE A 1 186 ? 8.142 -9.219 -7.367 1.00 89.12 186 ILE A CA 1
ATOM 1481 C C . ILE A 1 186 ? 8.093 -8.999 -5.850 1.00 89.12 186 ILE A C 1
ATOM 1483 O O . ILE A 1 186 ? 7.813 -9.923 -5.080 1.00 89.12 186 ILE A O 1
ATOM 1487 N N . LYS A 1 187 ? 8.391 -7.771 -5.413 1.00 87.75 187 LYS A N 1
ATOM 1488 C CA . LYS A 1 187 ? 8.382 -7.357 -3.998 1.00 87.75 187 LYS A CA 1
ATOM 1489 C C . LYS A 1 187 ? 7.360 -6.266 -3.706 1.00 87.75 187 LYS A C 1
ATOM 1491 O O . LYS A 1 187 ? 6.816 -6.235 -2.607 1.00 87.75 187 LYS A O 1
ATOM 1496 N N . SER A 1 188 ? 7.073 -5.411 -4.687 1.00 89.62 188 SER A N 1
ATOM 1497 C CA . SER A 1 188 ? 6.157 -4.280 -4.546 1.00 89.62 188 SER A CA 1
ATOM 1498 C C . SER A 1 188 ? 5.190 -4.157 -5.721 1.00 89.62 188 SER A C 1
ATOM 1500 O O . SER A 1 188 ? 5.526 -4.455 -6.867 1.00 89.62 188 SER A O 1
ATOM 1502 N N . LEU A 1 189 ? 3.983 -3.681 -5.416 1.00 92.06 189 LEU A N 1
ATOM 1503 C CA . LEU A 1 189 ? 2.890 -3.439 -6.354 1.00 92.06 189 LEU A CA 1
ATOM 1504 C C . LEU A 1 189 ? 2.046 -2.272 -5.826 1.00 92.06 189 LEU A C 1
ATOM 1506 O O . LEU A 1 189 ? 1.609 -2.318 -4.675 1.00 92.06 189 LEU A O 1
ATOM 1510 N N . CYS A 1 190 ? 1.787 -1.263 -6.658 1.00 91.12 190 CYS A N 1
ATOM 1511 C CA . CYS A 1 190 ? 0.836 -0.193 -6.361 1.00 91.12 190 CYS A CA 1
ATOM 1512 C C . CYS A 1 190 ? 0.059 0.252 -7.612 1.00 91.12 190 CYS A C 1
ATOM 1514 O O . CYS A 1 190 ? 0.544 0.164 -8.741 1.00 91.12 190 CYS A O 1
ATOM 1516 N N . VAL A 1 191 ? -1.166 0.729 -7.397 1.00 88.62 191 VAL A N 1
ATOM 1517 C CA . VAL A 1 191 ? -2.084 1.200 -8.445 1.00 88.62 191 VAL A CA 1
ATOM 1518 C C . VAL A 1 191 ? -2.064 2.730 -8.489 1.00 88.62 191 VAL A C 1
ATOM 1520 O O . VAL A 1 191 ? -1.978 3.390 -7.452 1.00 88.62 191 VAL A O 1
ATOM 1523 N N . HIS A 1 192 ? -2.110 3.295 -9.692 1.00 90.31 192 HIS A N 1
ATOM 1524 C CA . HIS A 1 192 ? -2.147 4.733 -9.944 1.00 90.31 192 HIS A CA 1
ATOM 1525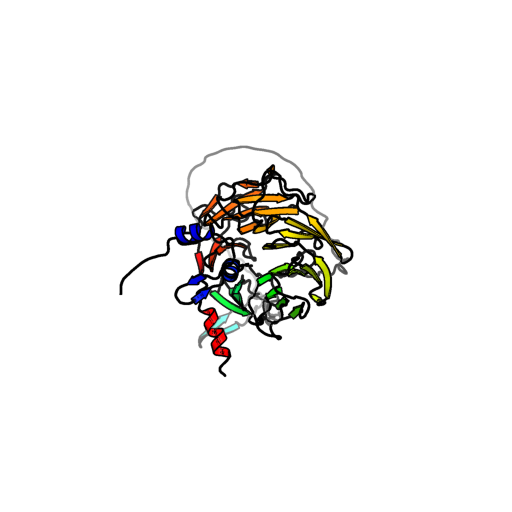 C C . HIS A 1 192 ? -3.563 5.307 -9.696 1.00 90.31 192 HIS A C 1
ATOM 1527 O O . HIS A 1 192 ? -4.549 4.582 -9.843 1.00 90.31 192 HIS A O 1
ATOM 1533 N N . PRO A 1 193 ? -3.735 6.602 -9.353 1.00 86.75 193 PRO A N 1
ATOM 1534 C CA . PRO A 1 193 ? -5.055 7.162 -9.027 1.00 86.75 193 PRO A CA 1
ATOM 1535 C C . PRO A 1 193 ? -6.066 7.278 -10.188 1.00 86.75 193 PRO A C 1
ATOM 1537 O O . PRO A 1 193 ? -7.176 7.780 -9.971 1.00 86.75 193 PRO A O 1
ATOM 1540 N N . ASP A 1 194 ? -5.699 6.850 -11.400 1.00 83.94 194 ASP A N 1
ATOM 1541 C CA . ASP A 1 194 ? -6.627 6.638 -12.520 1.00 83.94 194 ASP A CA 1
ATOM 1542 C C . ASP A 1 194 ? -7.426 5.324 -12.395 1.00 83.94 194 ASP A C 1
ATOM 1544 O O . ASP A 1 194 ? -8.493 5.207 -12.993 1.00 83.94 194 ASP A O 1
ATOM 1548 N N . GLY A 1 195 ? -6.953 4.366 -11.587 1.00 82.69 195 GLY A N 1
ATOM 1549 C CA . GLY A 1 195 ? -7.548 3.036 -11.447 1.00 82.69 195 GLY A CA 1
ATOM 1550 C C . GLY A 1 195 ? -7.238 2.075 -12.602 1.00 82.69 195 GLY A C 1
ATOM 1551 O O . GLY A 1 195 ? -7.924 1.058 -12.709 1.00 82.69 195 GLY A O 1
ATOM 1552 N N . VAL A 1 196 ? -6.245 2.391 -13.449 1.00 87.06 196 VAL A N 1
ATOM 1553 C CA . VAL A 1 196 ? -5.866 1.627 -14.656 1.00 87.06 196 VAL A CA 1
ATOM 1554 C C . VAL A 1 196 ? -4.347 1.436 -14.791 1.00 87.06 196 VAL A C 1
ATOM 1556 O O . VAL A 1 196 ? -3.910 0.336 -15.130 1.00 87.06 196 VAL A O 1
ATOM 1559 N N . THR A 1 197 ? -3.526 2.449 -14.511 1.00 91.62 197 THR A N 1
ATOM 1560 C CA . THR A 1 197 ? -2.060 2.323 -14.568 1.00 91.62 197 THR A CA 1
ATOM 1561 C C . THR A 1 197 ? -1.549 1.619 -13.306 1.00 91.62 197 THR A C 1
ATOM 1563 O O . THR A 1 197 ? -1.983 1.916 -12.191 1.00 91.62 197 THR A O 1
ATOM 1566 N N . VAL A 1 198 ? -0.603 0.690 -13.447 1.00 94.62 198 VAL A N 1
ATOM 1567 C CA . VAL A 1 198 ? -0.053 -0.092 -12.327 1.00 94.62 198 VAL A CA 1
ATOM 1568 C C . VAL A 1 198 ? 1.472 -0.036 -12.342 1.00 94.62 198 VAL A C 1
ATOM 1570 O O . VAL A 1 198 ? 2.095 -0.122 -13.398 1.00 94.62 198 VAL A O 1
ATOM 1573 N N . ALA A 1 199 ? 2.092 0.106 -11.169 1.00 96.81 199 ALA A N 1
ATOM 1574 C CA . ALA A 1 199 ? 3.537 0.005 -10.985 1.00 96.81 199 ALA A CA 1
ATOM 1575 C C . ALA A 1 199 ? 3.889 -1.217 -10.133 1.00 96.81 199 ALA A C 1
ATOM 1577 O O . ALA A 1 199 ? 3.198 -1.564 -9.176 1.00 96.81 199 ALA A O 1
ATOM 1578 N N . SER A 1 200 ? 4.991 -1.870 -10.486 1.00 96.25 200 SER A N 1
ATOM 1579 C CA . SER A 1 200 ? 5.440 -3.118 -9.865 1.00 96.25 200 SER A CA 1
ATOM 1580 C C . SER A 1 200 ? 6.963 -3.204 -9.883 1.00 96.25 200 SER A C 1
ATOM 1582 O O . SER A 1 200 ? 7.580 -2.815 -10.876 1.00 96.25 200 SER A O 1
ATOM 1584 N N . GLY A 1 201 ? 7.569 -3.674 -8.794 1.00 95.25 201 GLY A N 1
ATOM 1585 C CA . GLY A 1 201 ? 9.020 -3.686 -8.601 1.00 95.25 201 GLY A CA 1
ATOM 1586 C C . GLY A 1 201 ? 9.556 -5.068 -8.234 1.00 95.25 201 GLY A C 1
ATOM 1587 O O . GLY A 1 201 ? 9.014 -5.720 -7.336 1.00 95.25 201 GLY A O 1
ATOM 1588 N N . GLN A 1 202 ? 10.621 -5.503 -8.916 1.00 93.25 202 GLN A N 1
ATOM 1589 C CA . GLN A 1 202 ? 11.263 -6.805 -8.688 1.00 93.25 202 GLN A CA 1
ATOM 1590 C C . GLN A 1 202 ? 12.559 -6.727 -7.867 1.00 93.25 202 GLN A C 1
ATOM 1592 O O . GLN A 1 202 ? 13.152 -5.660 -7.674 1.00 93.25 202 GLN A O 1
ATOM 1597 N N . VAL A 1 203 ? 12.993 -7.895 -7.392 1.00 91.69 203 VAL A N 1
ATOM 1598 C CA . VAL A 1 203 ? 14.340 -8.146 -6.861 1.00 91.69 203 VAL A CA 1
ATOM 1599 C C . VAL A 1 203 ? 15.366 -8.339 -7.983 1.00 91.69 203 VAL A C 1
ATOM 1601 O O . VAL A 1 203 ? 15.021 -8.622 -9.130 1.00 91.69 203 VAL A O 1
ATOM 1604 N N . LYS A 1 204 ? 16.644 -8.223 -7.634 1.00 90.88 204 LYS A N 1
ATOM 1605 C CA . LYS A 1 204 ? 17.777 -8.718 -8.407 1.00 90.88 204 LYS A CA 1
ATOM 1606 C C . LYS A 1 204 ? 17.779 -10.243 -8.453 1.00 90.88 204 LYS A C 1
ATOM 1608 O O . LYS A 1 204 ? 17.943 -10.907 -7.430 1.00 90.88 204 LYS A O 1
ATOM 1613 N N . GLY A 1 205 ? 17.622 -10.786 -9.651 1.00 84.25 205 GLY A N 1
ATOM 1614 C CA . GLY A 1 205 ? 17.658 -12.218 -9.896 1.00 84.25 205 GLY A CA 1
ATOM 1615 C C . GLY A 1 205 ? 19.053 -12.776 -10.159 1.00 84.25 205 GLY A C 1
ATOM 1616 O O . GLY A 1 205 ? 20.083 -12.130 -9.955 1.00 84.25 205 GLY A O 1
ATOM 1617 N N . ARG A 1 206 ? 19.087 -14.027 -10.624 1.00 74.50 206 ARG A N 1
ATOM 1618 C CA . ARG A 1 206 ? 20.325 -14.793 -10.850 1.00 74.50 206 ARG A CA 1
ATOM 1619 C C . ARG A 1 206 ? 20.837 -14.691 -12.291 1.00 74.50 206 ARG A C 1
ATOM 1621 O O . ARG A 1 206 ? 20.847 -15.682 -13.014 1.00 74.50 206 ARG A O 1
ATOM 1628 N N . GLY A 1 207 ? 21.296 -13.505 -12.680 1.00 74.12 207 GLY A N 1
ATOM 1629 C CA . GLY A 1 207 ? 21.960 -13.254 -13.963 1.00 74.12 207 GLY A CA 1
ATOM 1630 C C . GLY A 1 207 ? 22.046 -11.763 -14.286 1.00 74.12 207 GLY A C 1
ATOM 1631 O O . GLY A 1 207 ? 21.335 -10.964 -13.677 1.00 74.12 207 GLY A O 1
ATOM 1632 N N . ASP A 1 208 ? 22.889 -11.391 -15.252 1.00 72.69 208 ASP A N 1
ATOM 1633 C CA . ASP A 1 208 ? 23.097 -9.985 -15.637 1.00 72.69 208 ASP A CA 1
ATOM 1634 C C . ASP A 1 208 ? 21.845 -9.343 -16.266 1.00 72.69 208 ASP A C 1
ATOM 1636 O O . ASP A 1 208 ? 21.666 -8.129 -16.172 1.00 72.69 208 ASP A O 1
ATOM 1640 N N . ASP A 1 209 ? 20.946 -10.152 -16.838 1.00 71.69 209 ASP A N 1
ATOM 1641 C CA . ASP A 1 209 ? 19.656 -9.712 -17.386 1.00 71.69 209 ASP A CA 1
ATOM 1642 C C . ASP A 1 209 ? 18.588 -9.475 -16.300 1.00 71.69 209 ASP A C 1
ATOM 1644 O O . ASP A 1 209 ? 17.644 -8.710 -16.493 1.00 71.69 209 ASP A O 1
ATOM 1648 N N . ALA A 1 210 ? 18.735 -10.091 -15.121 1.00 82.50 210 ALA A N 1
ATOM 1649 C CA . ALA A 1 210 ? 17.728 -10.084 -14.059 1.00 82.50 210 ALA A CA 1
ATOM 1650 C C . ALA A 1 210 ? 17.890 -8.892 -13.093 1.00 82.50 210 ALA A C 1
ATOM 1652 O O . ALA A 1 210 ? 17.825 -9.039 -11.870 1.00 82.50 210 ALA A O 1
ATOM 1653 N N . LYS A 1 211 ? 18.135 -7.693 -13.629 1.00 91.25 211 LYS A N 1
ATOM 1654 C CA . LYS A 1 211 ? 18.404 -6.487 -12.827 1.00 91.25 211 LYS A CA 1
ATOM 1655 C C . LYS A 1 211 ? 17.151 -6.021 -12.065 1.00 91.25 211 LYS A C 1
ATOM 1657 O O . LYS A 1 211 ? 16.049 -6.083 -12.623 1.00 91.25 211 LYS A O 1
ATOM 1662 N N . PRO A 1 212 ? 17.278 -5.509 -10.828 1.00 94.31 212 PRO A N 1
ATOM 1663 C CA . PRO A 1 212 ? 16.149 -4.927 -10.111 1.00 94.31 212 PRO A CA 1
ATOM 1664 C C . PRO A 1 212 ? 15.670 -3.663 -10.829 1.00 94.31 212 PRO A C 1
ATOM 1666 O O . PRO A 1 212 ? 16.463 -2.804 -11.213 1.00 94.31 212 PRO A O 1
ATOM 1669 N N . HIS A 1 213 ? 14.363 -3.566 -11.049 1.00 95.62 213 HIS A N 1
ATOM 1670 C CA . HIS A 1 213 ? 13.747 -2.461 -11.777 1.00 95.62 213 HIS A CA 1
ATOM 1671 C C . HIS A 1 213 ? 12.267 -2.316 -11.411 1.00 95.62 213 HIS A C 1
ATOM 1673 O O . HIS A 1 213 ? 11.664 -3.198 -10.795 1.00 95.62 213 HIS A O 1
ATOM 1679 N N . ILE A 1 214 ? 11.682 -1.190 -11.817 1.00 97.69 214 ILE A N 1
ATOM 1680 C CA . ILE A 1 214 ? 10.241 -0.942 -11.779 1.00 97.69 214 ILE A CA 1
ATOM 1681 C C . ILE A 1 214 ? 9.693 -1.101 -13.194 1.00 97.69 214 ILE A C 1
ATOM 1683 O O . ILE A 1 214 ? 10.245 -0.526 -14.134 1.00 97.69 214 ILE A O 1
ATOM 1687 N N . ARG A 1 215 ? 8.566 -1.798 -13.342 1.00 97.56 215 ARG A N 1
ATOM 1688 C CA . ARG A 1 215 ? 7.719 -1.712 -14.535 1.00 97.56 215 ARG A CA 1
ATOM 1689 C C . ARG A 1 215 ? 6.428 -0.975 -14.213 1.00 97.56 215 ARG A C 1
ATOM 1691 O O . ARG A 1 215 ? 5.752 -1.317 -13.241 1.00 97.56 215 ARG A O 1
ATOM 1698 N N . VAL A 1 216 ? 6.095 -0.003 -15.057 1.00 97.88 216 VAL A N 1
ATOM 1699 C CA . VAL A 1 216 ? 4.803 0.686 -15.111 1.00 97.88 216 VAL A CA 1
ATOM 1700 C C . VAL A 1 216 ? 4.070 0.203 -16.360 1.00 97.88 216 VAL A C 1
ATOM 1702 O O . VAL A 1 216 ? 4.638 0.232 -17.454 1.00 97.88 216 VAL A O 1
ATOM 1705 N N . TRP A 1 217 ? 2.841 -0.271 -16.197 1.00 97.00 217 TRP A N 1
ATOM 1706 C CA . TRP A 1 217 ? 2.074 -0.979 -17.222 1.00 97.00 217 TRP A CA 1
ATOM 1707 C C . TRP A 1 217 ? 0.585 -0.631 -17.160 1.00 97.00 217 TRP A C 1
ATOM 1709 O O . TRP A 1 217 ? 0.085 -0.169 -16.131 1.00 97.00 217 TRP A O 1
ATOM 1719 N N . ASP A 1 218 ? -0.107 -0.824 -18.280 1.00 93.12 218 ASP A N 1
ATOM 1720 C CA . ASP A 1 218 ? -1.551 -0.610 -18.388 1.00 93.12 218 ASP A CA 1
ATOM 1721 C C . ASP A 1 218 ? -2.299 -1.891 -17.995 1.00 93.12 218 ASP A C 1
ATOM 1723 O O . ASP A 1 218 ? -2.032 -2.961 -18.542 1.00 93.12 218 ASP A O 1
ATOM 1727 N N . SER A 1 219 ? -3.240 -1.818 -17.052 1.00 89.25 219 SER A N 1
ATOM 1728 C CA . SER A 1 219 ? -3.995 -3.011 -16.638 1.00 89.25 219 SER A CA 1
ATOM 1729 C C . SER A 1 219 ? -5.020 -3.492 -17.666 1.00 89.25 219 SER A C 1
ATOM 1731 O O . SER A 1 219 ? -5.408 -4.658 -17.624 1.00 89.25 219 SER A O 1
ATOM 1733 N N . SER A 1 220 ? -5.454 -2.661 -18.615 1.00 89.44 220 SER A N 1
ATOM 1734 C CA . SER A 1 220 ? -6.398 -3.069 -19.660 1.00 89.44 220 SER A CA 1
ATOM 1735 C C . SER A 1 220 ? -5.692 -3.898 -20.736 1.00 89.44 220 SER A C 1
ATOM 1737 O O . SER A 1 220 ? -6.128 -5.020 -20.994 1.00 89.44 220 SER A O 1
ATOM 1739 N N . SER A 1 221 ? -4.591 -3.400 -21.316 1.00 90.19 221 SER A N 1
ATOM 1740 C CA . SER A 1 221 ? -3.834 -4.108 -22.365 1.00 90.19 221 SER A CA 1
ATOM 1741 C C . SER A 1 221 ? -2.775 -5.084 -21.842 1.00 90.19 221 SER A C 1
ATOM 1743 O O . SER A 1 221 ? -2.400 -6.004 -22.566 1.00 90.19 221 SER A O 1
ATOM 1745 N N . LEU A 1 222 ? -2.339 -4.933 -20.583 1.00 91.75 222 LEU A N 1
ATOM 1746 C CA . LEU A 1 222 ? -1.218 -5.653 -19.952 1.00 91.75 222 LEU A CA 1
ATOM 1747 C C . LEU A 1 222 ? 0.161 -5.325 -20.556 1.00 91.75 222 LEU A C 1
ATOM 1749 O O . LEU A 1 222 ? 1.138 -6.028 -20.303 1.00 91.75 222 LEU A O 1
ATOM 1753 N N . GLU A 1 223 ? 0.275 -4.243 -21.325 1.00 94.81 223 GLU A N 1
ATOM 1754 C CA . GLU A 1 223 ? 1.533 -3.823 -21.946 1.00 94.81 223 GLU A CA 1
ATOM 1755 C C . GLU A 1 223 ? 2.400 -3.000 -20.976 1.00 94.81 223 GLU A C 1
ATOM 1757 O O . GLU A 1 223 ? 1.913 -2.126 -20.252 1.00 94.81 223 GLU A O 1
ATOM 1762 N N . THR A 1 224 ? 3.721 -3.227 -20.985 1.00 96.94 224 THR A N 1
ATOM 1763 C CA . THR A 1 224 ? 4.667 -2.342 -20.286 1.00 96.94 224 THR A CA 1
ATOM 1764 C C . THR A 1 224 ? 4.727 -0.981 -20.979 1.00 96.94 224 THR A C 1
ATOM 1766 O O . THR A 1 224 ? 5.270 -0.861 -22.075 1.00 96.94 224 THR A O 1
ATOM 1769 N N . ILE A 1 225 ? 4.257 0.066 -20.300 1.00 96.19 225 ILE A N 1
ATOM 1770 C CA . ILE A 1 225 ? 4.384 1.457 -20.750 1.00 96.19 225 ILE A CA 1
ATOM 1771 C C . ILE A 1 225 ? 5.839 1.916 -20.560 1.00 96.19 225 ILE A C 1
ATOM 1773 O O . ILE A 1 225 ? 6.466 2.451 -21.477 1.00 96.19 225 ILE A O 1
ATOM 1777 N N . TYR A 1 226 ? 6.400 1.687 -19.365 1.00 97.00 226 TYR A N 1
ATOM 1778 C CA . TYR A 1 226 ? 7.751 2.114 -19.000 1.00 97.00 226 TYR A CA 1
ATOM 1779 C C . TYR A 1 226 ? 8.472 1.107 -18.102 1.00 97.00 226 TYR A C 1
ATOM 1781 O O . TYR A 1 226 ? 7.904 0.574 -17.152 1.00 97.00 226 TYR A O 1
ATOM 1789 N N . VAL A 1 227 ? 9.774 0.951 -18.337 1.00 96.00 227 VAL A N 1
ATOM 1790 C CA . VAL A 1 227 ? 10.720 0.340 -17.394 1.00 96.00 227 VAL A CA 1
ATOM 1791 C C . VAL A 1 227 ? 11.578 1.466 -16.802 1.00 96.00 227 VAL A C 1
ATOM 1793 O O . VAL A 1 227 ? 12.040 2.344 -17.536 1.00 96.00 227 VAL A O 1
ATOM 1796 N N . ILE A 1 228 ? 11.739 1.490 -15.477 1.00 96.19 228 ILE A N 1
ATOM 1797 C CA . ILE A 1 228 ? 12.374 2.574 -14.712 1.00 96.19 228 ILE A CA 1
ATOM 1798 C C . ILE A 1 228 ? 13.405 1.984 -13.740 1.00 96.19 228 ILE A C 1
ATOM 1800 O O . ILE A 1 228 ? 13.143 0.989 -13.067 1.00 96.19 228 ILE A O 1
ATOM 1804 N N . GLY A 1 229 ? 14.571 2.627 -13.638 1.00 91.44 229 GLY A N 1
ATOM 1805 C CA . GLY A 1 229 ? 15.597 2.296 -12.642 1.00 91.44 229 GLY A CA 1
ATOM 1806 C C . GLY A 1 229 ? 16.479 1.081 -12.957 1.00 91.44 229 GLY A C 1
ATOM 1807 O O . GLY A 1 229 ? 17.210 0.631 -12.078 1.00 91.44 229 GLY A O 1
ATOM 1808 N N . VAL A 1 230 ? 16.461 0.582 -14.199 1.00 90.62 230 VAL A N 1
ATOM 1809 C CA . VAL A 1 230 ? 17.487 -0.356 -14.694 1.00 90.62 230 VAL A CA 1
ATOM 1810 C C . VAL A 1 230 ? 18.870 0.273 -14.502 1.00 90.62 230 VAL A C 1
ATOM 1812 O O . VAL A 1 230 ? 19.040 1.460 -14.782 1.00 90.62 230 VAL A O 1
ATOM 1815 N N . ASP A 1 231 ? 19.827 -0.506 -13.991 1.00 89.56 231 ASP A N 1
ATOM 1816 C CA . ASP A 1 231 ? 21.183 -0.052 -13.631 1.00 89.56 231 ASP A CA 1
ATOM 1817 C C . ASP A 1 231 ? 21.228 1.118 -12.617 1.00 89.56 231 ASP A C 1
ATOM 1819 O O . ASP A 1 231 ? 22.244 1.798 -12.482 1.00 89.56 231 ASP A O 1
ATOM 1823 N N . TYR A 1 232 ? 20.136 1.343 -11.871 1.00 92.44 232 TYR A N 1
ATOM 1824 C CA . TYR A 1 232 ? 20.086 2.277 -10.741 1.00 92.44 232 TYR A CA 1
ATOM 1825 C C . TYR A 1 232 ? 19.870 1.588 -9.390 1.00 92.44 232 TYR A C 1
ATOM 1827 O O . TYR A 1 232 ? 20.456 2.020 -8.402 1.00 92.44 232 TYR A O 1
ATOM 1835 N N . PHE A 1 233 ? 19.027 0.554 -9.339 1.00 92.94 233 PHE A N 1
ATOM 1836 C CA . PHE A 1 233 ? 18.850 -0.261 -8.137 1.00 92.94 233 PHE A CA 1
ATOM 1837 C C . PHE A 1 233 ? 19.942 -1.344 -8.052 1.00 92.94 233 PHE A C 1
ATOM 1839 O O . PHE A 1 233 ? 20.373 -1.892 -9.069 1.00 92.94 233 PHE A O 1
ATOM 1846 N N . GLU A 1 234 ? 20.376 -1.668 -6.837 1.00 89.81 234 GLU A N 1
ATOM 1847 C CA . GLU A 1 234 ? 21.463 -2.601 -6.527 1.00 89.81 234 GLU A CA 1
ATOM 1848 C C . GLU A 1 234 ? 20.967 -3.959 -5.997 1.00 89.81 234 GLU A C 1
ATOM 1850 O O . GLU A 1 234 ? 21.603 -4.976 -6.306 1.00 89.81 234 GLU A O 1
ATOM 1855 N N . ASP A 1 235 ? 19.852 -3.987 -5.244 1.00 89.38 235 ASP A N 1
ATOM 1856 C CA . ASP A 1 235 ? 19.257 -5.208 -4.651 1.00 89.38 235 ASP A CA 1
ATOM 1857 C C . ASP A 1 235 ? 17.762 -5.403 -4.996 1.00 89.38 235 ASP A C 1
ATOM 1859 O O . ASP A 1 235 ? 17.445 -6.201 -5.876 1.00 89.38 235 ASP A O 1
ATOM 1863 N N . ALA A 1 236 ? 16.818 -4.688 -4.366 1.00 90.88 236 ALA A N 1
ATOM 1864 C CA . ALA A 1 236 ? 15.383 -4.933 -4.580 1.00 90.88 236 ALA A CA 1
ATOM 1865 C C . ALA A 1 236 ? 14.508 -3.686 -4.433 1.00 90.88 236 ALA A C 1
ATOM 1867 O O . ALA A 1 236 ? 14.705 -2.895 -3.514 1.00 90.88 236 ALA A O 1
ATOM 1868 N N . VAL A 1 237 ? 13.464 -3.555 -5.258 1.00 93.88 237 VAL A N 1
ATOM 1869 C CA . VAL A 1 237 ? 12.449 -2.498 -5.094 1.00 93.88 237 VAL A CA 1
ATOM 1870 C C . VAL A 1 237 ? 11.390 -2.948 -4.079 1.00 93.88 237 VAL A C 1
ATOM 1872 O O . VAL A 1 237 ? 10.352 -3.508 -4.440 1.00 93.88 237 VAL A O 1
ATOM 1875 N N . PHE A 1 238 ? 11.666 -2.728 -2.794 1.00 89.19 238 PHE A N 1
ATOM 1876 C CA . PHE A 1 238 ? 10.871 -3.250 -1.678 1.00 89.19 238 PHE A CA 1
ATOM 1877 C C . PHE A 1 238 ? 9.472 -2.629 -1.562 1.00 89.19 238 PHE A C 1
ATOM 1879 O O . PHE A 1 238 ? 8.516 -3.340 -1.263 1.00 89.19 238 PHE A O 1
ATOM 1886 N N . ALA A 1 239 ? 9.322 -1.322 -1.804 1.00 89.81 239 ALA A N 1
ATOM 1887 C CA . ALA A 1 239 ? 8.024 -0.647 -1.705 1.00 89.81 239 ALA A CA 1
ATOM 1888 C C . ALA A 1 239 ? 7.837 0.440 -2.773 1.00 89.81 239 ALA A C 1
ATOM 1890 O O . ALA A 1 239 ? 8.793 1.110 -3.168 1.00 89.81 239 ALA A O 1
ATOM 1891 N N . LEU A 1 240 ? 6.587 0.628 -3.212 1.00 94.44 240 LEU A N 1
ATOM 1892 C CA . LEU A 1 240 ? 6.177 1.600 -4.228 1.00 94.44 240 LEU A CA 1
ATOM 1893 C C . LEU A 1 240 ? 4.887 2.311 -3.810 1.00 94.44 240 LEU A C 1
ATOM 1895 O O . LEU A 1 240 ? 3.973 1.675 -3.292 1.00 94.44 240 LEU A O 1
ATOM 1899 N N . ALA A 1 241 ? 4.776 3.605 -4.114 1.00 94.25 241 ALA A N 1
ATOM 1900 C CA . ALA A 1 241 ? 3.526 4.362 -4.020 1.00 94.25 241 ALA A CA 1
ATOM 1901 C C . ALA A 1 241 ? 3.493 5.484 -5.068 1.00 94.25 241 ALA A C 1
ATOM 1903 O O . ALA A 1 241 ? 4.484 6.193 -5.238 1.00 94.25 241 ALA A O 1
ATOM 1904 N N . PHE A 1 242 ? 2.360 5.670 -5.744 1.00 94.06 242 PHE A N 1
ATOM 1905 C CA . PHE A 1 242 ? 2.110 6.860 -6.563 1.00 94.06 242 PHE A CA 1
ATOM 1906 C C . PHE A 1 242 ? 1.640 8.036 -5.700 1.00 94.06 242 PHE A C 1
ATOM 1908 O O . PHE A 1 242 ? 1.042 7.836 -4.640 1.00 94.06 242 PHE A O 1
ATOM 1915 N N . SER A 1 243 ? 1.871 9.264 -6.169 1.00 93.31 243 SER A N 1
ATOM 1916 C CA . SER A 1 243 ? 1.271 10.460 -5.581 1.00 93.31 243 SER A CA 1
ATOM 1917 C C . SER A 1 243 ? -0.243 10.497 -5.805 1.00 93.31 243 SER A C 1
ATOM 1919 O O . SER A 1 243 ? -0.816 9.723 -6.569 1.00 93.31 243 SER A O 1
ATOM 1921 N N . ASN A 1 244 ? -0.928 11.385 -5.092 1.00 88.69 244 ASN A N 1
ATOM 1922 C CA . ASN A 1 244 ? -2.388 11.402 -5.031 1.00 88.69 244 ASN A CA 1
ATOM 1923 C C . ASN A 1 244 ? -3.091 11.847 -6.333 1.00 88.69 244 ASN A C 1
ATOM 1925 O O . ASN A 1 244 ? -2.497 12.455 -7.232 1.00 88.69 244 ASN A O 1
ATOM 1929 N N . LYS A 1 245 ? -4.412 11.613 -6.388 1.00 81.00 245 LYS A N 1
ATOM 1930 C CA . LYS A 1 245 ? -5.285 11.982 -7.519 1.00 81.00 245 LYS A CA 1
ATOM 1931 C C . LYS A 1 245 ? -5.287 13.483 -7.831 1.00 81.00 245 LYS A C 1
ATOM 1933 O O . LYS A 1 245 ? -5.405 13.856 -8.993 1.00 81.00 245 LYS A O 1
ATOM 1938 N N . ARG A 1 246 ? -5.085 14.350 -6.830 1.00 81.31 246 ARG A N 1
ATOM 1939 C CA . ARG A 1 246 ? -4.984 15.813 -7.012 1.00 81.31 246 ARG A CA 1
ATOM 1940 C C . ARG A 1 246 ? -3.796 16.198 -7.903 1.00 81.31 246 ARG A C 1
ATOM 1942 O O . ARG A 1 246 ? -3.907 17.133 -8.688 1.00 81.31 246 ARG A O 1
ATOM 1949 N N . SER A 1 247 ? -2.701 15.439 -7.831 1.00 81.06 247 SER A N 1
ATOM 1950 C CA . SER A 1 247 ? -1.537 15.553 -8.726 1.00 81.06 247 SER A CA 1
ATOM 1951 C C . SER A 1 247 ? -1.599 14.689 -9.988 1.00 81.06 247 SER A C 1
ATOM 1953 O O . SER A 1 247 ? -0.599 14.592 -10.693 1.00 81.06 247 SER A O 1
ATOM 1955 N N . GLN A 1 248 ? -2.732 14.025 -10.257 1.00 87.81 248 GLN A N 1
ATOM 1956 C CA . GLN A 1 248 ? -2.862 13.001 -11.305 1.00 87.81 248 GLN A CA 1
ATOM 1957 C C . GLN A 1 248 ? -1.753 11.933 -11.229 1.00 87.81 248 GLN A C 1
ATOM 1959 O O . GLN A 1 248 ? -1.235 11.504 -12.254 1.00 87.81 248 GLN A O 1
ATOM 1964 N N . GLY A 1 249 ? -1.335 11.582 -10.002 1.00 87.56 249 GLY A N 1
ATOM 1965 C CA . GLY A 1 249 ? -0.272 10.613 -9.721 1.00 87.56 249 GLY A CA 1
ATOM 1966 C C . GLY A 1 249 ? 1.080 10.881 -10.392 1.00 87.56 249 GLY A C 1
ATOM 1967 O O . GLY A 1 249 ? 1.856 9.949 -10.586 1.00 87.56 249 GLY A O 1
ATOM 1968 N N . ALA A 1 250 ? 1.388 12.141 -10.730 1.00 92.00 250 ALA A N 1
ATOM 1969 C CA . ALA A 1 250 ? 2.582 12.535 -11.487 1.00 92.00 250 ALA A CA 1
ATOM 1970 C C . ALA A 1 250 ? 3.933 12.076 -10.896 1.00 92.00 250 ALA A C 1
ATOM 1972 O O . ALA A 1 250 ? 4.935 12.052 -11.616 1.00 92.00 250 ALA A O 1
ATOM 1973 N N . TYR A 1 251 ? 3.981 11.712 -9.610 1.00 95.62 251 TYR A N 1
ATOM 1974 C CA . TYR A 1 251 ? 5.172 11.173 -8.960 1.00 95.62 251 TYR A CA 1
ATOM 1975 C C . TYR A 1 251 ? 4.993 9.712 -8.549 1.00 95.62 251 TYR A C 1
ATOM 1977 O O . TYR A 1 251 ? 3.942 9.304 -8.065 1.00 95.62 251 TYR A O 1
ATOM 1985 N N . LEU A 1 252 ? 6.066 8.938 -8.681 1.00 97.00 252 LEU A N 1
ATOM 1986 C CA . LEU A 1 252 ? 6.191 7.590 -8.130 1.00 97.00 252 LEU A CA 1
ATOM 1987 C C . LEU A 1 252 ? 7.335 7.596 -7.113 1.00 97.00 252 LEU A C 1
ATOM 1989 O O . LEU A 1 252 ? 8.446 8.000 -7.451 1.00 97.00 252 LEU A O 1
ATOM 1993 N N . ALA A 1 253 ? 7.083 7.167 -5.878 1.00 96.75 253 ALA A N 1
ATOM 1994 C CA . ALA A 1 253 ? 8.121 6.912 -4.883 1.00 96.75 253 ALA A CA 1
ATOM 1995 C C . ALA A 1 253 ? 8.480 5.425 -4.875 1.00 96.75 253 ALA A C 1
ATOM 1997 O O . ALA A 1 253 ? 7.597 4.570 -4.940 1.00 96.75 253 ALA A O 1
ATOM 1998 N N . SER A 1 254 ? 9.773 5.133 -4.751 1.00 96.31 254 SER A N 1
ATOM 1999 C CA . SER A 1 254 ? 10.322 3.785 -4.602 1.00 96.31 254 SER A CA 1
ATOM 2000 C C . SER A 1 254 ? 11.287 3.716 -3.424 1.00 96.31 254 SER A C 1
ATOM 2002 O O . SER A 1 254 ? 12.154 4.586 -3.297 1.00 96.31 254 SER A O 1
ATOM 2004 N N . VAL A 1 255 ? 11.177 2.657 -2.623 1.00 94.81 255 VAL A N 1
ATOM 2005 C CA . VAL A 1 255 ? 12.095 2.326 -1.524 1.00 94.81 255 VAL A CA 1
ATOM 2006 C C . VAL A 1 255 ? 12.849 1.047 -1.871 1.00 94.81 255 VAL A C 1
ATOM 2008 O O . VAL A 1 255 ? 12.239 0.075 -2.318 1.00 94.81 255 VAL A O 1
ATOM 2011 N N . GLU A 1 256 ? 14.161 1.045 -1.658 1.00 93.81 256 GLU A N 1
ATOM 2012 C CA . GLU A 1 256 ? 15.042 -0.091 -1.946 1.00 93.81 256 GLU A CA 1
ATOM 2013 C C . GLU A 1 256 ? 15.331 -0.970 -0.704 1.00 93.81 256 GLU A C 1
ATOM 2015 O O . GLU A 1 256 ? 15.390 -0.452 0.409 1.00 93.81 256 GLU A O 1
ATOM 2020 N N . ASP A 1 257 ? 15.580 -2.277 -0.863 1.00 89.00 257 ASP A N 1
ATOM 2021 C CA . ASP A 1 257 ? 16.087 -3.179 0.204 1.00 89.00 257 ASP A CA 1
ATOM 2022 C C . ASP A 1 257 ? 17.625 -3.090 0.375 1.00 89.00 257 ASP A C 1
ATOM 2024 O O . ASP A 1 257 ? 18.306 -4.099 0.525 1.00 89.00 257 ASP A O 1
ATOM 2028 N N . ASN A 1 258 ? 18.193 -1.878 0.303 1.00 88.62 258 ASN A N 1
ATOM 2029 C CA . ASN A 1 258 ? 19.629 -1.633 0.514 1.00 88.62 258 ASN A CA 1
ATOM 2030 C C . ASN A 1 258 ? 19.939 -1.180 1.961 1.00 88.62 258 ASN A C 1
ATOM 2032 O O . ASN A 1 258 ? 19.027 -0.876 2.727 1.00 88.62 258 ASN A O 1
ATOM 2036 N N . GLU A 1 259 ? 21.226 -1.076 2.326 1.00 87.94 259 GLU A N 1
ATOM 2037 C CA . GLU A 1 259 ? 21.713 -0.732 3.685 1.00 87.94 259 GLU A CA 1
ATOM 2038 C C . GLU A 1 259 ? 21.072 0.528 4.307 1.00 87.94 259 GLU A C 1
ATOM 2040 O O . GLU A 1 259 ? 20.962 0.643 5.528 1.00 87.94 259 GLU A O 1
ATOM 2045 N N . TYR A 1 260 ? 20.638 1.478 3.476 1.00 88.38 260 TYR A N 1
ATOM 2046 C CA . TYR A 1 260 ? 20.067 2.755 3.903 1.00 88.38 260 TYR A CA 1
ATOM 2047 C C . TYR A 1 260 ? 18.598 2.925 3.506 1.00 88.38 260 TYR A C 1
ATOM 2049 O O . TYR A 1 260 ? 18.082 4.041 3.605 1.00 88.38 260 TYR A O 1
ATOM 2057 N N . HIS A 1 261 ? 17.955 1.874 2.994 1.00 91.00 261 HIS A N 1
ATOM 2058 C CA . HIS A 1 261 ? 16.642 1.900 2.353 1.00 91.00 261 HIS A CA 1
ATOM 2059 C C . HIS A 1 261 ? 16.425 3.145 1.480 1.00 91.00 261 HIS A C 1
ATOM 2061 O O . HIS A 1 261 ? 15.554 3.974 1.759 1.00 91.00 261 HIS A O 1
ATOM 2067 N N . THR A 1 262 ? 17.284 3.326 0.464 1.00 95.00 262 THR A N 1
ATOM 2068 C CA . THR A 1 262 ? 17.277 4.521 -0.401 1.00 95.00 262 THR A CA 1
ATOM 2069 C C . THR A 1 262 ? 15.879 4.811 -0.939 1.00 95.00 262 THR A C 1
ATOM 2071 O O . THR A 1 262 ? 15.241 3.979 -1.583 1.00 95.00 262 THR A O 1
ATOM 2074 N N . VAL A 1 263 ? 15.439 6.046 -0.710 1.00 96.44 263 VAL A N 1
ATOM 2075 C CA . VAL A 1 263 ? 14.160 6.580 -1.162 1.00 96.44 263 VAL A CA 1
ATOM 2076 C C . VAL A 1 263 ? 14.410 7.401 -2.412 1.00 96.44 263 VAL A C 1
ATOM 2078 O O . VAL A 1 263 ? 15.209 8.339 -2.392 1.00 96.44 263 VAL A O 1
ATOM 2081 N N . THR A 1 264 ? 13.724 7.065 -3.500 1.00 97.44 264 THR A N 1
ATOM 2082 C CA . THR A 1 264 ? 13.810 7.794 -4.771 1.00 97.44 264 THR A CA 1
ATOM 2083 C C . THR A 1 264 ? 12.419 8.195 -5.238 1.00 97.44 264 THR A C 1
ATOM 2085 O O . THR A 1 264 ? 11.506 7.374 -5.217 1.00 97.44 264 THR A O 1
ATOM 2088 N N . VAL A 1 265 ? 12.260 9.448 -5.676 1.00 97.56 265 VAL A N 1
ATOM 2089 C CA . VAL A 1 265 ? 11.027 9.936 -6.307 1.00 97.56 265 VAL A CA 1
ATOM 2090 C C . VAL A 1 265 ? 11.279 10.225 -7.784 1.00 97.56 265 VAL A C 1
ATOM 2092 O O . VAL A 1 265 ? 12.264 10.873 -8.156 1.00 97.56 265 VAL A O 1
ATOM 2095 N N . TRP A 1 266 ? 10.370 9.732 -8.618 1.00 97.44 266 TRP A N 1
ATOM 2096 C CA . TRP A 1 266 ? 10.456 9.709 -10.071 1.00 97.44 266 TRP A CA 1
ATOM 2097 C C . TRP A 1 266 ? 9.312 10.502 -10.702 1.00 97.44 266 TRP A C 1
ATOM 2099 O O . TRP A 1 266 ? 8.154 10.338 -10.324 1.00 97.44 266 TRP A O 1
ATOM 2109 N N . ASP A 1 267 ? 9.632 11.277 -11.734 1.00 95.69 267 ASP A N 1
ATOM 2110 C CA . ASP A 1 267 ? 8.694 11.608 -12.801 1.00 95.69 267 ASP A CA 1
ATOM 2111 C C . ASP A 1 267 ? 8.645 10.370 -13.696 1.00 95.69 267 ASP A C 1
ATOM 2113 O O . ASP A 1 267 ? 9.516 10.157 -14.549 1.00 95.69 267 ASP A O 1
ATOM 2117 N N . TRP A 1 268 ? 7.684 9.493 -13.415 1.00 95.12 268 TRP A N 1
ATOM 2118 C CA . TRP A 1 268 ? 7.590 8.198 -14.080 1.00 95.12 268 TRP A CA 1
ATOM 2119 C C . TRP A 1 268 ? 7.243 8.359 -15.565 1.00 95.12 268 TRP A C 1
ATOM 2121 O O . TRP A 1 268 ? 7.800 7.643 -16.395 1.00 95.12 268 TRP A O 1
ATOM 2131 N N . THR A 1 269 ? 6.440 9.374 -15.912 1.00 94.44 269 THR A N 1
ATOM 2132 C CA . THR A 1 269 ? 6.058 9.697 -17.298 1.00 94.44 269 THR A CA 1
ATOM 2133 C C . THR A 1 269 ? 7.264 10.078 -18.160 1.00 94.44 269 THR A C 1
ATOM 2135 O O . THR A 1 269 ? 7.396 9.637 -19.301 1.00 94.44 269 THR A O 1
ATOM 2138 N N . ARG A 1 270 ? 8.209 10.845 -17.598 1.00 93.62 270 ARG A N 1
ATOM 2139 C CA . ARG A 1 270 ? 9.468 11.220 -18.261 1.00 93.62 270 ARG A CA 1
ATOM 2140 C C . ARG A 1 270 ? 10.612 10.242 -17.982 1.00 93.62 270 ARG A C 1
ATOM 2142 O O . ARG A 1 270 ? 11.740 10.519 -18.389 1.00 93.62 270 ARG A O 1
ATOM 2149 N N . LYS A 1 271 ? 10.353 9.130 -17.277 1.00 93.25 271 LYS A N 1
ATOM 2150 C CA . LYS A 1 271 ? 11.353 8.151 -16.801 1.00 93.25 271 LYS A CA 1
ATOM 2151 C C . LYS A 1 271 ? 12.542 8.813 -16.076 1.00 93.25 271 LYS A C 1
ATOM 2153 O O . LYS A 1 271 ? 13.677 8.347 -16.155 1.00 93.25 271 LYS A O 1
ATOM 2158 N N . LYS A 1 272 ? 12.294 9.929 -15.379 1.00 94.88 272 LYS A N 1
ATOM 2159 C CA . LYS A 1 272 ? 13.328 10.811 -14.819 1.00 94.88 272 LYS A CA 1
ATOM 2160 C C . LYS A 1 272 ? 13.319 10.776 -13.293 1.00 94.88 272 LYS A C 1
ATOM 2162 O O . LYS A 1 272 ? 12.316 11.090 -12.659 1.00 94.88 272 LYS A O 1
ATOM 2167 N N . LYS A 1 273 ? 14.479 10.507 -12.690 1.00 96.50 273 LYS A N 1
ATOM 2168 C CA . LYS A 1 273 ? 14.695 10.719 -11.253 1.00 96.50 273 LYS A CA 1
ATOM 2169 C C . LYS A 1 273 ? 14.582 12.209 -10.914 1.00 96.50 273 LYS A C 1
ATOM 2171 O O . LYS A 1 273 ? 15.299 13.026 -11.493 1.00 96.50 273 LYS A O 1
ATOM 2176 N N . ILE A 1 274 ? 13.699 12.549 -9.978 1.00 96.69 274 ILE A N 1
ATOM 2177 C CA . ILE A 1 274 ? 13.538 13.911 -9.453 1.00 96.69 274 ILE A CA 1
ATOM 2178 C C . ILE A 1 274 ? 14.493 14.107 -8.281 1.00 96.69 274 ILE A C 1
ATOM 2180 O O . ILE A 1 274 ? 15.350 14.984 -8.319 1.00 96.69 274 ILE A O 1
ATOM 2184 N N . ALA A 1 275 ? 14.350 13.261 -7.261 1.00 97.31 275 ALA A N 1
ATOM 2185 C CA . ALA A 1 275 ? 15.037 13.382 -5.985 1.00 97.31 275 ALA A CA 1
ATOM 2186 C C . ALA A 1 275 ? 15.397 11.999 -5.432 1.00 97.31 275 ALA A C 1
ATOM 2188 O O . ALA A 1 275 ? 14.730 11.008 -5.730 1.00 97.31 275 ALA A O 1
ATOM 2189 N N . SER A 1 276 ? 16.440 11.935 -4.607 1.00 96.38 276 SER A N 1
ATOM 2190 C CA . SER A 1 276 ? 16.860 10.720 -3.906 1.00 96.38 276 SER A CA 1
ATOM 2191 C C . SER A 1 276 ? 17.480 11.076 -2.562 1.00 96.38 276 SER A C 1
ATOM 2193 O O . SER A 1 276 ? 18.194 12.074 -2.464 1.00 96.38 276 SER A O 1
ATOM 2195 N N . ALA A 1 277 ? 17.254 10.243 -1.551 1.00 96.56 277 ALA A N 1
ATOM 2196 C CA . ALA A 1 277 ? 17.875 10.358 -0.235 1.00 96.56 277 ALA A CA 1
ATOM 2197 C C . ALA A 1 277 ? 18.085 8.975 0.397 1.00 96.56 277 ALA A C 1
ATOM 2199 O O . ALA A 1 277 ? 17.375 8.022 0.080 1.00 96.56 277 ALA A O 1
ATOM 2200 N N . ARG A 1 278 ? 19.047 8.874 1.321 1.00 94.00 278 ARG A N 1
ATOM 2201 C CA . ARG A 1 278 ? 19.136 7.728 2.238 1.00 94.00 278 ARG A CA 1
ATOM 2202 C C . ARG A 1 278 ? 17.921 7.765 3.166 1.00 94.00 278 ARG A C 1
ATOM 2204 O O . ARG A 1 278 ? 17.640 8.821 3.725 1.00 94.00 278 ARG A O 1
ATOM 2211 N N . GLY A 1 279 ? 17.217 6.646 3.288 1.00 87.62 279 GLY A N 1
ATOM 2212 C CA . GLY A 1 279 ? 16.010 6.494 4.091 1.00 87.62 279 GLY A CA 1
ATOM 2213 C C . GLY A 1 279 ? 16.318 6.280 5.567 1.00 87.62 279 GLY A C 1
ATOM 2214 O O . GLY A 1 279 ? 16.424 7.229 6.341 1.00 87.62 279 GLY A O 1
ATOM 2215 N N . ASN A 1 280 ? 16.431 5.021 5.974 1.00 80.88 280 ASN A N 1
ATOM 2216 C CA . ASN A 1 280 ? 16.755 4.620 7.339 1.00 80.88 280 ASN A CA 1
ATOM 2217 C C . ASN A 1 280 ? 17.581 3.324 7.302 1.00 80.88 280 ASN A C 1
ATOM 2219 O O . ASN A 1 280 ? 17.467 2.565 6.350 1.00 80.88 280 ASN A O 1
ATOM 2223 N N . MET A 1 281 ? 18.382 3.049 8.334 1.00 84.75 281 MET A N 1
ATOM 2224 C CA . MET A 1 281 ? 19.165 1.798 8.447 1.00 84.75 281 MET A CA 1
ATOM 2225 C C . MET A 1 281 ? 18.354 0.634 9.055 1.00 84.75 281 MET A C 1
ATOM 2227 O O . MET A 1 281 ? 18.876 -0.445 9.318 1.00 84.75 281 MET A O 1
ATOM 2231 N N . ASP A 1 282 ? 17.077 0.881 9.351 1.00 87.50 282 ASP A N 1
ATOM 2232 C CA . ASP A 1 282 ? 16.129 -0.068 9.924 1.00 87.50 282 ASP A CA 1
ATOM 2233 C C . ASP A 1 282 ? 15.060 -0.415 8.883 1.00 87.50 282 ASP A C 1
ATOM 2235 O O . ASP A 1 282 ? 14.480 0.500 8.295 1.00 87.50 282 ASP A O 1
ATOM 2239 N N . GLN A 1 283 ? 14.766 -1.716 8.733 1.00 84.88 283 GLN A N 1
ATOM 2240 C CA . GLN A 1 283 ? 13.793 -2.284 7.784 1.00 84.88 283 GLN A CA 1
ATOM 2241 C C . GLN A 1 283 ? 12.540 -1.418 7.614 1.00 84.88 283 GLN A C 1
ATOM 2243 O O . GLN A 1 283 ? 11.788 -1.217 8.574 1.00 84.88 283 GLN A O 1
ATOM 2248 N N . VAL A 1 284 ? 12.290 -0.953 6.390 1.00 87.38 284 VAL A N 1
ATOM 2249 C CA . VAL A 1 284 ? 11.018 -0.337 5.984 1.00 87.38 284 VAL A CA 1
ATOM 2250 C C . VAL A 1 284 ? 10.007 -1.446 5.681 1.00 87.38 284 VAL A C 1
ATOM 2252 O O . VAL A 1 284 ? 10.374 -2.479 5.136 1.00 87.38 284 VAL A O 1
ATOM 2255 N N . LEU A 1 285 ? 8.736 -1.241 6.035 1.00 86.38 285 LEU A N 1
ATOM 2256 C CA . LEU A 1 285 ? 7.630 -2.164 5.747 1.00 86.38 285 LEU A CA 1
ATOM 2257 C C . LEU A 1 285 ? 6.553 -1.555 4.837 1.00 86.38 285 LEU A C 1
ATOM 2259 O O . LEU A 1 285 ? 5.904 -2.292 4.101 1.00 86.38 285 LEU A O 1
ATOM 2263 N N . ALA A 1 286 ? 6.365 -0.231 4.858 1.00 85.75 286 ALA A N 1
ATOM 2264 C CA . ALA A 1 286 ? 5.380 0.448 4.017 1.00 85.75 286 ALA A CA 1
ATOM 2265 C C . ALA A 1 286 ? 5.814 1.870 3.626 1.00 85.75 286 ALA A C 1
ATOM 2267 O O . ALA A 1 286 ? 6.561 2.529 4.354 1.00 85.75 286 ALA A O 1
ATOM 2268 N N . VAL A 1 287 ? 5.281 2.348 2.497 1.00 92.19 287 VAL A N 1
ATOM 2269 C CA . VAL A 1 287 ? 5.331 3.743 2.034 1.00 92.19 287 VAL A CA 1
ATOM 2270 C C . VAL A 1 287 ? 3.950 4.153 1.516 1.00 92.19 287 VAL A C 1
ATOM 2272 O O . VAL A 1 287 ? 3.284 3.355 0.862 1.00 92.19 287 VAL A O 1
ATOM 2275 N N . SER A 1 288 ? 3.511 5.380 1.795 1.00 92.94 288 SER A N 1
ATOM 2276 C CA . SER A 1 288 ? 2.276 5.950 1.237 1.00 92.94 288 SER A CA 1
ATOM 2277 C C . SER A 1 288 ? 2.398 7.461 1.078 1.00 92.94 288 SER A C 1
ATOM 2279 O O . SER A 1 288 ? 2.842 8.142 2.003 1.00 92.94 288 SER A O 1
ATOM 2281 N N . PHE A 1 289 ? 1.958 7.999 -0.061 1.00 93.81 289 PHE A N 1
ATOM 2282 C CA . PHE A 1 289 ? 1.759 9.442 -0.232 1.00 93.81 289 PHE A CA 1
ATOM 2283 C C . PHE A 1 289 ? 0.563 9.943 0.582 1.00 93.81 289 PHE A C 1
ATOM 2285 O O . PHE A 1 289 ? -0.386 9.193 0.822 1.00 93.81 289 PHE A O 1
ATOM 2292 N N . SER A 1 290 ? 0.602 11.224 0.957 1.00 93.19 290 SER A N 1
ATOM 2293 C CA . SER A 1 290 ? -0.564 11.940 1.476 1.00 93.19 290 SER A CA 1
ATOM 2294 C C . SER A 1 290 ? -1.603 12.111 0.360 1.00 93.19 290 SER A C 1
ATOM 2296 O O . SER A 1 290 ? -1.245 12.502 -0.757 1.00 93.19 290 SER A O 1
ATOM 2298 N N . PRO A 1 291 ? -2.902 11.865 0.614 1.00 89.38 291 PRO A N 1
ATOM 2299 C CA . PRO A 1 291 ? -3.952 12.153 -0.357 1.00 89.38 291 PRO A CA 1
ATOM 2300 C C . PRO A 1 291 ? -4.195 13.666 -0.546 1.00 89.38 291 PRO A C 1
ATOM 2302 O O . PRO A 1 291 ? -4.843 14.047 -1.522 1.00 89.38 291 PRO A O 1
ATOM 2305 N N . PHE A 1 292 ? -3.648 14.522 0.331 1.00 89.31 292 PHE A N 1
ATOM 2306 C CA . PHE A 1 292 ? -3.882 15.973 0.351 1.00 89.31 292 PHE A CA 1
ATOM 2307 C C . PHE A 1 292 ? -2.757 16.785 -0.315 1.00 89.31 292 PHE A C 1
ATOM 2309 O O . PHE A 1 292 ? -3.051 17.666 -1.136 1.00 89.31 292 PHE A O 1
ATOM 2316 N N . ASP A 1 293 ? -1.491 16.454 -0.022 1.00 90.88 293 ASP A N 1
ATOM 2317 C CA . ASP A 1 293 ? -0.288 17.018 -0.656 1.00 90.88 293 ASP A CA 1
ATOM 2318 C C . ASP A 1 293 ? 0.487 15.936 -1.423 1.00 90.88 293 ASP A C 1
ATOM 2320 O O . ASP A 1 293 ? 0.869 14.900 -0.885 1.00 90.88 293 ASP A O 1
ATOM 2324 N N . SER A 1 294 ? 0.736 16.179 -2.710 1.00 90.31 294 SER A N 1
ATOM 2325 C CA . SER A 1 294 ? 1.507 15.287 -3.580 1.00 90.31 294 SER A CA 1
ATOM 2326 C C . SER A 1 294 ? 3.013 15.341 -3.351 1.00 90.31 294 SER A C 1
ATOM 2328 O O . SER A 1 294 ? 3.736 14.511 -3.896 1.00 90.31 294 SER A O 1
ATOM 2330 N N . HIS A 1 295 ? 3.490 16.307 -2.570 1.00 92.94 295 HIS A N 1
ATOM 2331 C CA . HIS A 1 295 ? 4.886 16.428 -2.165 1.00 92.94 295 HIS A CA 1
ATOM 2332 C C . HIS A 1 295 ? 5.173 15.730 -0.829 1.00 92.94 295 HIS A C 1
ATOM 2334 O O . HIS A 1 295 ? 6.343 15.624 -0.459 1.00 92.94 295 HIS A O 1
ATOM 2340 N N . GLN A 1 296 ? 4.147 15.212 -0.143 1.00 94.44 296 GLN A N 1
ATOM 2341 C CA . GLN A 1 296 ? 4.272 14.500 1.128 1.00 94.44 296 GLN A CA 1
ATOM 2342 C C . GLN A 1 296 ? 4.076 12.995 0.997 1.00 94.44 296 GLN A C 1
ATOM 2344 O O . GLN A 1 296 ? 3.110 12.522 0.399 1.00 94.44 296 GLN A O 1
ATOM 2349 N N . PHE A 1 297 ? 4.942 12.233 1.659 1.00 95.12 297 PHE A N 1
ATOM 2350 C CA . PHE A 1 297 ? 4.737 10.807 1.892 1.00 95.12 297 PHE A CA 1
ATOM 2351 C C . PHE A 1 297 ? 5.309 10.370 3.242 1.00 95.12 297 PHE A C 1
ATOM 2353 O O . PHE A 1 297 ? 6.141 11.046 3.849 1.00 95.12 297 PHE A O 1
ATOM 2360 N N . VAL A 1 298 ? 4.844 9.224 3.727 1.00 96.00 298 VAL A N 1
ATOM 2361 C CA . VAL A 1 298 ? 5.261 8.633 5.000 1.00 96.00 298 VAL A CA 1
ATOM 2362 C C . VAL A 1 298 ? 5.755 7.216 4.759 1.00 96.00 298 VAL A C 1
ATOM 2364 O O . VAL A 1 298 ? 5.193 6.480 3.950 1.00 96.00 298 VAL A O 1
ATOM 2367 N N . MET A 1 299 ? 6.810 6.841 5.476 1.00 94.25 299 MET A N 1
ATOM 2368 C CA . MET A 1 299 ? 7.352 5.485 5.525 1.00 94.25 299 MET A CA 1
ATOM 2369 C C . MET A 1 299 ? 7.387 4.987 6.965 1.00 94.25 299 MET A C 1
ATOM 2371 O O . MET A 1 299 ? 7.724 5.750 7.876 1.00 94.25 299 MET A O 1
ATOM 2375 N N . CYS A 1 300 ? 7.100 3.706 7.176 1.00 92.94 300 CYS A N 1
ATOM 2376 C CA . CYS A 1 300 ? 7.165 3.071 8.489 1.00 92.94 300 CYS A CA 1
ATOM 2377 C C . CYS A 1 300 ? 7.860 1.711 8.424 1.00 92.94 300 CYS A C 1
ATOM 2379 O O . CYS A 1 300 ? 7.989 1.115 7.354 1.00 92.94 300 CYS A O 1
ATOM 2381 N N . GLY A 1 301 ? 8.286 1.210 9.581 1.00 89.81 301 GLY A N 1
ATOM 2382 C CA . GLY A 1 301 ? 8.890 -0.110 9.692 1.00 89.81 301 GLY A CA 1
ATOM 2383 C C . GLY A 1 301 ? 9.464 -0.375 11.078 1.00 89.81 301 GLY A C 1
ATOM 2384 O O . GLY A 1 301 ? 8.886 0.023 12.094 1.00 89.81 301 GLY A O 1
ATOM 2385 N N . LYS A 1 302 ? 10.615 -1.048 11.136 1.00 89.69 302 LYS A N 1
ATOM 2386 C CA . LYS A 1 302 ? 11.311 -1.422 12.375 1.00 89.69 302 LYS A CA 1
ATOM 2387 C C . LYS A 1 302 ? 11.588 -0.188 13.239 1.00 89.69 302 LYS A C 1
ATOM 2389 O O . LYS A 1 302 ? 12.370 0.681 12.862 1.00 89.69 302 LYS A O 1
ATOM 2394 N N . GLN A 1 303 ? 10.896 -0.104 14.376 1.00 90.00 303 GLN A N 1
ATOM 2395 C CA . GLN A 1 303 ? 10.972 0.965 15.385 1.00 90.00 303 GLN A CA 1
ATOM 2396 C C . GLN A 1 303 ? 10.921 2.420 14.855 1.00 90.00 303 GLN A C 1
ATOM 2398 O O . GLN A 1 303 ? 11.446 3.337 15.502 1.00 90.00 303 GLN A O 1
ATOM 2403 N N . HIS A 1 304 ? 10.299 2.670 13.694 1.00 92.12 304 HIS A N 1
ATOM 2404 C CA . HIS A 1 304 ? 10.259 4.010 13.105 1.00 92.12 304 HIS A CA 1
ATOM 2405 C C . HIS A 1 304 ? 9.002 4.324 12.283 1.00 92.12 304 HIS A C 1
ATOM 2407 O O . HIS A 1 304 ? 8.409 3.466 11.631 1.00 92.12 304 HIS A O 1
ATOM 2413 N N . VAL A 1 305 ? 8.680 5.618 12.274 1.00 95.12 305 VAL A N 1
ATOM 2414 C CA . VAL A 1 305 ? 7.898 6.310 11.245 1.00 95.12 305 VAL A CA 1
ATOM 2415 C C . VAL A 1 305 ? 8.759 7.485 10.774 1.00 95.12 305 VAL A C 1
ATOM 2417 O O . VAL A 1 305 ? 9.485 8.085 11.574 1.00 95.12 305 VAL A O 1
ATOM 2420 N N . SER A 1 306 ? 8.733 7.798 9.484 1.00 95.50 306 SER A N 1
ATOM 2421 C CA . SER A 1 306 ? 9.451 8.929 8.894 1.00 95.50 306 SER A CA 1
ATOM 2422 C C . SER A 1 306 ? 8.573 9.635 7.870 1.00 95.50 306 SER A C 1
ATOM 2424 O O . SER A 1 306 ? 7.936 8.993 7.037 1.00 95.50 306 SER A O 1
ATOM 2426 N N . PHE A 1 307 ? 8.540 10.957 7.970 1.00 96.62 307 PHE A N 1
ATOM 2427 C CA . PHE A 1 307 ? 7.732 11.858 7.164 1.00 96.62 307 PHE A CA 1
ATOM 2428 C C . PHE A 1 307 ? 8.653 12.551 6.165 1.00 96.62 307 PHE A C 1
ATOM 2430 O O . PHE A 1 307 ? 9.771 12.941 6.517 1.00 96.62 307 PHE A O 1
ATOM 2437 N N . TRP A 1 308 ? 8.206 12.685 4.924 1.00 96.81 308 TRP A N 1
ATOM 2438 C CA . TRP A 1 308 ? 9.037 13.124 3.812 1.00 96.81 308 TRP A CA 1
ATOM 2439 C C . TRP A 1 308 ? 8.353 14.230 3.026 1.00 96.81 308 TRP A C 1
ATOM 2441 O O . TRP A 1 308 ? 7.208 14.065 2.617 1.00 96.81 308 TRP A O 1
ATOM 2451 N N . GLN A 1 309 ? 9.083 15.318 2.776 1.00 96.06 309 GLN A N 1
ATOM 2452 C CA . GLN A 1 309 ? 8.649 16.421 1.919 1.00 96.06 309 GLN A CA 1
ATOM 2453 C C . GLN A 1 309 ? 9.570 16.526 0.693 1.00 96.06 309 GLN A C 1
ATOM 2455 O O . GLN A 1 309 ? 10.799 16.517 0.827 1.00 96.06 309 GLN A O 1
ATOM 2460 N N . LEU A 1 310 ? 8.977 16.649 -0.495 1.00 95.81 310 LEU A N 1
ATOM 2461 C CA . LEU A 1 310 ? 9.652 16.916 -1.766 1.00 95.81 310 LEU A CA 1
ATOM 2462 C C . LEU A 1 310 ? 9.620 18.420 -2.092 1.00 95.81 310 LEU A C 1
ATOM 2464 O O . LEU A 1 310 ? 8.653 18.915 -2.668 1.00 95.81 310 LEU A O 1
ATOM 2468 N N . GLU A 1 311 ? 10.704 19.130 -1.783 1.00 94.56 311 GLU A N 1
ATOM 2469 C CA . GLU A 1 311 ? 10.896 20.559 -2.082 1.00 94.56 311 GLU A CA 1
ATOM 2470 C C . GLU A 1 311 ? 12.119 20.756 -2.987 1.00 94.56 311 GLU A C 1
ATOM 2472 O O . GLU A 1 311 ? 13.150 20.125 -2.766 1.00 94.56 311 GLU A O 1
ATOM 2477 N N . ASP A 1 312 ? 12.044 21.630 -3.996 1.00 92.06 312 ASP A N 1
ATOM 2478 C CA . ASP A 1 312 ? 13.164 21.976 -4.897 1.00 92.06 312 ASP A CA 1
ATOM 2479 C C . ASP A 1 312 ? 13.926 20.769 -5.490 1.00 92.06 312 ASP A C 1
ATOM 2481 O O . ASP A 1 312 ? 15.148 20.795 -5.666 1.00 92.06 312 ASP A O 1
ATOM 2485 N N . ASN A 1 313 ? 13.197 19.692 -5.806 1.00 93.06 313 ASN A N 1
ATOM 2486 C CA . ASN A 1 313 ? 13.734 18.397 -6.251 1.00 93.06 313 ASN A CA 1
ATOM 2487 C C . ASN A 1 313 ? 14.686 17.726 -5.232 1.00 93.06 313 ASN A C 1
ATOM 2489 O O . ASN A 1 313 ? 15.594 16.981 -5.599 1.00 93.06 313 ASN A O 1
ATOM 2493 N N . LYS A 1 314 ? 14.477 17.974 -3.936 1.00 95.75 314 LYS A N 1
ATOM 2494 C CA . LYS A 1 314 ? 15.198 17.372 -2.809 1.00 95.75 314 LYS A CA 1
ATOM 2495 C C . LYS A 1 314 ? 14.200 16.753 -1.836 1.00 95.75 314 LYS A C 1
ATOM 2497 O O . LYS A 1 314 ? 13.105 17.271 -1.637 1.00 95.75 314 LYS A O 1
ATOM 2502 N N . LEU A 1 315 ? 14.601 15.652 -1.208 1.00 97.38 315 LEU A N 1
ATOM 2503 C CA . LEU A 1 315 ? 13.832 15.016 -0.143 1.00 97.38 315 LEU A CA 1
ATOM 2504 C C . LEU A 1 315 ? 14.320 15.516 1.218 1.00 97.38 315 LEU A C 1
ATOM 2506 O O . LEU A 1 315 ? 15.497 15.367 1.549 1.00 97.38 315 LEU A O 1
ATOM 2510 N N . LYS A 1 316 ? 13.409 16.081 2.012 1.00 95.69 316 LYS A N 1
ATOM 2511 C CA . LYS A 1 316 ? 13.626 16.400 3.427 1.00 95.69 316 LYS A CA 1
ATOM 2512 C C . LYS A 1 316 ? 12.967 15.325 4.285 1.00 95.69 316 LYS A C 1
ATOM 2514 O O . LYS A 1 316 ? 11.762 15.117 4.178 1.00 95.69 316 LYS A O 1
ATOM 2519 N N . GLN A 1 317 ? 13.748 14.673 5.143 1.00 94.88 317 GLN A N 1
ATOM 2520 C CA . GLN A 1 317 ? 13.254 13.691 6.108 1.00 94.88 317 GLN A CA 1
ATOM 2521 C C . GLN A 1 317 ? 12.979 14.353 7.465 1.00 94.88 317 GLN A C 1
ATOM 2523 O O . GLN A 1 317 ? 13.844 15.034 8.013 1.00 94.88 317 GLN A O 1
ATOM 2528 N N . SER A 1 318 ? 11.817 14.071 8.049 1.00 94.88 318 SER A N 1
ATOM 2529 C CA . SER A 1 318 ? 11.498 14.322 9.457 1.00 94.88 318 SER A CA 1
ATOM 2530 C C . SER A 1 318 ? 11.246 12.995 10.173 1.00 94.88 318 SER A C 1
ATOM 2532 O O . SER A 1 318 ? 10.403 12.198 9.759 1.00 94.88 318 SER A O 1
ATOM 2534 N N . ARG A 1 319 ? 11.978 12.719 11.261 1.00 93.94 319 ARG A N 1
ATOM 2535 C CA . ARG A 1 319 ? 11.774 11.488 12.043 1.00 93.94 319 ARG A CA 1
ATOM 2536 C C . ARG A 1 319 ? 10.533 11.611 12.927 1.00 93.94 319 ARG A C 1
ATOM 2538 O O . ARG A 1 319 ? 10.461 12.516 13.758 1.00 93.94 319 ARG A O 1
ATOM 2545 N N . GLY A 1 320 ? 9.626 10.643 12.814 1.00 93.69 320 GLY A N 1
ATOM 2546 C CA . GLY A 1 320 ? 8.490 10.487 13.714 1.00 93.69 320 GLY A CA 1
ATOM 2547 C C . GLY A 1 320 ? 8.956 10.265 15.151 1.00 93.69 320 GLY A C 1
ATOM 2548 O O . GLY A 1 320 ? 9.687 9.317 15.461 1.00 93.69 320 GLY A O 1
ATOM 2549 N N . ARG A 1 321 ? 8.539 11.158 16.047 1.00 94.31 321 ARG A N 1
ATOM 2550 C CA . ARG A 1 321 ? 8.806 11.080 17.481 1.00 94.31 321 ARG A CA 1
ATOM 2551 C C . ARG A 1 321 ? 7.852 10.077 18.120 1.00 94.31 321 ARG A C 1
ATOM 2553 O O . ARG A 1 321 ? 6.746 10.418 18.533 1.00 94.31 321 ARG A O 1
ATOM 2560 N N . MET A 1 322 ? 8.309 8.830 18.193 1.00 90.06 322 MET A N 1
ATOM 2561 C CA . MET A 1 322 ? 7.679 7.785 18.997 1.00 90.06 322 MET A CA 1
ATOM 2562 C C . MET A 1 322 ? 7.578 8.182 20.473 1.00 90.06 322 MET A C 1
ATOM 2564 O O . MET A 1 322 ? 8.363 8.984 20.988 1.00 90.06 322 MET A O 1
ATOM 2568 N N . SER A 1 323 ? 6.636 7.553 21.168 1.00 87.56 323 SER A N 1
ATOM 2569 C CA . SER A 1 323 ? 6.433 7.730 22.600 1.00 87.56 323 SER A CA 1
ATOM 2570 C C . SER A 1 323 ? 7.636 7.271 23.444 1.00 87.56 323 SER A C 1
ATOM 2572 O O . SER A 1 323 ? 8.560 6.575 23.000 1.00 87.56 323 SER A O 1
ATOM 2574 N N . LYS A 1 324 ? 7.626 7.677 24.716 1.00 86.06 324 LYS A N 1
ATOM 2575 C CA . LYS A 1 324 ? 8.468 7.092 25.773 1.00 86.06 324 LYS A CA 1
ATOM 2576 C C . LYS A 1 324 ? 7.832 5.829 26.367 1.00 86.06 324 LYS A C 1
ATOM 2578 O O . LYS A 1 324 ? 8.558 4.953 26.817 1.00 86.06 324 LYS A O 1
ATOM 2583 N N . ASN A 1 325 ? 6.501 5.739 26.319 1.00 85.19 325 ASN A N 1
ATOM 2584 C CA . ASN A 1 325 ? 5.684 4.726 26.990 1.00 85.19 325 ASN A CA 1
ATOM 2585 C C . ASN A 1 325 ? 5.133 3.662 26.020 1.00 85.19 325 ASN A C 1
ATOM 2587 O O . ASN A 1 325 ? 4.400 2.769 26.447 1.00 85.19 325 ASN A O 1
ATOM 2591 N N . HIS A 1 326 ? 5.400 3.789 24.718 1.00 88.06 326 HIS A N 1
ATOM 2592 C CA . HIS A 1 326 ? 5.071 2.793 23.697 1.00 88.06 326 HIS A CA 1
ATOM 2593 C C . HIS A 1 326 ? 6.139 2.795 22.604 1.00 88.06 326 HIS A C 1
ATOM 2595 O O . HIS A 1 326 ? 6.481 3.862 22.087 1.00 88.06 326 HIS A O 1
ATOM 2601 N N . ARG A 1 327 ? 6.717 1.626 22.311 1.00 88.69 327 ARG A N 1
ATOM 2602 C CA . ARG A 1 327 ? 7.852 1.452 21.383 1.00 88.69 327 ARG A CA 1
ATOM 2603 C C . ARG A 1 327 ? 7.808 0.063 20.730 1.00 88.69 327 ARG A C 1
ATOM 2605 O O . ARG A 1 327 ? 8.635 -0.783 21.080 1.00 88.69 327 ARG A O 1
ATOM 2612 N N . PRO A 1 328 ? 6.868 -0.169 19.799 1.00 90.19 328 PRO A N 1
ATOM 2613 C CA . PRO A 1 328 ? 6.694 -1.466 19.155 1.00 90.19 328 PRO A CA 1
ATOM 2614 C C . PRO A 1 328 ? 7.939 -1.888 18.376 1.00 90.19 328 PRO A C 1
ATOM 2616 O O . PRO A 1 328 ? 8.735 -1.047 17.937 1.00 90.19 328 PRO A O 1
ATOM 2619 N N . LYS A 1 329 ? 8.108 -3.200 18.168 1.00 89.75 329 LYS A N 1
ATOM 2620 C CA . LYS A 1 329 ? 9.245 -3.731 17.394 1.00 89.75 329 LYS A CA 1
ATOM 2621 C C . LYS A 1 329 ? 9.167 -3.286 15.929 1.00 89.75 329 LYS A C 1
ATOM 2623 O O . LYS A 1 329 ? 10.177 -2.853 15.371 1.00 89.75 329 LYS A O 1
ATOM 2628 N N . TYR A 1 330 ? 7.976 -3.327 15.332 1.00 89.06 330 TYR A N 1
ATOM 2629 C CA . TYR A 1 330 ? 7.721 -2.799 13.992 1.00 89.06 330 TYR A CA 1
ATOM 2630 C C . TYR A 1 330 ? 6.402 -2.028 13.941 1.00 89.06 330 TYR A C 1
ATOM 2632 O O . TYR A 1 330 ? 5.413 -2.429 14.549 1.00 89.06 330 TYR A O 1
ATOM 2640 N N . VAL A 1 331 ? 6.387 -0.960 13.148 1.00 92.38 331 VAL A N 1
ATOM 2641 C CA . VAL A 1 331 ? 5.167 -0.340 12.629 1.00 92.38 331 VAL A CA 1
ATOM 2642 C C . VAL A 1 331 ? 4.877 -0.992 11.281 1.00 92.38 331 VAL A C 1
ATOM 2644 O O . VAL A 1 331 ? 5.685 -0.883 10.358 1.00 92.38 331 VAL A O 1
ATOM 2647 N N . SER A 1 332 ? 3.774 -1.726 11.192 1.00 88.69 332 SER A N 1
ATOM 2648 C CA . SER A 1 332 ? 3.492 -2.682 10.118 1.00 88.69 332 SER A CA 1
ATOM 2649 C C . SER A 1 332 ? 2.603 -2.142 9.001 1.00 88.69 332 SER A C 1
ATOM 2651 O O . SER A 1 332 ? 2.644 -2.685 7.901 1.00 88.69 332 SER A O 1
ATOM 2653 N N . CYS A 1 333 ? 1.810 -1.096 9.246 1.00 89.31 333 CYS A N 1
ATOM 2654 C CA . CYS A 1 333 ? 0.949 -0.499 8.222 1.00 89.31 333 CYS A CA 1
ATOM 2655 C C . CYS A 1 333 ? 0.700 1.003 8.442 1.00 89.31 333 CYS A C 1
ATOM 2657 O O . CYS A 1 333 ? 0.823 1.513 9.558 1.00 89.31 333 CYS A O 1
ATOM 2659 N N . ILE A 1 334 ? 0.331 1.692 7.357 1.00 94.12 334 ILE A N 1
ATOM 2660 C CA . ILE A 1 334 ? 0.022 3.128 7.289 1.00 94.12 334 ILE A CA 1
ATOM 2661 C C . ILE A 1 334 ? -1.330 3.292 6.586 1.00 94.12 334 ILE A C 1
ATOM 2663 O O . ILE A 1 334 ? -1.580 2.626 5.585 1.00 94.12 334 ILE A O 1
ATOM 2667 N N . ALA A 1 335 ? -2.156 4.220 7.056 1.00 93.94 335 ALA A N 1
ATOM 2668 C CA . ALA A 1 335 ? -3.257 4.804 6.299 1.00 93.94 335 ALA A CA 1
ATOM 2669 C C . ALA A 1 335 ? -3.341 6.314 6.581 1.00 93.94 335 ALA A C 1
ATOM 2671 O O . ALA A 1 335 ? -2.863 6.783 7.613 1.00 93.94 335 ALA A O 1
ATOM 2672 N N . PHE A 1 336 ? -3.966 7.079 5.687 1.00 92.50 336 PHE A N 1
ATOM 2673 C CA . PHE A 1 336 ? -4.275 8.495 5.913 1.00 92.50 336 PHE A CA 1
ATOM 2674 C C . PHE A 1 336 ? -5.757 8.654 6.248 1.00 92.50 336 PHE A C 1
ATOM 2676 O O . PHE A 1 336 ? -6.611 8.040 5.609 1.00 92.50 336 PHE A O 1
ATOM 2683 N N . SER A 1 337 ? -6.060 9.473 7.253 1.00 92.00 337 SER A N 1
ATOM 2684 C CA . SER A 1 337 ? -7.430 9.855 7.595 1.00 92.00 337 SER A CA 1
ATOM 2685 C C . SER A 1 337 ? -8.021 10.824 6.562 1.00 92.00 337 SER A C 1
ATOM 2687 O O . SER A 1 337 ? -7.311 11.387 5.731 1.00 92.00 337 SER A O 1
ATOM 2689 N N . THR A 1 338 ? -9.323 11.095 6.660 1.00 88.38 338 THR A N 1
ATOM 2690 C CA . THR A 1 338 ? -10.002 12.159 5.896 1.00 88.38 338 THR A CA 1
ATOM 2691 C C . THR A 1 338 ? -9.554 13.580 6.270 1.00 88.38 338 THR A C 1
ATOM 2693 O O . THR A 1 338 ? -9.933 14.525 5.585 1.00 88.38 338 THR A O 1
ATOM 2696 N N . ASN A 1 339 ? -8.763 13.735 7.339 1.00 86.62 339 ASN A N 1
ATOM 2697 C CA . ASN A 1 339 ? -8.423 15.011 7.973 1.00 86.62 339 ASN A CA 1
ATOM 2698 C C . ASN A 1 339 ? -6.897 15.239 8.021 1.00 86.62 339 ASN A C 1
ATOM 2700 O O . ASN A 1 339 ? -6.399 15.811 8.985 1.00 86.62 339 ASN A O 1
ATOM 2704 N N . GLY A 1 340 ? -6.138 14.700 7.064 1.00 89.38 340 GLY A N 1
ATOM 2705 C CA . GLY A 1 340 ? -4.674 14.811 7.044 1.00 89.38 340 GLY A CA 1
ATOM 2706 C C . GLY A 1 340 ? -3.938 13.827 7.961 1.00 89.38 340 GLY A C 1
ATOM 2707 O O . GLY A 1 340 ? -2.927 13.262 7.548 1.00 89.38 340 GLY A O 1
ATOM 2708 N N . ASP A 1 341 ? -4.465 13.560 9.166 1.00 93.75 341 ASP A N 1
ATOM 2709 C CA . ASP A 1 341 ? -3.805 12.713 10.173 1.00 93.75 341 ASP A CA 1
ATOM 2710 C C . ASP A 1 341 ? -3.356 11.359 9.609 1.00 93.75 341 ASP A C 1
ATOM 2712 O O . ASP A 1 341 ? -4.131 10.656 8.947 1.00 93.75 341 ASP A O 1
ATOM 2716 N N . VAL A 1 342 ? -2.142 10.944 9.963 1.00 95.81 342 VAL A N 1
ATOM 2717 C CA . VAL A 1 342 ? -1.589 9.636 9.607 1.00 95.81 342 VAL A CA 1
ATOM 2718 C C . VAL A 1 342 ? -1.932 8.632 10.698 1.00 95.81 342 VAL A C 1
ATOM 2720 O O . VAL A 1 342 ? -1.718 8.879 11.885 1.00 95.81 342 VAL A O 1
ATOM 2723 N N . ILE A 1 343 ? -2.436 7.471 10.300 1.00 96.12 343 ILE A N 1
ATOM 2724 C CA . ILE A 1 343 ? -2.815 6.373 11.186 1.00 96.12 343 ILE A CA 1
ATOM 2725 C C . ILE A 1 343 ? -1.854 5.212 10.934 1.00 96.12 343 ILE A C 1
ATOM 2727 O O . ILE A 1 343 ? -1.654 4.808 9.790 1.00 96.12 343 ILE A O 1
ATOM 2731 N N . THR A 1 344 ? -1.250 4.666 11.988 1.00 95.88 344 THR A N 1
ATOM 2732 C CA . THR A 1 344 ? -0.267 3.578 11.870 1.00 95.88 344 THR A CA 1
ATOM 2733 C C . THR A 1 344 ? -0.578 2.424 12.811 1.00 95.88 344 THR A C 1
ATOM 2735 O O . THR A 1 344 ? -0.793 2.656 14.001 1.00 95.88 344 THR A O 1
ATOM 2738 N N . GLY A 1 345 ? -0.558 1.196 12.296 1.00 93.56 345 GLY A N 1
ATOM 2739 C CA . GLY A 1 345 ? -0.723 -0.033 13.075 1.00 93.56 345 GLY A CA 1
ATOM 2740 C C . GLY A 1 345 ? 0.624 -0.695 13.357 1.00 93.56 345 GLY A C 1
ATOM 2741 O O . GLY A 1 345 ? 1.546 -0.579 12.546 1.00 93.56 345 GLY A O 1
ATOM 2742 N N . ASP A 1 346 ? 0.752 -1.374 14.497 1.00 92.75 346 ASP A N 1
ATOM 2743 C CA . ASP A 1 346 ? 2.024 -1.954 14.943 1.00 92.75 346 ASP A CA 1
ATOM 2744 C C . ASP A 1 346 ? 1.951 -3.423 15.392 1.00 92.75 346 ASP A C 1
ATOM 2746 O O . ASP A 1 346 ? 0.885 -4.045 15.441 1.00 92.75 346 ASP A O 1
ATOM 2750 N N . THR A 1 347 ? 3.119 -4.000 15.696 1.00 91.19 347 THR A N 1
ATOM 2751 C CA . THR A 1 347 ? 3.257 -5.405 16.106 1.00 91.19 347 THR A CA 1
ATOM 2752 C C . THR A 1 347 ? 2.606 -5.758 17.430 1.00 91.19 347 THR A C 1
ATOM 2754 O O . THR A 1 347 ? 2.309 -6.935 17.650 1.00 91.19 347 THR A O 1
ATOM 2757 N N . ASP A 1 348 ? 2.394 -4.766 18.284 1.00 90.88 348 ASP A N 1
ATOM 2758 C CA . ASP A 1 348 ? 2.029 -4.933 19.685 1.00 90.88 348 ASP A CA 1
ATOM 2759 C C . ASP A 1 348 ? 0.499 -4.873 19.860 1.00 90.88 348 ASP A C 1
ATOM 2761 O O . ASP A 1 348 ? -0.016 -5.158 20.940 1.00 90.88 348 ASP A O 1
ATOM 2765 N N . GLY A 1 349 ? -0.225 -4.559 18.777 1.00 91.06 349 GLY A N 1
ATOM 2766 C CA . GLY A 1 349 ? -1.684 -4.516 18.719 1.00 91.06 349 GLY A CA 1
ATOM 2767 C C . GLY A 1 349 ? -2.275 -3.111 18.801 1.00 91.06 349 GLY A C 1
ATOM 2768 O O . GLY A 1 349 ? -3.498 -2.978 18.915 1.00 91.06 349 GLY A O 1
ATOM 2769 N N . ALA A 1 350 ? -1.446 -2.065 18.725 1.00 94.62 350 ALA A N 1
ATOM 2770 C CA . ALA A 1 350 ? -1.903 -0.686 18.812 1.00 94.62 350 ALA A CA 1
ATOM 2771 C C . ALA A 1 350 ? -2.207 -0.063 17.440 1.00 94.62 350 ALA A C 1
ATOM 2773 O O . ALA A 1 350 ? -1.667 -0.445 16.398 1.00 94.62 350 ALA A O 1
ATOM 2774 N N . ILE A 1 351 ? -3.066 0.956 17.473 1.00 95.88 351 ILE A N 1
ATOM 2775 C CA . ILE A 1 351 ? -3.296 1.919 16.397 1.00 95.88 351 ILE A CA 1
ATOM 2776 C C . ILE A 1 351 ? -2.898 3.294 16.934 1.00 95.88 351 ILE A C 1
ATOM 2778 O O . ILE A 1 351 ? -3.526 3.816 17.858 1.00 95.88 351 ILE A O 1
ATOM 2782 N N . CYS A 1 352 ? -1.860 3.885 16.358 1.00 95.12 352 CYS A N 1
ATOM 2783 C CA . CYS A 1 352 ? -1.361 5.213 16.704 1.00 95.12 352 CYS A CA 1
ATOM 2784 C C . CYS A 1 352 ? -1.818 6.261 15.682 1.00 95.12 352 CYS A C 1
ATOM 2786 O O . CYS A 1 352 ? -1.963 5.950 14.500 1.00 95.12 352 CYS A O 1
ATOM 2788 N N . ILE A 1 353 ? -2.000 7.507 16.135 1.00 95.31 353 ILE A N 1
ATOM 2789 C CA . ILE A 1 353 ? -2.304 8.659 15.275 1.00 95.31 353 ILE A CA 1
ATOM 2790 C C . ILE A 1 353 ? -1.175 9.683 15.370 1.00 95.31 353 ILE A C 1
ATOM 2792 O O . ILE A 1 353 ? -0.677 9.989 16.457 1.00 95.31 353 ILE A O 1
ATOM 2796 N N . TRP A 1 354 ? -0.809 10.229 14.219 1.00 95.75 354 TRP A N 1
ATOM 2797 C CA . TRP A 1 354 ? 0.121 11.334 14.049 1.00 95.75 354 TRP A CA 1
ATOM 2798 C C . TRP A 1 354 ? -0.671 12.477 13.399 1.00 95.75 354 TRP A C 1
ATOM 2800 O O . TRP A 1 354 ? -1.066 12.330 12.239 1.00 95.75 354 TRP A O 1
ATOM 2810 N N . PRO A 1 355 ? -0.987 13.563 14.129 1.00 94.62 355 PRO A N 1
ATOM 2811 C CA . PRO A 1 355 ? -1.735 14.680 13.557 1.00 94.62 355 PRO A CA 1
ATOM 2812 C C . PRO A 1 355 ? -0.995 15.299 12.364 1.00 94.62 355 PRO A C 1
ATOM 2814 O O . PRO A 1 355 ? 0.233 15.327 12.385 1.00 94.62 355 PRO A O 1
ATOM 2817 N N . GLU A 1 356 ? -1.709 15.811 11.357 1.00 90.12 356 GLU A N 1
ATOM 2818 C CA . GLU A 1 356 ? -1.102 16.329 10.107 1.00 90.12 356 GLU A CA 1
ATOM 2819 C C . GLU A 1 356 ? 0.042 17.334 10.365 1.00 90.12 356 GLU A C 1
ATOM 2821 O O . GLU A 1 356 ? 1.157 17.170 9.873 1.00 90.12 356 GLU A O 1
ATOM 2826 N N . GLU A 1 357 ? -0.195 18.303 11.251 1.00 87.88 357 GLU A N 1
ATOM 2827 C CA . GLU A 1 357 ? 0.766 19.339 11.670 1.00 87.88 357 GLU A CA 1
ATOM 2828 C C . GLU A 1 357 ? 1.847 18.834 12.664 1.00 87.88 357 GLU A C 1
ATOM 2830 O O . GLU A 1 357 ? 2.572 19.624 13.275 1.00 87.88 357 GLU A O 1
ATOM 2835 N N . SER A 1 358 ? 1.950 17.519 12.908 1.00 91.44 358 SER A N 1
ATOM 2836 C CA . SER A 1 358 ? 2.727 16.950 14.018 1.00 91.44 358 SER A CA 1
ATOM 2837 C C . SER A 1 358 ? 3.436 15.630 13.692 1.00 91.44 358 SER A C 1
ATOM 2839 O O . SER A 1 358 ? 2.892 14.532 13.806 1.00 91.44 358 SER A O 1
ATOM 2841 N N . ASN A 1 359 ? 4.760 15.717 13.532 1.00 92.88 359 ASN A N 1
ATOM 2842 C CA . ASN A 1 359 ? 5.679 14.566 13.539 1.00 92.88 359 ASN A CA 1
ATOM 2843 C C . ASN A 1 359 ? 5.799 13.859 14.920 1.00 92.88 359 ASN A C 1
ATOM 2845 O O . ASN A 1 359 ? 6.768 13.137 15.166 1.00 92.88 359 ASN A O 1
ATOM 2849 N N . GLN A 1 360 ? 4.878 14.093 15.858 1.00 94.69 360 GLN A N 1
ATOM 2850 C CA . GLN A 1 360 ? 4.827 13.523 17.208 1.00 94.69 360 GLN A CA 1
ATOM 2851 C C . GLN A 1 360 ? 3.526 12.732 17.371 1.00 94.69 360 GLN A C 1
ATOM 2853 O O . GLN A 1 360 ? 2.447 13.272 17.134 1.00 94.69 360 GLN A O 1
ATOM 2858 N N . VAL A 1 361 ? 3.639 11.468 17.796 1.00 94.88 361 VAL A N 1
ATOM 2859 C CA . VAL A 1 361 ? 2.475 10.600 18.032 1.00 94.88 361 VAL A CA 1
ATOM 2860 C C . VAL A 1 361 ? 1.616 11.140 19.177 1.00 94.88 361 VAL A C 1
ATOM 2862 O O . VAL A 1 361 ? 2.157 11.514 20.223 1.00 94.88 361 VAL A O 1
ATOM 2865 N N . ALA A 1 362 ? 0.299 11.141 18.973 1.00 93.12 362 ALA A N 1
ATOM 2866 C CA . ALA A 1 362 ? -0.722 11.510 19.948 1.00 93.12 362 ALA A CA 1
ATOM 2867 C C . ALA A 1 362 ? -1.397 10.227 20.473 1.00 93.12 362 ALA A C 1
ATOM 2869 O O . ALA A 1 362 ? -2.331 9.695 19.864 1.00 93.12 362 ALA A O 1
ATOM 2870 N N . GLU A 1 363 ? -0.870 9.665 21.569 1.00 86.56 363 GLU A N 1
ATOM 2871 C CA . GLU A 1 363 ? -1.332 8.374 22.112 1.00 86.56 363 GLU A CA 1
ATOM 2872 C C . GLU A 1 363 ? -2.807 8.406 22.530 1.00 86.56 363 GLU A C 1
ATOM 2874 O O . GLU A 1 363 ? -3.520 7.419 22.368 1.00 86.56 363 GLU A O 1
ATOM 2879 N N . GLU A 1 364 ? -3.262 9.544 23.049 1.00 89.12 364 GLU A N 1
ATOM 2880 C CA . GLU A 1 364 ? -4.611 9.792 23.554 1.00 89.12 364 GLU A CA 1
ATOM 2881 C C . GLU A 1 364 ? -5.693 9.811 22.463 1.00 89.12 364 GLU A C 1
ATOM 2883 O O . GLU A 1 364 ? -6.883 9.684 22.771 1.00 89.12 364 GLU A O 1
ATOM 2888 N N . LEU A 1 365 ? -5.283 9.944 21.196 1.00 91.81 365 LEU A N 1
ATOM 2889 C CA . LEU A 1 365 ? -6.169 9.874 20.034 1.00 91.81 365 LEU A CA 1
ATOM 28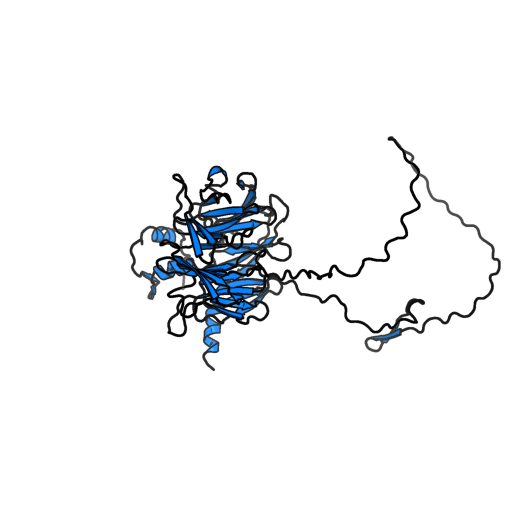90 C C . LEU A 1 365 ? -6.239 8.456 19.439 1.00 91.81 365 LEU A C 1
ATOM 2892 O O . LEU A 1 365 ? -7.202 8.136 18.740 1.00 91.81 365 LEU A O 1
ATOM 2896 N N . GLY A 1 366 ? -5.232 7.621 19.713 1.00 91.38 366 GLY A N 1
ATOM 2897 C CA . GLY A 1 366 ? -5.129 6.236 19.254 1.00 91.38 366 GLY A CA 1
ATOM 2898 C C . GLY A 1 366 ? -5.766 5.207 20.196 1.00 91.38 366 GLY A C 1
ATOM 2899 O O . GLY A 1 366 ? -6.508 5.531 21.123 1.00 91.38 366 GLY A O 1
ATOM 2900 N N . VAL A 1 367 ? -5.461 3.930 19.951 1.00 93.75 367 VAL A N 1
ATOM 2901 C CA . VAL A 1 367 ? -5.948 2.779 20.727 1.00 93.75 367 VAL A CA 1
ATOM 2902 C C . VAL A 1 367 ? -4.794 1.803 20.951 1.00 93.75 367 VAL A C 1
ATOM 2904 O O . VAL A 1 367 ? -4.325 1.183 20.003 1.00 93.75 367 VAL A O 1
ATOM 2907 N N . ARG A 1 368 ? -4.334 1.638 22.200 1.00 90.19 368 ARG A N 1
ATOM 2908 C CA . ARG A 1 368 ? -3.193 0.753 22.531 1.00 90.19 368 ARG A CA 1
ATOM 2909 C C . ARG A 1 368 ? -3.483 -0.743 22.377 1.00 90.19 368 ARG A C 1
ATOM 2911 O O . ARG A 1 368 ? -2.602 -1.478 21.963 1.00 90.19 368 ARG A O 1
ATOM 2918 N N . ASN A 1 369 ? -4.705 -1.173 22.688 1.00 90.38 369 ASN A N 1
ATOM 2919 C CA . ASN A 1 369 ? -5.111 -2.580 22.648 1.00 90.38 369 ASN A CA 1
ATOM 2920 C C . ASN A 1 369 ? -6.219 -2.754 21.597 1.00 90.38 369 ASN A C 1
ATOM 2922 O O . ASN A 1 369 ? -7.351 -3.098 21.936 1.00 90.38 369 ASN A O 1
ATOM 2926 N N . ALA A 1 370 ? -5.938 -2.413 20.336 1.00 92.25 370 ALA A N 1
ATOM 2927 C CA . ALA A 1 370 ? -6.918 -2.536 19.255 1.00 92.25 370 ALA A CA 1
ATOM 2928 C C . ALA A 1 370 ? -7.113 -4.005 18.834 1.00 92.25 370 ALA A C 1
ATOM 2930 O O . ALA A 1 370 ? -8.222 -4.424 18.496 1.00 92.25 370 ALA A O 1
ATOM 2931 N N . HIS A 1 371 ? -6.029 -4.781 18.902 1.00 91.44 371 HIS A N 1
ATOM 2932 C CA . HIS A 1 371 ? -5.967 -6.234 18.735 1.00 91.44 371 HIS A CA 1
ATOM 2933 C C . HIS A 1 371 ? -5.023 -6.828 19.792 1.00 91.44 371 HIS A C 1
ATOM 2935 O O . HIS A 1 371 ? -4.161 -6.125 20.312 1.00 91.44 371 HIS A O 1
ATOM 2941 N N . SER A 1 372 ? -5.135 -8.119 20.108 1.00 88.94 372 SER A N 1
ATOM 2942 C CA . SER A 1 372 ? -4.227 -8.829 21.030 1.00 88.94 372 SER A CA 1
ATOM 2943 C C . SER A 1 372 ? -2.918 -9.290 20.364 1.00 88.94 372 SER A C 1
ATOM 2945 O O . SER A 1 372 ? -2.265 -10.225 20.831 1.00 88.94 372 SER A O 1
ATOM 2947 N N . GLY A 1 373 ? -2.579 -8.698 19.221 1.00 87.00 373 GLY A N 1
ATOM 2948 C CA . GLY A 1 373 ? -1.451 -9.037 18.363 1.00 87.00 373 GLY A CA 1
ATOM 2949 C C . GLY A 1 373 ? -1.411 -8.118 17.141 1.00 87.00 373 GLY A C 1
ATOM 2950 O O . GLY A 1 373 ? -2.277 -7.262 16.976 1.00 87.00 373 GLY A O 1
ATOM 2951 N N . SER A 1 374 ? -0.407 -8.299 16.284 1.00 88.88 374 SER A N 1
ATOM 2952 C CA . SER A 1 374 ? -0.009 -7.325 15.258 1.00 88.88 374 SER A CA 1
ATOM 2953 C C . SER A 1 374 ? -1.138 -6.826 14.346 1.00 88.88 374 SER A C 1
ATOM 2955 O O . SER A 1 374 ? -1.901 -7.618 13.789 1.00 88.88 374 SER A O 1
ATOM 2957 N N . VAL A 1 375 ? -1.186 -5.509 14.129 1.00 92.50 375 VAL A N 1
ATOM 2958 C CA . VAL A 1 375 ? -2.073 -4.851 13.160 1.00 92.50 375 VAL A CA 1
ATOM 2959 C C . VAL A 1 375 ? -1.358 -4.785 11.808 1.00 92.50 375 VAL A C 1
ATOM 2961 O O . VAL A 1 375 ? -0.485 -3.939 11.595 1.00 92.50 375 VAL A O 1
ATOM 2964 N N . TYR A 1 376 ? -1.696 -5.692 10.888 1.00 88.19 376 TYR A N 1
ATOM 2965 C CA . TYR A 1 376 ? -1.069 -5.749 9.556 1.00 88.19 376 TYR A CA 1
ATOM 2966 C C . TYR A 1 376 ? -1.804 -4.936 8.491 1.00 88.19 376 TYR A C 1
ATOM 2968 O O . TYR A 1 376 ? -1.194 -4.576 7.489 1.00 88.19 376 TYR A O 1
ATOM 2976 N N . ALA A 1 377 ? -3.079 -4.609 8.709 1.00 89.31 377 ALA A N 1
ATOM 2977 C CA . ALA A 1 377 ? -3.869 -3.833 7.763 1.00 89.31 377 ALA A CA 1
ATOM 2978 C C . ALA A 1 377 ? -4.590 -2.668 8.448 1.00 89.31 377 ALA A C 1
ATOM 2980 O O . ALA A 1 377 ? -5.208 -2.843 9.500 1.00 89.31 377 ALA A O 1
ATOM 2981 N N . LEU A 1 378 ? -4.570 -1.508 7.794 1.00 93.75 378 LEU A N 1
ATOM 2982 C CA . LEU A 1 378 ? -5.420 -0.357 8.079 1.00 93.75 378 LEU A CA 1
ATOM 2983 C C . LEU A 1 378 ? -6.069 0.101 6.775 1.00 93.75 378 LEU A C 1
ATOM 2985 O O . LEU A 1 378 ? -5.417 0.131 5.735 1.00 93.75 378 LEU A O 1
ATOM 2989 N N . LEU A 1 379 ? -7.345 0.463 6.843 1.00 91.69 379 LEU A N 1
ATOM 2990 C CA . LEU A 1 379 ? -8.127 0.942 5.709 1.00 91.69 379 LEU A CA 1
ATOM 2991 C C . LEU A 1 379 ? -9.097 2.015 6.205 1.00 91.69 379 LEU A C 1
ATOM 2993 O O . LEU A 1 379 ? -9.921 1.743 7.074 1.00 91.69 379 LEU A O 1
ATOM 2997 N N . VAL A 1 380 ? -9.001 3.230 5.669 1.00 90.38 380 VAL A N 1
ATOM 2998 C CA . VAL A 1 380 ? -9.935 4.321 5.983 1.00 90.38 380 VAL A CA 1
ATOM 2999 C C . VAL A 1 380 ? -11.034 4.339 4.928 1.00 90.38 380 VAL A C 1
ATOM 3001 O O . VAL A 1 380 ? -10.756 4.344 3.730 1.00 90.38 380 VAL A O 1
ATOM 3004 N N . LEU A 1 381 ? -12.286 4.311 5.377 1.00 88.69 381 LEU A N 1
ATOM 3005 C CA . LEU A 1 381 ? -13.459 4.368 4.512 1.00 88.69 381 LEU A CA 1
ATOM 3006 C C . LEU A 1 381 ? -13.780 5.816 4.096 1.00 88.69 381 LEU A C 1
ATOM 3008 O O . LEU A 1 381 ? -13.417 6.750 4.814 1.00 88.69 381 LEU A O 1
ATOM 3012 N N . PRO A 1 382 ? -14.542 6.035 3.006 1.00 84.69 382 PRO A N 1
ATOM 3013 C CA . PRO A 1 382 ? -14.950 7.377 2.572 1.00 84.69 382 PRO A CA 1
ATOM 3014 C C . PRO A 1 382 ? -15.733 8.196 3.615 1.00 84.69 382 PRO A C 1
ATOM 3016 O O . PRO A 1 382 ? -15.779 9.417 3.512 1.00 84.69 382 PRO A O 1
ATOM 3019 N N . ASN A 1 383 ? -16.336 7.551 4.622 1.00 83.75 383 ASN A N 1
ATOM 3020 C CA . ASN A 1 383 ? -17.008 8.212 5.748 1.00 83.75 383 ASN A CA 1
ATOM 3021 C C . ASN A 1 383 ? -16.096 8.448 6.973 1.00 83.75 383 ASN A C 1
ATOM 3023 O O . ASN A 1 383 ? -16.592 8.771 8.048 1.00 83.75 383 ASN A O 1
ATOM 3027 N N . GLY A 1 384 ? -14.780 8.254 6.844 1.00 87.19 384 GLY A N 1
ATOM 3028 C CA . GLY A 1 384 ? -13.798 8.462 7.914 1.00 87.19 384 GLY A CA 1
ATOM 3029 C C . GLY A 1 384 ? -13.695 7.332 8.945 1.00 87.19 384 GLY A C 1
ATOM 3030 O O . GLY A 1 384 ? -12.788 7.365 9.778 1.00 87.19 384 GLY A O 1
ATOM 3031 N N . VAL A 1 385 ? -14.560 6.310 8.893 1.00 90.81 385 VAL A N 1
ATOM 3032 C CA . VAL A 1 385 ? -14.431 5.117 9.746 1.00 90.81 385 VAL A CA 1
ATOM 3033 C C . VAL A 1 385 ? -13.172 4.345 9.354 1.00 90.81 385 VAL A C 1
ATOM 3035 O O . VAL A 1 385 ? -12.915 4.103 8.174 1.00 90.81 385 VAL A O 1
ATOM 3038 N N . VAL A 1 386 ? -12.389 3.931 10.347 1.00 93.00 386 VAL A N 1
ATOM 3039 C CA . VAL A 1 386 ? -11.169 3.143 10.142 1.00 93.00 386 VAL A CA 1
ATOM 3040 C C . VAL A 1 386 ? -11.482 1.669 10.361 1.00 93.00 386 VAL A C 1
ATOM 3042 O O . VAL A 1 386 ? -12.091 1.304 11.365 1.00 93.00 386 VAL A O 1
ATOM 3045 N N . LEU A 1 387 ? -11.036 0.807 9.455 1.00 93.19 387 LEU A N 1
ATOM 3046 C CA . LEU A 1 387 ? -10.989 -0.641 9.636 1.00 93.19 387 LEU A CA 1
ATOM 3047 C C . LEU A 1 387 ? -9.551 -1.064 9.950 1.00 93.19 387 LEU A C 1
ATOM 3049 O O . LEU A 1 387 ? -8.614 -0.585 9.309 1.00 93.19 387 LEU A O 1
ATOM 3053 N N . SER A 1 388 ? -9.367 -1.974 10.909 1.00 94.31 388 SER A N 1
ATOM 3054 C CA . SER A 1 388 ? -8.059 -2.567 11.215 1.00 94.31 388 SER A CA 1
ATOM 3055 C C . SER A 1 388 ? -8.101 -4.093 11.215 1.00 94.31 388 SER A C 1
ATOM 3057 O O . SER A 1 388 ? -8.991 -4.700 11.815 1.00 94.31 388 SER A O 1
ATOM 3059 N N . GLY A 1 389 ? -7.128 -4.709 10.542 1.00 89.94 389 GLY A N 1
ATOM 3060 C CA . GLY A 1 389 ? -6.973 -6.157 10.427 1.00 89.94 389 GLY A CA 1
ATOM 3061 C C . GLY A 1 389 ? -5.965 -6.710 11.431 1.00 89.94 389 GLY A C 1
ATOM 3062 O O . GLY A 1 389 ? -4.788 -6.341 11.401 1.00 89.94 389 GLY A O 1
ATOM 3063 N N . GLY A 1 390 ? -6.431 -7.610 12.297 1.00 84.75 390 GLY A N 1
ATOM 3064 C CA . GLY A 1 390 ? -5.618 -8.317 13.279 1.00 84.75 390 GLY A CA 1
ATOM 3065 C C . GLY A 1 390 ? -4.949 -9.548 12.675 1.00 84.75 390 GLY A C 1
ATOM 3066 O O . GLY A 1 390 ? -5.612 -10.541 12.362 1.00 84.75 390 GLY A O 1
ATOM 3067 N N . GLY A 1 391 ? -3.621 -9.511 12.577 1.00 76.88 391 GLY A N 1
ATOM 3068 C CA . GLY A 1 391 ? -2.798 -10.628 12.116 1.00 76.88 391 GLY A CA 1
ATOM 3069 C C . GLY A 1 391 ? -2.692 -11.784 13.115 1.00 76.88 391 GLY A C 1
ATOM 3070 O O . GLY A 1 391 ? -2.408 -12.907 12.718 1.00 76.88 391 GLY A O 1
ATOM 3071 N N . GLY A 1 392 ? -2.932 -11.519 14.405 1.00 77.44 392 GLY A N 1
ATOM 3072 C CA . GLY A 1 392 ? -2.919 -12.532 15.469 1.00 77.44 392 GLY A CA 1
ATOM 3073 C C . GLY A 1 392 ? -4.298 -13.051 15.900 1.00 77.44 392 GLY A C 1
ATOM 3074 O O . GLY A 1 392 ? -4.378 -14.157 16.420 1.00 77.44 392 GLY A O 1
ATOM 3075 N N . GLU A 1 393 ? -5.374 -12.278 15.703 1.00 76.81 393 GLU A N 1
ATOM 3076 C CA . GLU A 1 393 ? -6.739 -12.654 16.139 1.00 76.81 393 GLU A CA 1
ATOM 3077 C C . GLU A 1 393 ? -7.641 -13.192 15.015 1.00 76.81 393 GLU A C 1
ATOM 3079 O O . GLU A 1 393 ? -8.744 -13.656 15.300 1.00 76.81 393 GLU A O 1
ATOM 3084 N N . SER A 1 394 ? -7.225 -13.094 13.747 1.00 85.56 394 SER A N 1
ATOM 3085 C CA . SER A 1 394 ? -8.088 -13.355 12.581 1.00 85.56 394 SER A CA 1
ATOM 3086 C C . SER A 1 394 ? -9.394 -12.531 12.605 1.00 85.56 394 SER A C 1
ATOM 3088 O O . SER A 1 394 ? -10.485 -13.053 12.362 1.00 85.56 394 SER A O 1
ATOM 3090 N N . THR A 1 395 ? -9.301 -11.226 12.909 1.00 90.31 395 THR A N 1
ATOM 3091 C CA . THR A 1 395 ? -10.461 -10.309 12.922 1.00 90.31 395 THR A CA 1
ATOM 3092 C C . THR A 1 395 ? -10.231 -9.016 12.144 1.00 90.31 395 THR A C 1
ATOM 3094 O O . THR A 1 395 ? -9.099 -8.561 11.973 1.00 90.31 395 THR A O 1
ATOM 3097 N N . VAL A 1 396 ? -11.329 -8.390 11.714 1.00 92.31 396 VAL A N 1
ATOM 3098 C CA . VAL A 1 396 ? -11.369 -6.985 11.284 1.00 92.31 396 VAL A CA 1
ATOM 3099 C C . VAL A 1 396 ? -12.242 -6.205 12.263 1.00 92.31 396 VAL A C 1
ATOM 3101 O O . VAL A 1 396 ? -13.382 -6.594 12.514 1.00 92.31 396 VAL A O 1
ATOM 3104 N N . ARG A 1 397 ? -11.731 -5.100 12.811 1.00 92.56 397 ARG A N 1
ATOM 3105 C CA . ARG A 1 397 ? -12.458 -4.222 13.747 1.00 92.56 397 ARG A CA 1
ATOM 3106 C C . ARG A 1 397 ? -12.678 -2.837 13.152 1.00 92.56 397 ARG A C 1
ATOM 3108 O 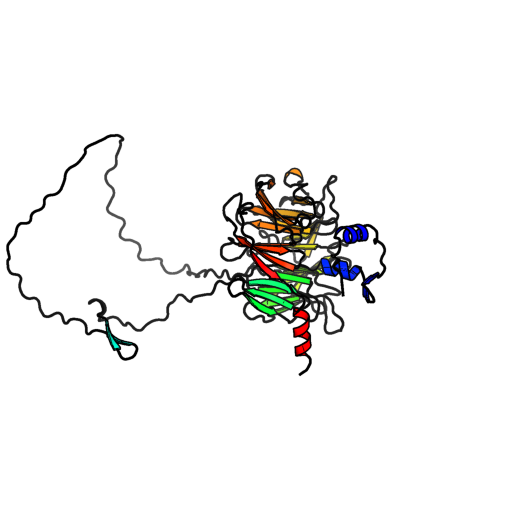O . ARG A 1 397 ? -11.788 -2.325 12.475 1.00 92.56 397 ARG A O 1
ATOM 3115 N N . ALA A 1 398 ? -13.841 -2.241 13.422 1.00 92.19 398 ALA A N 1
ATOM 3116 C CA . ALA A 1 398 ? -14.195 -0.897 12.961 1.00 92.19 398 ALA A CA 1
ATOM 3117 C C . ALA A 1 398 ? -14.110 0.151 14.087 1.00 92.19 398 ALA A C 1
ATOM 3119 O O . ALA A 1 398 ? -14.560 -0.080 15.216 1.00 92.19 398 ALA A O 1
ATOM 3120 N N . TRP A 1 399 ? -13.582 1.329 13.757 1.00 92.25 399 TRP A N 1
ATOM 3121 C CA . TRP A 1 399 ? -13.299 2.428 14.681 1.00 92.25 399 TRP A CA 1
ATOM 3122 C C . TRP A 1 399 ? -13.883 3.729 14.122 1.00 92.25 399 TRP A C 1
ATOM 3124 O O . TRP A 1 399 ? -13.435 4.209 13.078 1.00 92.25 399 TRP A O 1
ATOM 3134 N N . SER A 1 400 ? -14.878 4.306 14.800 1.00 88.00 400 SER A N 1
ATOM 3135 C CA . SER A 1 400 ? -15.448 5.598 14.395 1.00 88.00 400 SER A CA 1
ATOM 3136 C C . SER A 1 400 ? -14.480 6.730 14.766 1.00 88.00 400 SER A C 1
ATOM 3138 O O . SER A 1 400 ? -13.834 6.705 15.825 1.00 88.00 400 SER A O 1
ATOM 3140 N N . ARG A 1 401 ? -14.342 7.714 13.870 1.00 74.00 401 ARG A N 1
ATOM 3141 C CA . ARG A 1 401 ? -13.431 8.857 14.018 1.00 74.00 401 ARG A CA 1
ATOM 3142 C C . ARG A 1 401 ? -14.148 10.011 14.721 1.00 74.00 401 ARG A C 1
ATOM 3144 O O . ARG A 1 401 ? -14.596 10.966 14.097 1.00 74.00 401 ARG A O 1
ATOM 3151 N N . GLY A 1 402 ? -14.192 9.942 16.050 1.00 71.69 402 GLY A N 1
ATOM 3152 C CA . GLY A 1 402 ? -14.345 11.139 16.880 1.00 71.69 402 GLY A CA 1
ATOM 3153 C C . GLY A 1 402 ? -13.026 11.928 16.960 1.00 71.69 402 GLY A C 1
ATOM 3154 O O . GLY A 1 402 ? -12.098 11.651 16.194 1.00 71.69 402 GLY A O 1
ATOM 3155 N N . PRO A 1 403 ? -12.871 12.849 17.933 1.00 75.44 403 PRO A N 1
ATOM 3156 C CA . PRO A 1 403 ? -11.588 13.510 18.218 1.00 75.44 403 PRO A CA 1
ATOM 3157 C C . PRO A 1 403 ? -10.449 12.506 18.464 1.00 75.44 403 PRO A C 1
ATOM 3159 O O . PRO A 1 403 ? -9.336 12.684 17.975 1.00 75.44 403 PRO A O 1
ATOM 3162 N N . LYS A 1 404 ? -10.775 11.389 19.121 1.00 86.62 404 LYS A N 1
ATOM 3163 C CA . LYS A 1 404 ? -9.992 10.146 19.180 1.00 86.62 404 LYS A CA 1
ATOM 3164 C C . LYS A 1 404 ? -10.700 9.035 18.400 1.00 86.62 404 LYS A C 1
ATOM 3166 O O . LYS A 1 404 ? -11.904 9.139 18.157 1.00 86.62 404 LYS A O 1
ATOM 3171 N N . LEU A 1 405 ? -9.993 7.957 18.074 1.00 89.81 405 LEU A N 1
ATOM 3172 C CA . LEU A 1 405 ? -10.630 6.724 17.608 1.00 89.81 405 LEU A CA 1
ATOM 3173 C C . LEU A 1 405 ? -11.449 6.090 18.739 1.00 89.81 405 LEU A C 1
ATOM 3175 O O . LEU A 1 405 ? -11.000 5.990 19.882 1.00 89.81 405 LEU A O 1
ATOM 3179 N N . VAL A 1 406 ? -12.666 5.661 18.410 1.00 89.62 406 VAL A N 1
ATOM 3180 C CA . VAL A 1 406 ? -13.588 4.998 19.340 1.00 89.62 406 VAL A CA 1
ATOM 3181 C C . VAL A 1 406 ? -13.988 3.647 18.743 1.00 89.62 406 VAL A C 1
ATOM 3183 O O . VAL A 1 406 ? -14.385 3.611 17.576 1.00 89.62 406 VAL A O 1
ATOM 3186 N N . PRO A 1 407 ? -13.899 2.526 19.487 1.00 87.94 407 PRO A N 1
ATOM 3187 C CA . PRO A 1 407 ? -14.406 1.249 19.000 1.00 87.94 407 PRO A CA 1
ATOM 3188 C C . PRO A 1 407 ? -15.902 1.359 18.711 1.00 87.94 407 PRO A C 1
ATOM 3190 O O . PRO A 1 407 ? -16.684 1.757 19.572 1.00 87.94 407 PRO A O 1
ATOM 3193 N N . THR A 1 408 ? -16.312 0.928 17.520 1.00 85.94 408 THR A N 1
ATOM 3194 C CA . THR A 1 408 ? -17.738 0.737 17.186 1.00 85.94 408 THR A CA 1
ATOM 3195 C C . THR A 1 408 ? -18.366 -0.425 17.966 1.00 85.94 408 THR A C 1
ATOM 3197 O O . THR A 1 408 ? -19.579 -0.606 17.949 1.00 85.94 408 THR A O 1
ATOM 3200 N N . ASN A 1 409 ? -17.531 -1.239 18.627 1.00 83.44 409 ASN A N 1
ATOM 3201 C CA . ASN A 1 409 ? -17.834 -2.575 19.147 1.00 83.44 409 ASN A CA 1
ATOM 3202 C C . ASN A 1 409 ? -18.290 -3.574 18.068 1.00 83.44 409 ASN A C 1
ATOM 3204 O O . ASN A 1 409 ? -18.777 -4.655 18.395 1.00 83.44 409 ASN A O 1
ATOM 3208 N N . VAL A 1 410 ? -18.085 -3.245 16.788 1.00 83.12 410 VAL A N 1
ATOM 3209 C CA . VAL A 1 410 ? -18.325 -4.150 15.670 1.00 83.12 410 VAL A CA 1
ATOM 3210 C C . VAL A 1 410 ? -17.013 -4.772 15.209 1.00 83.12 410 VAL A C 1
ATOM 3212 O O . VAL A 1 410 ? -16.072 -4.088 14.794 1.00 83.12 410 VAL A O 1
ATOM 3215 N N . GLU A 1 411 ? -16.983 -6.099 15.262 1.00 87.62 411 GLU A N 1
ATOM 3216 C CA . GLU A 1 411 ? -15.892 -6.922 14.766 1.00 87.62 411 GLU A CA 1
ATOM 3217 C C . GLU A 1 411 ? -16.418 -8.012 13.828 1.00 87.62 411 GLU A C 1
ATOM 3219 O O . GLU A 1 411 ? -17.457 -8.632 14.064 1.00 87.62 411 GLU A O 1
ATOM 3224 N N . LEU A 1 412 ? -15.668 -8.238 12.758 1.00 89.00 412 LEU A N 1
ATOM 3225 C CA . LEU A 1 412 ? -15.822 -9.338 11.824 1.00 89.00 412 LEU A CA 1
ATOM 3226 C C . LEU A 1 412 ? -14.785 -10.397 12.200 1.00 89.00 412 LEU A C 1
ATOM 3228 O O . LEU A 1 412 ? -13.584 -10.130 12.150 1.00 89.00 412 LEU A O 1
ATOM 3232 N N . LYS A 1 413 ? -15.241 -11.587 12.586 1.00 89.19 413 LYS A N 1
ATOM 3233 C CA . LYS A 1 413 ? -14.380 -12.738 12.885 1.00 89.19 413 LYS A CA 1
ATOM 3234 C C . LYS A 1 413 ? -14.301 -13.637 11.658 1.00 89.19 413 LYS A C 1
ATOM 3236 O O . LYS A 1 413 ? -15.340 -14.025 11.125 1.00 89.19 413 LYS A O 1
ATOM 3241 N N . MET A 1 414 ? -13.087 -13.963 11.221 1.00 86.25 414 MET A N 1
ATOM 3242 C CA . MET A 1 414 ? -12.893 -14.955 10.164 1.00 86.25 414 MET A CA 1
ATOM 3243 C C . MET A 1 414 ? -13.250 -16.366 10.689 1.00 86.25 414 MET A C 1
ATOM 3245 O O . MET A 1 414 ? -13.273 -16.584 11.907 1.00 86.25 414 MET A O 1
ATOM 3249 N N . PRO A 1 415 ? -13.548 -17.337 9.805 1.00 85.25 415 PRO A N 1
ATOM 3250 C CA . PRO A 1 415 ? -13.722 -18.741 10.184 1.00 85.25 415 PRO A CA 1
ATOM 3251 C C . PRO A 1 415 ? -12.513 -19.317 10.946 1.00 85.25 415 PRO A C 1
ATOM 3253 O O . PRO A 1 415 ? -11.392 -18.833 10.812 1.00 85.25 415 PRO A O 1
ATOM 3256 N N . ARG A 1 416 ? -12.728 -20.366 11.755 1.00 80.38 416 ARG A N 1
ATOM 3257 C CA . ARG A 1 416 ? -11.693 -20.938 12.653 1.00 80.38 416 ARG A CA 1
ATOM 3258 C C . ARG A 1 416 ? -10.519 -21.607 11.927 1.00 80.38 416 ARG A C 1
ATOM 3260 O O . ARG A 1 416 ? -9.488 -21.847 12.541 1.00 80.38 416 ARG A O 1
ATOM 3267 N N . ASP A 1 417 ? -10.708 -21.922 10.657 1.00 80.88 417 ASP A N 1
ATOM 3268 C CA . ASP A 1 417 ? -9.740 -22.460 9.704 1.00 80.88 417 ASP A CA 1
ATOM 3269 C C . ASP A 1 417 ? -8.914 -21.371 8.989 1.00 80.88 417 ASP A C 1
ATOM 3271 O O . ASP A 1 417 ? -7.934 -21.693 8.321 1.00 80.88 417 ASP A O 1
ATOM 3275 N N . VAL A 1 418 ? -9.271 -20.090 9.146 1.00 80.75 418 VAL A N 1
ATOM 3276 C CA . VAL A 1 418 ? -8.651 -18.962 8.436 1.00 80.75 418 VAL A CA 1
ATOM 3277 C C . VAL A 1 418 ? -7.661 -18.219 9.333 1.00 80.75 418 VAL A C 1
ATOM 3279 O O . VAL A 1 418 ? -7.953 -17.864 10.480 1.00 80.75 418 VAL A O 1
ATOM 3282 N N . SER A 1 419 ? -6.470 -17.958 8.795 1.00 79.19 419 SER A N 1
ATOM 3283 C CA . SER A 1 419 ? -5.399 -17.290 9.535 1.00 79.19 419 SER A CA 1
ATOM 3284 C C . SER A 1 419 ? -5.554 -15.760 9.543 1.00 79.19 419 SER A C 1
ATOM 3286 O O . SER A 1 419 ? -6.555 -15.205 9.081 1.00 79.19 419 SER A O 1
ATOM 3288 N N . GLY A 1 420 ? -4.565 -15.070 10.115 1.00 82.06 420 GLY A N 1
ATOM 3289 C CA . GLY A 1 420 ? -4.597 -13.632 10.349 1.00 82.06 420 GLY A CA 1
ATOM 3290 C C . GLY A 1 420 ? -4.914 -12.789 9.114 1.00 82.06 420 GLY A C 1
ATOM 3291 O O . GLY A 1 420 ? -4.534 -13.114 7.986 1.00 82.06 420 GLY A O 1
ATOM 3292 N N . VAL A 1 421 ? -5.561 -11.645 9.342 1.00 87.94 421 VAL A N 1
ATOM 3293 C CA . VAL A 1 421 ? -5.792 -10.648 8.291 1.00 87.94 421 VAL A CA 1
ATOM 3294 C C . VAL A 1 421 ? -4.456 -10.013 7.909 1.00 87.94 421 VAL A C 1
ATOM 3296 O O . VAL A 1 421 ? -3.736 -9.513 8.775 1.00 87.94 421 VAL A O 1
ATOM 3299 N N . ARG A 1 422 ? -4.127 -10.024 6.612 1.00 84.50 422 ARG A N 1
ATOM 3300 C CA . ARG A 1 422 ? -2.875 -9.484 6.063 1.00 84.50 422 ARG A CA 1
ATOM 3301 C C . ARG A 1 422 ? -3.078 -8.169 5.311 1.00 84.50 422 ARG A C 1
ATOM 3303 O O . ARG A 1 422 ? -2.229 -7.293 5.425 1.00 84.50 422 ARG A O 1
ATOM 3310 N N . CYS A 1 423 ? -4.185 -8.014 4.586 1.00 85.75 423 CYS A N 1
ATOM 3311 C CA . CYS A 1 423 ? -4.531 -6.783 3.869 1.00 85.75 423 CYS A CA 1
ATOM 3312 C C . CYS A 1 423 ? -6.051 -6.561 3.804 1.00 85.75 423 CYS A C 1
ATOM 3314 O O . CYS A 1 423 ? -6.837 -7.500 3.948 1.00 85.75 423 CYS A O 1
ATOM 3316 N N . LEU A 1 424 ? -6.454 -5.312 3.557 1.00 88.88 424 LEU A N 1
ATOM 3317 C CA . LEU A 1 424 ? -7.844 -4.880 3.398 1.00 88.88 424 LEU A CA 1
ATOM 3318 C C . LEU A 1 424 ? -7.943 -3.933 2.196 1.00 88.88 424 LEU A C 1
ATOM 3320 O O . LEU A 1 424 ? -7.129 -3.019 2.086 1.00 88.88 424 LEU A O 1
ATOM 3324 N N . ALA A 1 425 ? -8.945 -4.117 1.336 1.00 86.12 425 ALA A N 1
ATOM 3325 C CA . ALA A 1 425 ? -9.198 -3.250 0.182 1.00 86.12 425 ALA A CA 1
ATOM 3326 C C . ALA A 1 425 ? -10.700 -3.055 -0.070 1.00 86.12 425 ALA A C 1
ATOM 3328 O O . ALA A 1 425 ? -11.499 -3.948 0.201 1.00 86.12 425 ALA A O 1
ATOM 3329 N N . LEU A 1 426 ? -11.088 -1.901 -0.616 1.00 83.31 426 LEU A N 1
ATOM 3330 C CA . LEU A 1 426 ? -12.465 -1.633 -1.048 1.00 83.31 426 LEU A CA 1
ATOM 3331 C C . LEU A 1 426 ? -12.654 -1.980 -2.520 1.00 83.31 426 LEU A C 1
ATOM 3333 O O . LEU A 1 426 ? -11.751 -1.772 -3.320 1.00 83.31 426 LEU A O 1
ATOM 3337 N N . GLY A 1 427 ? -13.851 -2.432 -2.895 1.00 73.56 427 GLY A N 1
ATOM 3338 C CA . GLY A 1 427 ? -14.287 -2.391 -4.291 1.00 73.56 427 GLY A CA 1
ATOM 3339 C C . GLY A 1 427 ? -14.453 -0.945 -4.769 1.00 73.56 427 GLY A C 1
ATOM 3340 O O . GLY A 1 427 ? -15.017 -0.115 -4.055 1.00 73.56 427 GLY A O 1
ATOM 3341 N N . ASN A 1 428 ? -13.969 -0.634 -5.972 1.00 61.88 428 ASN A N 1
ATOM 3342 C CA . ASN A 1 428 ? -13.891 0.750 -6.455 1.00 61.88 428 ASN A CA 1
ATOM 3343 C C . ASN A 1 428 ? -15.197 1.327 -7.024 1.00 61.88 428 ASN A C 1
ATOM 3345 O O . ASN A 1 428 ? -15.304 2.547 -7.069 1.00 61.88 428 ASN A O 1
ATOM 3349 N N . ALA A 1 429 ? -16.160 0.500 -7.450 1.00 58.84 429 ALA A N 1
ATOM 3350 C CA . ALA A 1 429 ? -17.419 0.981 -8.035 1.00 58.84 429 ALA A CA 1
ATOM 3351 C C . ALA A 1 429 ? -18.309 1.677 -6.982 1.00 58.84 429 ALA A C 1
ATOM 3353 O O . ALA A 1 429 ? -18.467 2.894 -7.006 1.00 58.84 429 ALA A O 1
ATOM 3354 N N . ASP A 1 430 ? -18.815 0.918 -6.002 1.00 64.31 430 ASP A N 1
ATOM 3355 C CA . ASP A 1 430 ? -19.766 1.430 -4.999 1.00 64.31 430 ASP A CA 1
ATOM 3356 C C . ASP A 1 430 ? -19.184 1.587 -3.580 1.00 64.31 430 ASP A C 1
ATOM 3358 O O . ASP A 1 430 ? -19.889 2.001 -2.659 1.00 64.31 430 ASP A O 1
ATOM 3362 N N . HIS A 1 431 ? -17.946 1.135 -3.351 1.00 70.94 431 HIS A N 1
ATOM 3363 C CA . HIS A 1 431 ? -17.339 0.917 -2.023 1.00 70.94 431 HIS A CA 1
ATOM 3364 C C . HIS A 1 431 ? -18.101 -0.039 -1.073 1.00 70.94 431 HIS A C 1
ATOM 3366 O O . HIS A 1 431 ? -17.643 -0.287 0.041 1.00 70.94 431 HIS A O 1
ATOM 3372 N N . GLN A 1 432 ? -19.205 -0.658 -1.515 1.00 78.06 432 GLN A N 1
ATOM 3373 C CA . GLN A 1 432 ? -20.040 -1.583 -0.724 1.00 78.06 432 GLN A CA 1
ATOM 3374 C C . GLN A 1 432 ? -19.415 -2.971 -0.497 1.00 78.06 432 GLN A C 1
ATOM 3376 O O . GLN A 1 432 ? -20.055 -3.830 0.103 1.00 78.06 432 GLN A O 1
ATOM 3381 N N . GLN A 1 433 ? -18.198 -3.235 -0.980 1.00 83.50 433 GLN A N 1
ATOM 3382 C CA . GLN A 1 433 ? -17.514 -4.523 -0.821 1.00 83.50 433 GLN A CA 1
ATOM 3383 C C . GLN A 1 433 ? -16.138 -4.319 -0.187 1.00 83.50 433 GLN A C 1
ATOM 3385 O O . GLN A 1 433 ? -15.345 -3.505 -0.662 1.00 83.50 433 GLN A O 1
ATOM 3390 N N . LEU A 1 434 ? -15.861 -5.090 0.863 1.00 86.88 434 LEU A N 1
ATOM 3391 C CA . LEU A 1 434 ? -14.560 -5.222 1.506 1.00 86.88 434 LEU A CA 1
ATOM 3392 C C . LEU A 1 434 ? -13.920 -6.540 1.070 1.00 86.88 434 LEU A C 1
ATOM 3394 O O . LEU A 1 434 ? -14.484 -7.612 1.296 1.00 86.88 434 LEU A O 1
ATOM 3398 N N . TYR A 1 435 ? -12.719 -6.452 0.513 1.00 87.56 435 TYR A N 1
ATOM 3399 C CA . TYR A 1 435 ? -11.849 -7.584 0.229 1.00 87.56 435 TYR A CA 1
ATOM 3400 C C . TYR A 1 435 ? -10.809 -7.733 1.338 1.00 87.56 435 TYR A C 1
ATOM 3402 O O . TYR A 1 435 ? -10.230 -6.749 1.807 1.00 87.56 435 TYR A O 1
ATOM 3410 N N . ILE A 1 436 ? -10.586 -8.974 1.762 1.00 87.69 436 ILE A N 1
ATOM 3411 C CA . ILE A 1 436 ? -9.735 -9.346 2.892 1.00 87.69 436 ILE A CA 1
ATOM 3412 C C . ILE A 1 436 ? -8.764 -10.415 2.396 1.00 87.69 436 ILE A C 1
ATOM 3414 O O . ILE A 1 436 ? -9.180 -11.528 2.074 1.00 87.69 436 ILE A O 1
ATOM 3418 N N . GLY A 1 437 ? -7.477 -10.077 2.324 1.00 86.19 437 GLY A N 1
ATOM 3419 C CA . GLY A 1 437 ? -6.414 -11.052 2.069 1.00 86.19 437 GLY A CA 1
ATOM 3420 C C . GLY A 1 437 ? -5.823 -11.537 3.388 1.00 86.19 437 GLY A C 1
ATOM 3421 O O . GLY A 1 437 ? -5.595 -10.737 4.302 1.00 86.19 437 GLY A O 1
ATOM 3422 N N . THR A 1 438 ? -5.595 -12.841 3.504 1.00 84.81 438 THR A N 1
ATOM 3423 C CA . THR A 1 438 ? -5.155 -13.496 4.746 1.00 84.81 438 THR A CA 1
ATOM 3424 C C . THR A 1 438 ? -3.738 -14.064 4.627 1.00 84.81 438 THR A C 1
ATOM 3426 O O . THR A 1 438 ? -3.194 -14.192 3.529 1.00 84.81 438 THR A O 1
ATOM 3429 N N . VAL A 1 439 ? -3.104 -14.389 5.759 1.00 81.38 439 VAL A N 1
ATOM 3430 C CA . VAL A 1 439 ? -1.726 -14.931 5.794 1.00 81.38 439 VAL A CA 1
ATOM 3431 C C . VAL A 1 439 ? -1.626 -16.328 5.146 1.00 81.38 439 VAL A C 1
ATOM 3433 O O . VAL A 1 439 ? -0.571 -16.703 4.645 1.00 81.38 439 VAL A O 1
ATOM 3436 N N . ASP A 1 440 ? -2.739 -17.058 5.054 1.00 77.56 440 ASP A N 1
ATOM 3437 C CA . ASP A 1 440 ? -2.897 -18.350 4.370 1.00 77.56 440 ASP A CA 1
ATOM 3438 C C . ASP A 1 440 ? -3.146 -18.222 2.849 1.00 77.56 440 ASP A C 1
ATOM 3440 O O . ASP A 1 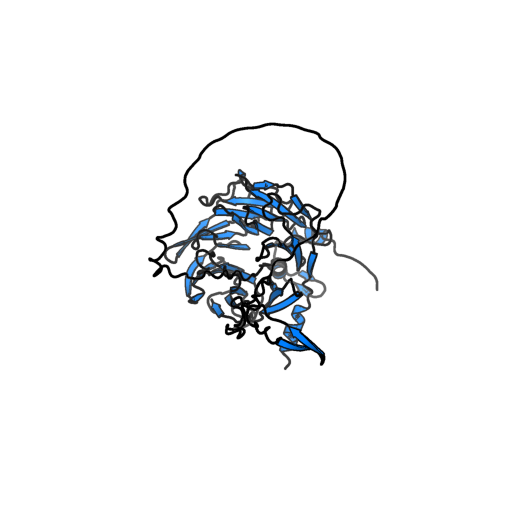440 ? -3.556 -19.181 2.201 1.00 77.56 440 ASP A O 1
ATOM 3444 N N . ASN A 1 441 ? -2.860 -17.052 2.262 1.00 76.56 441 ASN A N 1
ATOM 3445 C CA . ASN A 1 441 ? -2.997 -16.743 0.829 1.00 76.56 441 ASN A CA 1
ATOM 3446 C C . ASN A 1 441 ? -4.410 -16.979 0.264 1.00 76.56 441 ASN A C 1
ATOM 3448 O O . ASN A 1 441 ? -4.581 -17.329 -0.907 1.00 76.56 441 ASN A O 1
ATOM 3452 N N . ASN A 1 442 ? -5.429 -16.772 1.099 1.00 82.69 442 ASN A N 1
ATOM 3453 C CA . ASN A 1 442 ? -6.826 -16.803 0.697 1.00 82.69 442 ASN A CA 1
ATOM 3454 C C . ASN A 1 442 ? -7.364 -15.371 0.574 1.00 82.69 442 ASN A C 1
ATOM 3456 O O . ASN A 1 442 ? -7.013 -14.487 1.360 1.00 82.69 442 ASN A O 1
ATOM 3460 N N . ILE A 1 443 ? -8.229 -15.145 -0.418 1.00 85.12 443 ILE A N 1
ATOM 3461 C CA . ILE A 1 443 ? -8.955 -13.879 -0.577 1.00 85.12 443 ILE A CA 1
ATOM 3462 C C . ILE A 1 443 ? -10.424 -14.128 -0.263 1.00 85.12 443 ILE A C 1
ATOM 3464 O O . ILE A 1 443 ? -11.063 -15.010 -0.845 1.00 85.12 443 ILE A O 1
ATOM 3468 N N . TRP A 1 444 ? -10.956 -13.319 0.645 1.00 86.31 444 TRP A N 1
ATOM 3469 C CA . TRP A 1 444 ? -12.353 -13.311 1.055 1.00 86.31 444 TRP A CA 1
ATOM 3470 C C . TRP A 1 444 ? -13.002 -11.972 0.699 1.00 86.31 444 TRP A C 1
ATOM 3472 O O . TRP A 1 444 ? -12.321 -10.946 0.664 1.00 86.31 444 TRP A O 1
ATOM 3482 N N . CYS A 1 445 ? -14.319 -11.956 0.499 1.00 86.94 445 CYS A N 1
ATOM 3483 C CA . CYS A 1 445 ? -15.098 -10.719 0.527 1.00 86.94 445 CYS A CA 1
ATOM 3484 C C . CYS A 1 445 ? -16.221 -10.752 1.565 1.00 86.94 445 CYS A C 1
ATOM 3486 O O . CYS A 1 445 ? -16.705 -11.812 1.967 1.00 86.94 445 CYS A O 1
ATOM 3488 N N . THR A 1 446 ? -16.645 -9.556 1.962 1.00 87.31 446 THR A N 1
ATOM 3489 C CA . THR A 1 446 ? -17.919 -9.283 2.629 1.00 87.31 446 THR A CA 1
ATOM 3490 C C . THR A 1 446 ? -18.453 -7.943 2.143 1.00 87.31 446 THR A C 1
ATOM 3492 O O . THR A 1 446 ? -17.681 -7.037 1.830 1.00 87.31 446 THR A O 1
ATOM 3495 N N . SER A 1 447 ? -19.771 -7.780 2.145 1.00 85.00 447 SER A N 1
ATOM 3496 C CA . SER A 1 447 ? -20.379 -6.472 1.915 1.00 85.00 447 SER A CA 1
ATOM 3497 C C . SER A 1 447 ? -20.259 -5.563 3.143 1.00 85.00 447 SER A C 1
ATOM 3499 O O . SER A 1 447 ? -20.182 -6.038 4.281 1.00 85.00 447 SER A O 1
ATOM 3501 N N . LEU A 1 448 ? -20.232 -4.256 2.887 1.00 82.94 448 LEU A N 1
ATOM 3502 C CA . LEU A 1 448 ? -20.232 -3.169 3.862 1.00 82.94 448 LEU A CA 1
ATOM 3503 C C . LEU A 1 448 ? -21.565 -2.413 3.809 1.00 82.94 448 LEU A C 1
ATOM 3505 O O . LEU A 1 448 ? -22.183 -2.313 2.756 1.00 82.94 448 LEU A O 1
ATOM 3509 N N . ALA A 1 449 ? -21.965 -1.820 4.931 1.00 77.19 449 ALA A N 1
ATOM 3510 C CA . ALA A 1 449 ? -23.023 -0.817 5.003 1.00 77.19 449 ALA A CA 1
ATOM 3511 C C . ALA A 1 449 ? -22.398 0.591 4.940 1.00 77.19 449 ALA A C 1
ATOM 3513 O O . ALA A 1 449 ? -22.211 1.251 5.967 1.00 77.19 449 ALA A O 1
ATOM 3514 N N . VAL A 1 450 ? -22.001 1.040 3.744 1.00 64.50 450 VAL A N 1
ATOM 3515 C CA . VAL A 1 450 ? -21.322 2.340 3.578 1.00 64.50 450 VAL A CA 1
ATOM 3516 C C . VAL A 1 450 ? -22.253 3.484 3.992 1.00 64.50 450 VAL A C 1
ATOM 3518 O O . VAL A 1 450 ? -23.431 3.500 3.645 1.00 64.50 450 VAL A O 1
ATOM 3521 N N . GLY A 1 451 ? -21.719 4.447 4.749 1.00 63.56 451 GLY A N 1
ATOM 3522 C CA . GLY A 1 451 ? -22.488 5.548 5.344 1.00 63.56 451 GLY A CA 1
ATOM 3523 C C . GLY A 1 451 ? -22.934 5.294 6.789 1.00 63.56 451 GLY A C 1
ATOM 3524 O O . GLY A 1 451 ? -23.322 6.237 7.469 1.00 63.56 451 GLY A O 1
ATOM 3525 N N . SER A 1 452 ? -22.806 4.064 7.294 1.00 69.38 452 SER A N 1
ATOM 3526 C CA . SER A 1 452 ? -22.965 3.742 8.717 1.00 69.38 452 SER A CA 1
ATOM 3527 C C . SER A 1 452 ? -21.671 4.006 9.502 1.00 69.38 452 SER A C 1
ATOM 3529 O O . SER A 1 452 ? -20.584 3.650 9.041 1.00 69.38 452 SER A O 1
ATOM 3531 N N . ASP A 1 453 ? -21.783 4.530 10.730 1.00 66.25 453 ASP A N 1
ATOM 3532 C CA . ASP A 1 453 ? -20.700 4.507 11.738 1.00 66.25 453 ASP A CA 1
ATOM 3533 C C . ASP A 1 453 ? -20.232 3.076 12.055 1.00 66.25 453 ASP A C 1
ATOM 3535 O O . ASP A 1 453 ? -19.102 2.852 12.481 1.00 66.25 453 ASP A O 1
ATOM 3539 N N . SER A 1 454 ? -21.110 2.094 11.833 1.00 69.31 454 SER A N 1
ATOM 3540 C CA . SER A 1 454 ? -20.844 0.656 11.898 1.00 69.31 454 SER A CA 1
ATOM 3541 C C . SER A 1 454 ? -20.945 0.053 10.488 1.00 69.31 454 SER A C 1
ATOM 3543 O O . SER A 1 454 ? -22.006 -0.456 10.120 1.00 69.31 454 SER A O 1
ATOM 3545 N N . PRO A 1 455 ? -19.884 0.151 9.662 1.00 70.00 455 PRO A N 1
ATOM 3546 C CA . PRO A 1 455 ? -19.908 -0.259 8.255 1.00 70.00 455 PRO A CA 1
ATOM 3547 C C . PRO A 1 455 ? -19.753 -1.774 8.069 1.00 70.00 455 PRO A C 1
ATOM 3549 O O . PRO A 1 455 ? -20.173 -2.316 7.052 1.00 70.00 455 PRO A O 1
ATOM 3552 N N . LEU A 1 456 ? -19.166 -2.477 9.042 1.00 75.31 456 LEU A N 1
ATOM 3553 C CA . LEU A 1 456 ? -19.208 -3.938 9.108 1.00 75.31 456 LEU A CA 1
ATOM 3554 C C . LEU A 1 456 ? -20.619 -4.358 9.549 1.00 75.31 456 LEU A C 1
ATOM 3556 O O . LEU A 1 456 ? -21.128 -3.842 10.542 1.00 75.31 456 LEU A O 1
ATOM 3560 N N . VAL A 1 457 ? -21.249 -5.315 8.863 1.00 65.19 457 VAL A N 1
ATOM 3561 C CA . VAL A 1 457 ? -22.656 -5.714 9.114 1.00 65.19 457 VAL A CA 1
ATOM 3562 C C . VAL A 1 457 ? -22.786 -6.701 10.298 1.00 65.19 457 VAL A C 1
ATOM 3564 O O . VAL A 1 457 ? -23.542 -7.671 10.270 1.00 65.19 457 VAL A O 1
ATOM 3567 N N . GLY A 1 458 ? -22.005 -6.470 11.358 1.00 56.22 458 GLY A N 1
ATOM 3568 C CA . GLY A 1 458 ? -21.938 -7.319 12.549 1.00 56.22 458 GLY A CA 1
ATOM 3569 C C . GLY A 1 458 ? -21.416 -8.738 12.299 1.00 56.22 458 GLY A C 1
ATOM 3570 O O . GLY A 1 458 ? -20.981 -9.100 11.207 1.00 56.22 458 GLY A O 1
ATOM 3571 N N . ALA A 1 459 ? -21.526 -9.586 13.324 1.00 50.34 459 ALA A N 1
ATOM 3572 C CA . ALA A 1 459 ? -21.155 -11.004 13.257 1.00 50.34 459 ALA A CA 1
ATOM 3573 C C . ALA A 1 459 ? -22.069 -11.860 12.342 1.00 50.34 459 ALA A C 1
ATOM 3575 O O . ALA A 1 459 ? -21.863 -13.065 12.231 1.00 50.34 459 ALA A O 1
ATOM 3576 N N . GLY A 1 460 ? -23.078 -11.254 11.700 1.00 53.69 460 GLY A N 1
ATOM 3577 C CA . GLY A 1 460 ? -23.910 -11.876 10.663 1.00 53.69 460 GLY A CA 1
ATOM 3578 C C . GLY A 1 460 ? -23.407 -11.646 9.231 1.00 53.69 460 GLY A C 1
ATOM 3579 O O . GLY A 1 460 ? -24.015 -12.150 8.288 1.00 53.69 460 GLY A O 1
ATOM 3580 N N . ALA A 1 461 ? -22.322 -10.888 9.048 1.00 70.75 461 ALA A N 1
ATOM 3581 C CA . ALA A 1 461 ? -21.732 -10.614 7.744 1.00 70.75 461 ALA A CA 1
ATOM 3582 C C . ALA A 1 461 ? -21.237 -11.907 7.062 1.00 70.75 461 ALA A C 1
ATOM 3584 O O . ALA A 1 461 ? -20.334 -12.590 7.551 1.00 70.75 461 ALA A O 1
ATOM 3585 N N . LYS A 1 462 ? -21.841 -12.259 5.919 1.00 76.94 462 LYS A N 1
ATOM 3586 C CA . LYS A 1 462 ? -21.512 -13.483 5.179 1.00 76.94 462 LYS A CA 1
ATOM 3587 C C . LYS A 1 462 ? -20.202 -13.316 4.407 1.00 76.94 462 LYS A C 1
ATOM 3589 O O . LYS A 1 462 ? -20.195 -12.800 3.292 1.00 76.94 462 LYS A O 1
ATOM 3594 N N . LEU A 1 463 ? -19.123 -13.837 4.980 1.00 81.50 463 LEU A N 1
ATOM 3595 C CA . LEU A 1 463 ? -17.849 -14.021 4.291 1.00 81.50 463 LEU A CA 1
ATOM 3596 C C . LEU A 1 463 ? -17.975 -15.040 3.144 1.00 81.50 463 LEU A C 1
ATOM 3598 O O . LEU A 1 463 ? -18.543 -16.121 3.316 1.00 81.50 463 LEU A O 1
ATOM 3602 N N . VAL A 1 464 ? -17.415 -14.704 1.981 1.00 81.38 464 VAL A N 1
ATOM 3603 C CA . VAL A 1 464 ? -17.320 -15.592 0.811 1.00 81.38 464 VAL A CA 1
ATOM 3604 C C . VAL A 1 464 ? -15.855 -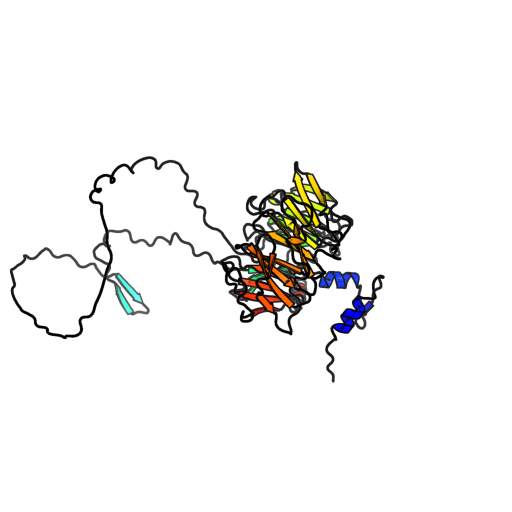15.747 0.418 1.00 81.38 464 VAL A C 1
ATOM 3606 O O . VAL A 1 464 ? -15.167 -14.751 0.197 1.00 81.38 464 VAL A O 1
ATOM 3609 N N . LYS A 1 465 ? -15.376 -16.993 0.327 1.00 83.31 465 LYS A N 1
ATOM 3610 C CA . LYS A 1 465 ? -14.040 -17.301 -0.188 1.00 83.31 465 LYS A CA 1
ATOM 3611 C C . LYS A 1 465 ? -14.053 -17.132 -1.704 1.00 83.31 465 LYS A C 1
ATOM 3613 O O . LYS A 1 465 ? -14.789 -17.833 -2.392 1.00 83.31 465 LYS A O 1
ATOM 3618 N N . ILE A 1 466 ? -13.256 -16.196 -2.203 1.00 75.38 466 ILE A N 1
ATOM 3619 C CA . ILE A 1 466 ? -13.126 -15.888 -3.631 1.00 75.38 466 ILE A CA 1
ATOM 3620 C C . ILE A 1 466 ? -12.005 -16.714 -4.262 1.00 75.38 466 ILE A C 1
ATOM 3622 O O . ILE A 1 466 ? -12.140 -17.194 -5.385 1.00 75.38 466 ILE A O 1
ATOM 3626 N N . MET A 1 467 ? -10.887 -16.864 -3.549 1.00 72.44 467 MET A N 1
ATOM 3627 C CA . MET A 1 467 ? -9.665 -17.434 -4.107 1.00 72.44 467 MET A CA 1
ATOM 3628 C C . MET A 1 467 ? -8.858 -18.207 -3.071 1.00 72.44 467 MET A C 1
ATOM 3630 O O . MET A 1 467 ? -8.810 -17.835 -1.898 1.00 72.44 467 MET A O 1
ATOM 3634 N N . GLU A 1 468 ? -8.177 -19.238 -3.565 1.00 64.88 468 GLU A N 1
ATOM 3635 C CA . GLU A 1 468 ? -7.131 -19.990 -2.884 1.00 64.88 468 GLU A CA 1
ATOM 3636 C C . GLU A 1 468 ? -5.897 -20.059 -3.787 1.00 64.88 468 GLU A C 1
ATOM 3638 O O . GLU A 1 468 ? -5.965 -20.604 -4.892 1.00 64.88 468 GLU A O 1
ATOM 3643 N N . VAL A 1 469 ? -4.765 -19.501 -3.344 1.00 54.59 469 VAL A N 1
ATOM 3644 C CA . VAL A 1 469 ? -3.507 -19.566 -4.105 1.00 54.59 469 VAL A CA 1
ATOM 3645 C C . VAL A 1 469 ? -2.865 -20.943 -3.912 1.00 54.59 469 VAL A C 1
ATOM 3647 O O . VAL A 1 469 ? -1.917 -21.124 -3.149 1.00 54.59 469 VAL A O 1
ATOM 3650 N N . SER A 1 470 ? -3.394 -21.943 -4.619 1.00 46.66 470 SER A N 1
ATOM 3651 C CA . SER A 1 470 ? -2.733 -23.245 -4.729 1.00 46.66 470 SER A CA 1
ATOM 3652 C C . SER A 1 470 ? -1.398 -23.109 -5.482 1.00 46.66 470 SER A C 1
ATOM 3654 O O . SER A 1 470 ? -1.246 -22.277 -6.378 1.00 46.66 470 SER A O 1
ATOM 3656 N N . ASN A 1 471 ? -0.412 -23.949 -5.151 1.00 40.91 471 ASN A N 1
ATOM 3657 C CA . ASN A 1 471 ? 0.969 -23.838 -5.654 1.00 40.91 471 ASN A CA 1
ATOM 3658 C C . ASN A 1 471 ? 1.159 -24.101 -7.173 1.00 40.91 471 ASN A C 1
ATOM 3660 O O . ASN A 1 471 ? 2.296 -24.189 -7.640 1.00 40.91 471 ASN A O 1
ATOM 3664 N N . GLN A 1 472 ? 0.087 -24.237 -7.963 1.00 35.88 472 GLN A N 1
ATOM 3665 C CA . GLN A 1 472 ? 0.153 -24.643 -9.374 1.00 35.88 472 GLN A CA 1
ATOM 3666 C C . GLN A 1 472 ? 0.751 -23.592 -10.324 1.00 35.88 472 GLN A C 1
ATOM 3668 O O . GLN A 1 472 ? 1.277 -23.971 -11.368 1.00 35.88 472 GLN A O 1
ATOM 3673 N N . VAL A 1 473 ? 0.760 -22.301 -9.962 1.00 41.25 473 VAL A N 1
ATOM 3674 C CA . VAL A 1 473 ? 1.272 -21.207 -10.825 1.00 41.25 473 VAL A CA 1
ATOM 3675 C C . VAL A 1 473 ? 2.731 -21.433 -11.267 1.00 41.25 473 VAL A C 1
ATOM 3677 O O . VAL A 1 473 ? 3.127 -21.018 -12.352 1.00 41.25 473 VAL A O 1
ATOM 3680 N N . LYS A 1 474 ? 3.533 -22.166 -10.479 1.00 34.94 474 LYS A N 1
ATOM 3681 C CA . LYS A 1 474 ? 4.921 -22.512 -10.834 1.00 34.94 474 LYS A CA 1
ATOM 3682 C C . LYS A 1 474 ? 5.084 -23.534 -11.967 1.00 34.94 474 LYS A C 1
ATOM 3684 O O . LYS A 1 474 ? 6.207 -23.701 -12.433 1.00 34.94 474 LYS A O 1
ATOM 3689 N N . LEU A 1 475 ? 4.025 -24.228 -12.389 1.00 33.34 475 LEU A N 1
ATOM 3690 C CA . LEU A 1 475 ? 4.116 -25.259 -13.431 1.00 33.34 475 LEU A CA 1
ATOM 3691 C C . LEU A 1 475 ? 4.039 -24.660 -14.842 1.00 33.34 475 LEU A C 1
ATOM 3693 O O . LEU A 1 475 ? 4.886 -24.973 -15.673 1.00 33.34 475 LEU A O 1
ATOM 3697 N N . GLN A 1 476 ? 3.109 -23.732 -15.095 1.00 34.09 476 GLN A N 1
ATOM 3698 C CA . GLN A 1 476 ? 2.910 -23.162 -16.438 1.00 34.09 476 GLN A CA 1
ATOM 3699 C C . GLN A 1 476 ? 4.127 -22.370 -16.952 1.00 34.09 476 GLN A C 1
ATOM 3701 O O . GLN A 1 476 ? 4.423 -22.412 -18.143 1.00 34.09 476 GLN A O 1
ATOM 3706 N N . ALA A 1 477 ? 4.898 -21.734 -16.062 1.00 33.97 477 ALA A N 1
ATOM 3707 C CA . ALA A 1 477 ? 6.137 -21.036 -16.426 1.00 33.97 477 ALA A CA 1
ATOM 3708 C C . ALA A 1 477 ? 7.273 -21.971 -16.912 1.00 33.97 477 ALA A C 1
ATOM 3710 O O . ALA A 1 477 ? 8.242 -21.500 -17.504 1.00 33.97 477 ALA A O 1
ATOM 3711 N N . HIS A 1 478 ? 7.175 -23.285 -16.674 1.00 31.83 478 HIS A N 1
ATOM 3712 C CA . HIS A 1 478 ? 8.154 -24.274 -17.143 1.00 31.83 478 HIS A CA 1
ATOM 3713 C C . HIS A 1 478 ? 7.756 -24.973 -18.453 1.00 31.83 478 HIS A C 1
ATOM 3715 O O . HIS A 1 478 ? 8.617 -25.555 -19.112 1.00 31.83 478 HIS A O 1
ATOM 3721 N N . GLU A 1 479 ? 6.490 -24.900 -18.867 1.00 30.91 479 GLU A N 1
ATOM 3722 C CA . GLU A 1 479 ? 6.029 -25.502 -20.127 1.00 30.91 479 GLU A CA 1
ATOM 3723 C C . GLU A 1 479 ? 6.321 -24.591 -21.334 1.00 30.91 479 GLU A C 1
ATOM 3725 O O . GLU A 1 479 ? 6.611 -25.080 -22.423 1.00 30.91 479 GLU A O 1
ATOM 3730 N N . SER A 1 480 ? 6.381 -23.270 -21.131 1.00 31.67 480 SER A N 1
ATOM 3731 C CA . SER A 1 480 ? 6.701 -22.272 -22.166 1.00 31.67 480 SER A CA 1
ATOM 3732 C C . SER A 1 480 ? 8.194 -22.137 -22.516 1.00 31.67 480 SER A C 1
ATOM 3734 O O . SER A 1 480 ? 8.563 -21.209 -23.230 1.00 31.67 480 SER A O 1
ATOM 3736 N N . SER A 1 481 ? 9.064 -23.021 -22.012 1.00 32.72 481 SER A N 1
ATOM 3737 C CA . SER A 1 481 ? 10.513 -23.039 -22.307 1.00 32.72 481 SER A CA 1
ATOM 3738 C C . SER A 1 481 ? 10.996 -24.328 -22.997 1.00 32.72 481 SER A C 1
ATOM 3740 O O . SER A 1 481 ? 12.195 -24.587 -23.044 1.00 32.72 481 SER A O 1
ATOM 3742 N N . ASN A 1 482 ? 10.074 -25.129 -23.549 1.00 30.88 482 ASN A N 1
ATOM 3743 C CA . ASN A 1 482 ? 10.366 -26.373 -24.281 1.00 30.88 482 ASN A CA 1
ATOM 3744 C C . ASN A 1 482 ? 9.681 -26.432 -25.668 1.00 30.88 482 ASN A C 1
ATOM 3746 O O . ASN A 1 482 ? 9.060 -27.440 -26.011 1.00 30.88 482 ASN A O 1
ATOM 3750 N N . VAL A 1 483 ? 9.793 -25.355 -26.457 1.00 31.16 483 VAL A N 1
ATOM 3751 C CA . VAL A 1 483 ? 9.425 -25.289 -27.890 1.00 31.16 483 VAL A CA 1
ATOM 3752 C C . VAL A 1 483 ? 10.507 -24.532 -28.655 1.00 31.16 483 VAL A C 1
ATOM 3754 O O . VAL A 1 483 ? 10.871 -23.438 -28.174 1.00 31.16 483 VAL A O 1
#

Organism: NCBI:txid174260

Sequence (483 aa):
MKDGEGWDYNELKTSFQHCDRGRTGFIGNKEVNWRDLSRFLEKALSVVALGNSLRSEEKVSSKNCSRTIAAVKKHNSSLTTSTETQTSSDGNVGSLGRCSSKHNKSDFQRSPETKEPDPVKLTLRGRNIYLYPPDGYLDMDTSPHPPEEKLQLEWVELVYFTAAVVVLYDVSSHRQRHYTEHTDDIKSLCVHPDGVTVASGQVKGRGDDAKPHIRVWDSSSLETIYVIGVDYFEDAVFALAFSNKRSQGAYLASVEDNEYHTVTVWDWTRKKKIASARGNMDQVLAVSFSPFDSHQFVMCGKQHVSFWQLEDNKLKQSRGRMSKNHRPKYVSCIAFSTNGDVITGDTDGAICIWPEESNQVAEELGVRNAHSGSVYALLVLPNGVVLSGGGGESTVRAWSRGPKLVPTNVELKMPRDVSGVRCLALGNADHQQLYIGTVDNNIWCTSLAVGSDSPLVGAGAKLVKIMEVSNQVKLQAHESSNV

Radius of gyration: 32.16 Å; chains: 1; bounding box: 103×85×73 Å

InterPro domains:
  IPR001680 WD40 repeat [PS50082] (368-400)
  IPR001680 WD40 repeat [SM00320] (172-218)
  IPR001680 WD40 repeat [SM00320] (270-309)
  IPR001680 WD40 repeat [SM00320] (316-355)
  IPR001680 WD40 repeat [SM00320] (361-400)
  IPR001680 WD40 repeat [SM00320] (407-447)
  IPR015943 WD40/YVTN repeat-like-containing domain superfamily [G3DSA:2.130.10.10] (153-455)
  IPR036322 WD40-repeat-containing domain superfamily [SSF50978] (156-448)
  IPR050630 WD repeat Echinoderm Microtubule-associated Protein-like [PTHR13720] (61-453)
  IPR055439 EML-like, first beta-propeller domain [PF23409] (175-444)

pLDDT: mean 70.63, std 26.09, range [22.56, 97.88]